Protein AF-A0A1I7TQG5-F1 (afdb_monomer)

Nearest PDB structures (foldseek):
  5lc2-assembly1_A  TM=8.242E-01  e=9.080E-11  Homo sapiens
  7ecq-assembly1_A  TM=8.026E-01  e=2.604E-11  Mus musculus
  5lc4-assembly2_C  TM=8.765E-01  e=1.268E-08  Mus musculus
  5ggi-assembly2_B  TM=6.768E-01  e=2.166E-07  Homo sapiens
  5ggl-assembly1_A  TM=7.735E-01  e=2.786E-06  Homo sapiens

Mean predicted aligned error: 18.69 Å

InterPro domains:
  IPR039220 FAM3 family [PTHR14592] (185-347)
  IPR039477 ILEI/PANDER domain [PF15711] (112-198)

Organism: NCBI:txid1561998

Secondary structure (DSSP, 8-state):
-----HHHHHHHHHHHHHHHHHHHHHHHHHHHHHHHHHHHHHHHHHHHHTTS------------GGGGG-----TTSPTTPEEEEEE---SSS--EEEETTEE-S-TTT--SEEEEEEE-TTT--EEEEEEE--SS-SHHHHHHHHHSPTT-EEEEEEESS-GGGS-HHHHHHHHTTT--GGGG--TTEEEEEEEETTPPTT-SEEEEEETT---GGGTEEEEEEPSSSS----------SS------HHHHHHHHHHHHHHHH--------B-GGGG-SS---TTT---EEEE--SSTT---EEEETTEEEEBTTBTT--SEEEEEEE-TTT--EEEEEEE-TTTS-THHHHHHHHHS--TT-EEEEEEE---

Foldseek 3Di:
DDDDDPVVVVVVVVVVVVVVVVVVVVVVVVVVVVVVVVVVVVVVVVVVVVPDDDDDDDDDPDDDPPVLAAQDADPPDDPPKWKKKWFADAPVGHTWIDTRRDTQDDPVQEDAFKWKWKAQLAPRHTDDTHYDDLPQHCVVVLVVLLPRDAFIKMKMKHGPQCLVSQDPLNLLSVQQQQADCNVVAHGQWIKIWIGTGADHHNLIDIAIAGRPDPPSVRGMDMDIAHGPSDDGDDDNRDRPDDPLNQDDVVLVVVVVVVVVVQQVPFDQDWDDFAVLVPDPDHDPQQQDKRWDWDQDDDLPAWTWIDINRITRDGVVHQPTDAFKWKWKAFNRNRDTRGIDDDHPVPPDPNNVVNNVVPSPDPGIDMDMDHYHRD

Radius of gyration: 31.85 Å; Cα contacts (8 Å, |Δi|>4): 664; chains: 1; bounding box: 74×60×101 Å

pLDDT: mean 76.15, std 19.28, range [34.19, 98.12]

Solvent-accessible surface area (backbone atoms only — not comparable to full-atom values): 21327 Å² total; per-residue (Å²): 137,86,85,77,59,71,67,59,57,54,53,52,53,52,51,52,51,51,51,50,52,52,51,52,54,57,49,52,56,52,51,52,55,48,51,52,54,49,51,50,53,50,52,53,51,56,55,60,64,73,75,63,82,90,75,95,70,92,75,78,84,77,77,72,81,74,66,86,77,62,58,55,76,68,85,86,41,61,89,84,36,42,34,36,42,38,30,42,49,53,103,88,42,74,44,44,39,21,52,47,48,46,65,61,63,52,86,88,69,60,53,61,22,43,33,38,31,35,23,39,31,76,80,65,47,79,74,49,70,52,61,36,63,21,82,88,48,38,61,69,52,42,60,49,62,70,67,55,58,83,44,22,25,39,38,39,35,28,24,64,83,42,35,84,36,53,47,72,60,49,52,54,57,43,27,43,19,2,43,52,65,67,81,72,49,36,78,62,25,30,41,36,38,44,25,31,29,25,24,54,68,62,68,30,53,68,52,69,26,54,67,90,53,86,55,64,75,61,36,50,53,69,52,64,47,46,71,53,82,56,76,64,46,96,68,83,87,73,71,87,69,79,82,82,63,74,50,53,70,70,57,49,50,54,47,51,54,44,54,50,46,55,73,64,54,76,78,71,57,70,58,62,79,33,70,41,29,74,43,93,63,77,58,59,82,88,85,44,72,31,62,33,81,41,51,51,94,51,65,88,49,51,30,33,34,22,52,71,20,30,25,44,27,28,78,91,27,67,66,38,46,42,19,42,38,35,38,34,23,35,75,91,75,65,45,75,67,34,69,48,58,42,45,58,84,82,47,63,76,52,58,62,59,50,51,65,64,61,66,60,47,101,71,47,43,80,46,76,47,66,21,85,61,114

Sequence (374 aa):
MIKLNRRLLLWLALFLTAFVIFRFATIDDRNRANDEKTLVKIQEKLKKERAGNGDNLIEEVQEDPQTDTKCYYDNQCALPQMLFRVRTETDNLPPFACLNDIKLFDTENIGRGVNVAVLNGTTGDIIEKATFDVTASDEKLMTWLLKIPHASLLVAASFGDVAEHVSRQCRQLFEAFGAQKIDGWRVGSAYAIIGQRGIKRGEAHEIVSKFLDDHSAGKLFEGCFELPIAETTEVELKVDGPPVHRADESKLAELGAFEADLLQNKDVEYGDKWKNCGMSRACNEQDSIPVHFFSGEHKDDHPKMCIGGKMLFDKDLNKAGRGLNLAMLEPKTGKVTAVAHFDTYEDGYGIHVAVLVRLRKPCGFLVGLSYLGF

Structure (mmCIF, N/CA/C/O backbone):
data_AF-A0A1I7TQG5-F1
#
_entry.id   AF-A0A1I7TQG5-F1
#
loop_
_atom_site.group_PDB
_atom_site.id
_atom_site.type_symbol
_atom_site.label_atom_id
_atom_site.label_alt_id
_atom_site.label_comp_id
_atom_site.label_asym_id
_atom_site.label_entity_id
_atom_site.label_seq_id
_atom_site.pdbx_PDB_ins_code
_atom_site.Cartn_x
_atom_site.Cartn_y
_atom_site.Cartn_z
_atom_site.occupancy
_atom_site.B_iso_or_equiv
_atom_site.auth_seq_id
_atom_site.auth_comp_id
_atom_site.auth_asym_id
_atom_site.auth_atom_id
_atom_site.pdbx_PDB_model_num
ATOM 1 N N . MET A 1 1 ? -2.260 33.000 63.524 1.00 41.78 1 MET A N 1
ATOM 2 C CA . MET A 1 1 ? -3.440 32.128 63.307 1.00 41.78 1 MET A CA 1
ATOM 3 C C . MET A 1 1 ? -4.666 33.004 63.076 1.00 41.78 1 MET A C 1
ATOM 5 O O . MET A 1 1 ? -5.186 33.572 64.027 1.00 41.78 1 MET A O 1
ATOM 9 N N . ILE A 1 2 ? -5.076 33.194 61.820 1.00 47.03 2 ILE A N 1
ATOM 10 C CA . ILE A 1 2 ? -6.211 34.059 61.454 1.00 47.03 2 ILE A CA 1
ATOM 11 C C . ILE A 1 2 ? -7.509 33.267 61.674 1.00 47.03 2 ILE A C 1
ATOM 13 O O . ILE A 1 2 ? -7.722 32.238 61.038 1.00 47.03 2 ILE A O 1
ATOM 17 N N . LYS A 1 3 ? -8.368 33.718 62.600 1.00 54.25 3 LYS A N 1
ATOM 18 C CA . LYS A 1 3 ? -9.709 33.148 62.810 1.00 54.25 3 LYS A CA 1
ATOM 19 C C . LYS A 1 3 ? -10.613 33.575 61.653 1.00 54.25 3 LYS A C 1
ATOM 21 O O . LYS A 1 3 ? -11.099 34.702 61.620 1.00 54.25 3 LYS A O 1
ATOM 26 N N . LEU A 1 4 ? -10.816 32.672 60.701 1.00 57.06 4 LEU A N 1
ATOM 27 C CA . LEU A 1 4 ? -11.677 32.894 59.546 1.00 57.06 4 LEU A CA 1
ATOM 28 C C . LEU A 1 4 ? -13.154 32.857 59.978 1.00 57.06 4 LEU A C 1
ATOM 30 O O . LEU A 1 4 ? -13.626 31.881 60.564 1.00 57.06 4 LEU A O 1
ATOM 34 N N . ASN A 1 5 ? -13.879 33.948 59.729 1.00 66.94 5 ASN A N 1
ATOM 35 C CA . ASN A 1 5 ? -15.257 34.123 60.180 1.00 66.94 5 ASN A CA 1
ATOM 36 C C . ASN A 1 5 ? -16.210 33.266 59.327 1.00 66.94 5 ASN A C 1
ATOM 38 O O . ASN A 1 5 ? -16.438 33.562 58.155 1.00 66.94 5 ASN A O 1
ATOM 42 N N . ARG A 1 6 ? -16.783 32.208 59.916 1.00 63.66 6 ARG A N 1
ATOM 43 C CA . ARG A 1 6 ? -17.652 31.221 59.237 1.00 63.66 6 ARG A CA 1
ATOM 44 C C . ARG A 1 6 ? -18.831 31.845 58.482 1.00 63.66 6 ARG A C 1
ATOM 46 O O . ARG A 1 6 ? -19.275 31.286 57.485 1.00 63.66 6 ARG A O 1
ATOM 53 N N . ARG A 1 7 ? -19.316 33.015 58.917 1.00 67.94 7 ARG A N 1
ATOM 54 C CA . ARG A 1 7 ? -20.381 33.744 58.211 1.00 67.94 7 ARG A CA 1
ATOM 55 C C . ARG A 1 7 ? -19.910 34.300 56.865 1.00 67.94 7 ARG A C 1
ATOM 57 O O . ARG A 1 7 ? -20.662 34.223 55.907 1.00 67.94 7 ARG A O 1
ATOM 64 N N . LEU A 1 8 ? -18.668 34.774 56.754 1.00 68.50 8 LEU A N 1
ATOM 65 C CA . LEU A 1 8 ? -18.128 35.345 55.512 1.00 68.50 8 LEU A CA 1
ATOM 66 C C . LEU A 1 8 ? -17.972 34.288 54.403 1.00 68.50 8 LEU A C 1
ATOM 68 O O . LEU A 1 8 ? -18.237 34.577 53.242 1.00 68.50 8 LEU A O 1
ATOM 72 N N . LEU A 1 9 ? -17.625 33.051 54.773 1.00 67.62 9 LEU A N 1
ATOM 73 C CA . LEU A 1 9 ? -17.551 31.904 53.856 1.00 67.62 9 LEU A CA 1
ATOM 74 C C . LEU A 1 9 ? -18.917 31.523 53.265 1.00 67.62 9 LEU A C 1
ATOM 76 O O . LEU A 1 9 ? -19.004 31.203 52.082 1.00 67.62 9 LEU A O 1
ATOM 80 N N . LEU A 1 10 ? -19.985 31.598 54.066 1.00 68.94 10 LEU A N 1
ATOM 81 C CA . LEU A 1 10 ? -21.349 31.322 53.602 1.00 68.94 10 LEU A CA 1
ATOM 82 C C . LEU A 1 10 ? -21.842 32.383 52.610 1.00 68.94 10 LEU A C 1
ATOM 84 O O . LEU A 1 10 ? -22.449 32.037 51.599 1.00 68.94 10 LEU A O 1
ATOM 88 N N . TRP A 1 11 ? -21.526 33.658 52.851 1.00 71.12 11 TRP A N 1
ATOM 89 C CA . TRP A 1 11 ? -21.842 34.729 51.903 1.00 71.12 11 TRP A CA 1
ATOM 90 C C . TRP A 1 11 ? -21.058 34.585 50.594 1.00 71.12 11 TRP A C 1
ATOM 92 O O . TRP A 1 11 ? -21.640 34.731 49.525 1.00 71.12 11 TRP A O 1
ATOM 102 N N . LEU A 1 12 ? -19.774 34.216 50.649 1.00 71.69 12 LEU A N 1
ATOM 103 C CA . LEU A 1 12 ? -18.959 33.979 49.451 1.00 71.69 12 LEU A CA 1
ATOM 104 C C . LEU A 1 12 ? -19.492 32.823 48.589 1.00 71.69 12 LEU A C 1
ATOM 106 O O . LEU A 1 12 ? -19.538 32.950 47.367 1.00 71.69 12 LEU A O 1
ATOM 110 N N . ALA A 1 13 ? -19.953 31.732 49.207 1.00 69.50 13 ALA A N 1
ATOM 111 C CA . ALA A 1 13 ? -20.565 30.611 48.491 1.00 69.50 13 ALA A CA 1
ATOM 112 C C . ALA A 1 13 ? -21.909 30.990 47.836 1.00 69.50 13 ALA A C 1
ATOM 114 O O . ALA A 1 13 ? -22.176 30.604 46.696 1.00 69.50 13 ALA A O 1
ATOM 115 N N . LEU A 1 14 ? -22.737 31.793 48.514 1.00 70.12 14 LEU A N 1
ATOM 116 C CA . LEU A 1 14 ? -23.995 32.304 47.953 1.00 70.12 14 LEU A CA 1
ATOM 117 C C . LEU A 1 14 ? -23.760 33.279 46.790 1.00 70.12 14 LEU A C 1
ATOM 119 O O . LEU A 1 14 ? -24.457 33.212 45.781 1.00 70.12 14 LEU A O 1
ATOM 123 N N . PHE A 1 15 ? -22.742 34.138 46.877 1.00 70.94 15 PHE A N 1
ATOM 124 C CA . PHE A 1 15 ? -22.391 35.041 45.778 1.00 70.94 15 PHE A CA 1
ATOM 125 C C . PHE A 1 15 ? -21.809 34.301 44.568 1.00 70.94 15 PHE A C 1
ATOM 127 O O . PHE A 1 15 ? -22.164 34.623 43.436 1.00 70.94 15 PHE A O 1
ATOM 134 N N . LEU A 1 16 ? -20.966 33.285 44.781 1.00 67.44 16 LEU A N 1
ATOM 135 C CA . LEU A 1 16 ? -20.409 32.474 43.692 1.00 67.44 16 LEU A CA 1
ATOM 136 C C . LEU A 1 16 ? -21.490 31.659 42.971 1.00 67.44 16 LEU A C 1
ATOM 138 O O . LEU A 1 16 ? -21.510 31.629 41.744 1.00 67.44 16 LEU A O 1
ATOM 142 N N . THR A 1 17 ? -22.425 31.055 43.706 1.00 67.31 17 THR A N 1
ATOM 143 C CA . THR A 1 17 ? -23.538 30.300 43.101 1.00 67.31 17 THR A CA 1
ATOM 144 C C . THR A 1 17 ? -24.505 31.210 42.342 1.00 67.31 17 THR A C 1
ATOM 146 O O . THR A 1 17 ? -24.871 30.891 41.212 1.00 67.31 17 THR A O 1
ATOM 149 N N . ALA A 1 18 ? -24.838 32.389 42.880 1.00 69.00 18 ALA A N 1
ATOM 150 C CA . ALA A 1 18 ? -25.651 33.380 42.174 1.00 69.00 18 ALA A CA 1
ATOM 151 C C . ALA A 1 18 ? -24.967 33.905 40.897 1.00 69.00 18 ALA A C 1
ATOM 153 O O . ALA A 1 18 ? -25.624 34.067 39.869 1.00 69.00 18 ALA A O 1
ATOM 154 N N . PHE A 1 19 ? -23.647 34.122 40.927 1.00 63.56 19 PHE A N 1
ATOM 155 C CA . PHE A 1 19 ? -22.886 34.567 39.756 1.00 63.56 19 PHE A CA 1
ATOM 156 C C . PHE A 1 19 ? -22.844 33.504 38.651 1.00 63.56 19 PHE A C 1
ATOM 158 O O . PHE A 1 19 ? -22.980 33.835 37.473 1.00 63.56 19 PHE A O 1
ATOM 165 N N . VAL A 1 20 ? -22.707 32.226 39.018 1.00 60.16 20 VAL A N 1
ATOM 166 C CA . VAL A 1 20 ? -22.745 31.105 38.068 1.00 60.16 20 VAL A CA 1
ATOM 167 C C . VAL A 1 20 ? -24.135 30.974 37.440 1.00 60.16 20 VAL A C 1
ATOM 169 O O . VAL A 1 20 ? -24.232 30.912 36.217 1.00 60.16 20 VAL A O 1
ATOM 172 N N . ILE A 1 21 ? -25.213 31.039 38.230 1.00 62.56 21 ILE A N 1
ATOM 173 C CA . ILE A 1 21 ? -26.593 30.979 37.711 1.00 62.56 21 ILE A CA 1
ATOM 174 C C . ILE A 1 21 ? -26.880 32.157 36.767 1.00 62.56 21 ILE A C 1
ATOM 176 O O . ILE A 1 21 ? -27.433 31.955 35.688 1.00 62.56 21 ILE A O 1
ATOM 180 N N . PHE A 1 22 ? -26.447 33.374 37.114 1.00 50.66 22 PHE A N 1
ATOM 181 C CA . PHE A 1 22 ? -26.624 34.549 36.255 1.00 50.66 22 PHE A CA 1
ATOM 182 C C . PHE A 1 22 ? -25.839 34.426 34.939 1.00 50.66 22 PHE A C 1
ATOM 184 O O . PHE A 1 22 ? -26.352 34.772 33.876 1.00 50.66 22 PHE A O 1
ATOM 191 N N . ARG A 1 23 ? -24.616 33.874 34.975 1.00 53.94 23 ARG A N 1
ATOM 192 C CA . ARG A 1 23 ? -23.828 33.594 33.765 1.00 53.94 23 ARG A CA 1
ATOM 193 C C . ARG A 1 23 ? -24.505 32.561 32.868 1.00 53.94 23 ARG A C 1
ATOM 195 O O . ARG A 1 23 ? -24.595 32.817 31.671 1.00 53.94 23 ARG A O 1
ATOM 202 N N . PHE A 1 24 ? -25.026 31.466 33.422 1.00 49.53 24 PHE A N 1
ATOM 203 C CA . PHE A 1 24 ? -25.749 30.455 32.643 1.00 49.53 24 PHE A CA 1
ATOM 204 C C . PHE A 1 24 ? -27.034 31.015 32.020 1.00 49.53 24 PHE A C 1
ATOM 206 O O . PHE A 1 24 ? -27.221 30.861 30.817 1.00 49.53 24 PHE A O 1
ATOM 213 N N . ALA A 1 25 ? -27.846 31.766 32.775 1.00 51.31 25 ALA A N 1
ATOM 214 C CA . ALA A 1 25 ? -29.060 32.395 32.243 1.00 51.31 25 ALA A CA 1
ATOM 215 C C . ALA A 1 25 ? -28.757 33.377 31.092 1.00 51.31 25 ALA A C 1
ATOM 217 O O . ALA A 1 25 ? -29.425 33.362 30.063 1.00 51.31 25 ALA A O 1
ATOM 218 N N . THR A 1 26 ? -27.690 34.180 31.209 1.00 49.00 26 THR A N 1
ATOM 219 C CA . THR A 1 26 ? -27.307 35.137 30.150 1.00 49.00 26 THR A CA 1
ATOM 220 C C . THR A 1 26 ? -26.721 34.487 28.890 1.00 49.00 26 THR A C 1
ATOM 222 O O . THR A 1 26 ? -26.749 35.104 27.824 1.00 49.00 26 THR A O 1
ATOM 225 N N . ILE A 1 27 ? -26.160 33.276 28.996 1.00 49.94 27 ILE A N 1
ATOM 226 C CA . ILE A 1 27 ? -25.646 32.513 27.847 1.00 49.94 27 ILE A CA 1
ATOM 227 C C . ILE A 1 27 ? -26.812 31.858 27.101 1.00 49.94 27 ILE A C 1
ATOM 229 O O . ILE A 1 27 ? -26.839 31.903 25.872 1.00 49.94 27 ILE A O 1
ATOM 233 N N . ASP A 1 28 ? -27.797 31.335 27.831 1.00 50.44 28 ASP A N 1
ATOM 234 C CA . ASP A 1 28 ? -28.969 30.680 27.246 1.00 50.44 28 ASP A CA 1
ATOM 235 C C . ASP A 1 28 ? -29.858 31.682 26.480 1.00 50.44 28 ASP A C 1
ATOM 237 O O . ASP A 1 28 ? -30.221 31.450 25.326 1.00 50.44 28 ASP A O 1
ATOM 241 N N . ASP A 1 29 ? -30.074 32.882 27.037 1.00 48.44 29 ASP A N 1
ATOM 242 C CA . ASP A 1 29 ? -30.799 33.962 26.348 1.00 48.44 29 ASP A CA 1
ATOM 243 C C . ASP A 1 29 ? -30.071 34.465 25.084 1.00 48.44 29 ASP A C 1
ATOM 245 O O . ASP A 1 29 ? -30.713 34.834 24.096 1.00 48.44 29 ASP A O 1
ATOM 249 N N . ARG A 1 30 ? -28.727 34.461 25.070 1.00 48.66 30 ARG A N 1
ATOM 250 C CA . ARG A 1 30 ? -27.935 34.820 23.876 1.00 48.66 30 ARG A CA 1
ATOM 251 C C . ARG A 1 30 ? -28.013 33.758 22.784 1.00 48.66 30 ARG A C 1
ATOM 253 O O . ARG A 1 30 ? -28.093 34.125 21.612 1.00 48.66 30 ARG A O 1
ATOM 260 N N . ASN A 1 31 ? -27.998 32.478 23.149 1.00 45.41 31 ASN A N 1
ATOM 261 C CA . ASN A 1 31 ? -28.130 31.380 22.193 1.00 45.41 31 ASN A CA 1
ATOM 262 C C . ASN A 1 31 ? -29.538 31.351 21.591 1.00 45.41 31 ASN A C 1
ATOM 264 O O . ASN A 1 31 ? -29.670 31.314 20.370 1.00 45.41 31 ASN A O 1
ATOM 268 N N . ARG A 1 32 ? -30.581 31.533 22.413 1.00 42.56 32 ARG A N 1
ATOM 269 C CA . ARG A 1 32 ? -31.970 31.602 21.937 1.00 42.56 32 ARG A CA 1
ATOM 270 C C . ARG A 1 32 ? -32.213 32.782 20.991 1.00 42.56 32 ARG A C 1
ATOM 272 O O . ARG A 1 32 ? -32.865 32.618 19.965 1.00 42.56 32 ARG A O 1
ATOM 279 N N . ALA A 1 33 ? -31.640 33.954 21.281 1.00 45.69 33 ALA A N 1
ATOM 280 C CA . ALA A 1 33 ? -31.740 35.123 20.402 1.00 45.69 33 ALA A CA 1
ATOM 281 C C . ALA A 1 33 ? -30.967 34.965 19.074 1.00 45.69 33 ALA A C 1
ATOM 283 O O . ALA A 1 33 ? -31.342 35.571 18.066 1.00 45.69 33 ALA A O 1
ATOM 284 N N . ASN A 1 34 ? -29.889 34.171 19.055 1.00 46.16 34 ASN A N 1
ATOM 285 C CA . ASN A 1 34 ? -29.152 33.839 17.832 1.00 46.16 34 ASN A CA 1
ATOM 286 C C . ASN A 1 34 ? -29.888 32.793 16.984 1.00 46.16 34 ASN A C 1
ATOM 288 O O . ASN A 1 34 ? -29.946 32.955 15.762 1.00 46.16 34 ASN A O 1
ATOM 292 N N . ASP A 1 35 ? -30.502 31.786 17.606 1.00 46.19 35 ASP A N 1
ATOM 293 C CA . ASP A 1 35 ? -31.327 30.795 16.908 1.00 46.19 35 ASP A CA 1
ATOM 294 C C . ASP A 1 35 ? -32.578 31.437 16.302 1.00 46.19 35 ASP A C 1
ATOM 296 O O . ASP A 1 35 ? -32.882 31.203 15.135 1.00 46.19 35 ASP A O 1
ATOM 300 N N . GLU A 1 36 ? -33.243 32.347 17.021 1.00 49.00 36 GLU A N 1
ATOM 301 C CA . GLU A 1 36 ? -34.422 33.061 16.518 1.00 49.00 36 GLU A CA 1
ATOM 302 C C . GLU A 1 36 ? -34.074 33.999 15.345 1.00 49.00 36 GLU A C 1
ATOM 304 O O . GLU A 1 36 ? -34.770 34.018 14.330 1.00 49.00 36 GLU A O 1
ATOM 309 N N . LYS A 1 37 ? -32.930 34.701 15.397 1.00 47.91 37 LYS A N 1
ATOM 310 C CA . LYS A 1 37 ? -32.430 35.497 14.256 1.00 47.91 37 LYS A CA 1
ATOM 311 C C . LYS A 1 37 ? -32.037 34.640 13.052 1.00 47.91 37 LYS A C 1
ATOM 313 O O . LYS A 1 37 ? -32.167 35.098 11.915 1.00 47.91 37 LYS A O 1
ATOM 318 N N . THR A 1 38 ? -31.547 33.425 13.286 1.00 50.44 38 THR A N 1
ATOM 319 C CA . THR A 1 38 ? -31.187 32.476 12.225 1.00 50.44 38 THR A CA 1
ATOM 320 C C . THR A 1 38 ? -32.445 31.896 11.580 1.00 50.44 38 THR A C 1
ATOM 322 O O . THR A 1 38 ? -32.537 31.874 10.353 1.00 50.44 38 THR A O 1
ATOM 325 N N . LEU A 1 39 ? -33.465 31.556 12.374 1.00 48.28 39 LEU A N 1
ATOM 326 C CA . LEU A 1 39 ? -34.755 31.064 11.885 1.00 48.28 39 LEU A CA 1
ATOM 327 C C . LEU A 1 39 ? -35.510 32.123 11.068 1.00 48.28 39 LEU A C 1
ATOM 329 O O . LEU A 1 39 ? -36.049 31.806 10.009 1.00 48.28 39 LEU A O 1
ATOM 333 N N . VAL A 1 40 ? -35.491 33.389 11.506 1.00 47.53 40 VAL A N 1
ATOM 334 C CA . VAL A 1 40 ? -36.102 34.511 10.770 1.00 47.53 40 VAL A CA 1
ATOM 335 C C . VAL A 1 40 ? -35.387 34.746 9.435 1.00 47.53 40 VAL A C 1
ATOM 337 O O . VAL A 1 40 ? -36.052 34.906 8.414 1.00 47.53 40 VAL A O 1
ATOM 340 N N . LYS A 1 41 ? -34.047 34.667 9.390 1.00 45.69 41 LYS A N 1
ATOM 341 C CA . LYS A 1 41 ? -33.286 34.752 8.127 1.00 45.69 41 LYS A CA 1
ATOM 342 C C . LYS A 1 41 ? -33.571 33.583 7.180 1.00 45.69 41 LYS A C 1
ATOM 344 O O . LYS A 1 41 ? -33.658 33.799 5.972 1.00 45.69 41 LYS A O 1
ATOM 349 N N . ILE A 1 42 ? -33.732 32.365 7.702 1.00 52.12 42 ILE A N 1
ATOM 350 C CA . ILE A 1 42 ? -34.099 31.179 6.910 1.00 52.12 42 ILE A CA 1
ATOM 351 C C . ILE A 1 42 ? -35.525 31.325 6.360 1.00 52.12 42 ILE A C 1
ATOM 353 O O . ILE A 1 42 ? -35.754 31.073 5.179 1.00 52.12 42 ILE A O 1
ATOM 357 N N . GLN A 1 43 ? -36.475 31.810 7.165 1.00 46.06 43 GLN A N 1
ATOM 358 C CA . GLN A 1 43 ? -37.853 32.051 6.723 1.00 46.06 43 GLN A CA 1
ATOM 359 C C . GLN A 1 43 ? -37.966 33.193 5.704 1.00 46.06 43 GLN A C 1
ATOM 361 O O . GLN A 1 43 ? -38.756 33.082 4.767 1.00 46.06 43 GLN A O 1
ATOM 366 N N . GLU A 1 44 ? -37.178 34.265 5.833 1.00 49.34 44 GLU A N 1
ATOM 367 C CA . GLU A 1 44 ? -37.117 35.338 4.832 1.00 49.34 44 GLU A CA 1
ATOM 368 C C . GLU A 1 44 ? -36.506 34.857 3.510 1.00 49.34 44 GLU A C 1
ATOM 370 O O . GLU A 1 44 ? -37.000 35.236 2.447 1.00 49.34 44 GLU A O 1
ATOM 375 N N . LYS A 1 45 ? -35.496 33.977 3.556 1.00 49.06 45 LYS A N 1
ATOM 376 C CA . LYS A 1 45 ? -34.892 33.359 2.364 1.00 49.06 45 LYS A CA 1
ATOM 377 C C . LYS A 1 45 ? -35.885 32.429 1.649 1.00 49.06 45 LYS A C 1
ATOM 379 O O . LYS A 1 45 ? -36.117 32.600 0.455 1.00 49.06 45 LYS A O 1
ATOM 384 N N . LEU A 1 46 ? -36.596 31.586 2.405 1.00 47.78 46 LEU A N 1
ATOM 385 C CA . LEU A 1 46 ? -37.653 30.700 1.893 1.00 47.78 46 LEU A CA 1
ATOM 386 C C . LEU A 1 46 ? -38.877 31.459 1.346 1.00 47.78 46 LEU A C 1
ATOM 388 O O . LEU A 1 46 ? -39.517 31.005 0.398 1.00 47.78 46 LEU A O 1
ATOM 392 N N . LYS A 1 47 ? -39.226 32.630 1.903 1.00 41.56 47 LYS A N 1
ATOM 393 C CA . LYS A 1 47 ? -40.302 33.486 1.360 1.00 41.56 47 LYS A CA 1
ATOM 394 C C . LYS A 1 47 ? -39.900 34.197 0.069 1.00 41.56 47 LYS A C 1
ATOM 396 O O . LYS A 1 47 ? -40.771 34.450 -0.760 1.00 41.56 47 LYS A O 1
ATOM 401 N N . LYS A 1 48 ? -38.614 34.516 -0.106 1.00 44.06 48 LYS A N 1
ATOM 402 C CA . LYS A 1 48 ? -38.092 35.164 -1.319 1.00 44.06 48 LYS A CA 1
ATOM 403 C C . LYS A 1 48 ? -37.999 34.193 -2.499 1.00 44.06 48 LYS A C 1
ATOM 405 O O . LYS A 1 48 ? -38.242 34.603 -3.627 1.00 44.06 48 LYS A O 1
ATOM 410 N N . GLU A 1 49 ? -37.739 32.916 -2.226 1.00 43.88 49 GLU A N 1
ATOM 411 C CA . GLU A 1 49 ? -37.681 31.840 -3.229 1.00 43.88 49 GLU A CA 1
ATOM 412 C C . GLU A 1 49 ? -39.078 31.354 -3.673 1.00 43.88 49 GLU A C 1
ATOM 414 O O . GLU A 1 49 ? -39.232 30.847 -4.777 1.00 43.88 49 GLU A O 1
ATOM 419 N N . ARG A 1 50 ? -40.138 31.602 -2.885 1.00 38.94 50 ARG A N 1
ATOM 420 C CA . ARG A 1 50 ? -41.531 31.233 -3.226 1.00 38.94 50 ARG A CA 1
ATOM 421 C C . ARG A 1 50 ? -42.296 32.239 -4.099 1.00 38.94 50 ARG A C 1
ATOM 423 O O . ARG A 1 50 ? -43.442 31.971 -4.448 1.00 38.94 50 ARG A O 1
ATOM 430 N N . ALA A 1 51 ? -41.706 33.391 -4.425 1.00 39.22 51 ALA A N 1
ATOM 431 C CA . ALA A 1 51 ? -42.358 34.458 -5.198 1.00 39.22 51 ALA A CA 1
ATOM 432 C C . ALA A 1 51 ? -41.816 34.617 -6.634 1.00 39.22 51 ALA A C 1
ATOM 434 O O . ALA A 1 51 ? -42.241 35.526 -7.346 1.00 39.22 51 ALA A O 1
ATOM 435 N N . GLY A 1 52 ? -40.892 33.755 -7.069 1.00 35.59 52 GLY A N 1
ATOM 436 C CA . GLY A 1 52 ? -40.249 33.846 -8.376 1.00 35.59 52 GLY A CA 1
ATOM 437 C C . GLY A 1 52 ? -40.415 32.578 -9.202 1.00 35.59 52 GLY A C 1
ATOM 438 O O . GLY A 1 52 ? -39.674 31.630 -9.006 1.00 35.59 52 GLY A O 1
ATOM 439 N N . ASN A 1 53 ? -41.316 32.657 -10.182 1.00 34.56 53 ASN A N 1
ATOM 440 C CA . ASN A 1 53 ? -41.360 31.862 -11.409 1.00 34.56 53 ASN A CA 1
ATOM 441 C C . ASN A 1 53 ? -41.769 30.381 -11.302 1.00 34.56 53 ASN A C 1
ATOM 443 O O . ASN A 1 53 ? -41.020 29.521 -10.853 1.00 34.56 53 ASN A O 1
ATOM 447 N N . GLY A 1 54 ? -42.965 30.091 -11.819 1.00 43.94 54 GLY A N 1
ATOM 448 C CA . GLY A 1 54 ? -43.328 28.749 -12.244 1.00 43.94 54 GLY A CA 1
ATOM 449 C C . GLY A 1 54 ? -42.726 28.456 -13.612 1.00 43.94 54 GLY A C 1
ATOM 450 O O . GLY A 1 54 ? -42.947 29.220 -14.545 1.00 43.94 54 GLY A O 1
ATOM 451 N N . ASP A 1 55 ? -41.996 27.354 -13.717 1.00 36.09 55 ASP A N 1
ATOM 452 C CA . ASP A 1 55 ? -42.101 26.431 -14.843 1.00 36.09 55 ASP A CA 1
ATOM 453 C C . ASP A 1 55 ? -41.477 25.085 -14.450 1.00 36.09 55 ASP A C 1
ATOM 455 O O . ASP A 1 55 ? -40.593 25.014 -13.598 1.00 36.09 55 ASP A O 1
ATOM 459 N N . ASN A 1 56 ? -42.006 24.007 -15.019 1.00 42.19 56 ASN A N 1
ATOM 460 C CA . ASN A 1 56 ? -41.696 22.631 -14.638 1.00 42.19 56 ASN A CA 1
ATOM 461 C C . ASN A 1 56 ? -40.234 22.247 -14.927 1.00 42.19 56 ASN A C 1
ATOM 463 O O . ASN A 1 56 ? -39.822 22.241 -16.085 1.00 42.19 56 ASN A O 1
ATOM 467 N N . LEU A 1 57 ? -39.509 21.774 -13.912 1.00 34.84 57 LEU A N 1
ATOM 468 C CA . LEU A 1 57 ? -38.394 20.848 -14.095 1.00 34.84 57 LEU A CA 1
ATOM 469 C C . LEU A 1 57 ? -38.330 19.909 -12.886 1.00 34.84 57 LEU A C 1
ATOM 471 O O . LEU A 1 57 ? -38.365 20.353 -11.741 1.00 34.84 57 LEU A O 1
ATOM 475 N N . ILE A 1 58 ? -38.301 18.605 -13.152 1.00 41.91 58 ILE A N 1
ATOM 476 C CA . ILE A 1 58 ? -38.025 17.578 -12.149 1.00 41.91 58 ILE A CA 1
ATOM 477 C C . ILE A 1 58 ? -36.577 17.809 -11.713 1.00 41.91 58 ILE A C 1
ATOM 479 O O . ILE A 1 58 ? -35.655 17.495 -12.461 1.00 41.91 58 ILE A O 1
ATOM 483 N N . GLU A 1 59 ? -36.387 18.435 -10.557 1.00 35.16 59 GLU A N 1
ATOM 484 C CA . GLU A 1 59 ? -35.068 18.621 -9.964 1.00 35.16 59 GLU A CA 1
ATOM 485 C C . GLU A 1 59 ? -34.742 17.349 -9.178 1.00 35.16 59 GLU A C 1
ATOM 487 O O . GLU A 1 59 ? -35.378 17.033 -8.168 1.00 35.16 59 GLU A O 1
ATOM 492 N N . GLU A 1 60 ? -33.812 16.559 -9.717 1.00 35.81 60 GLU A N 1
ATOM 493 C CA . GLU A 1 60 ? -33.172 15.466 -8.994 1.00 35.81 60 GLU A CA 1
ATOM 494 C C . GLU A 1 60 ? -32.648 16.008 -7.663 1.00 35.81 60 GLU A C 1
ATOM 496 O O . GLU A 1 60 ? -31.894 16.980 -7.621 1.00 35.81 60 GLU A O 1
ATOM 501 N N . VAL A 1 61 ? -33.072 15.385 -6.564 1.00 34.94 61 VAL A N 1
ATOM 502 C CA . VAL A 1 61 ? -32.577 15.702 -5.227 1.00 34.94 61 VAL A CA 1
ATOM 503 C C . VAL A 1 61 ? -31.091 15.338 -5.190 1.00 34.94 61 VAL A C 1
ATOM 505 O O . VAL A 1 61 ? -30.739 14.175 -5.015 1.00 34.94 61 VAL A O 1
ATOM 508 N N . GLN A 1 62 ? -30.217 16.325 -5.390 1.00 37.47 62 GLN A N 1
ATOM 509 C CA . GLN A 1 62 ? -28.794 16.195 -5.092 1.00 37.47 62 GLN A CA 1
ATOM 510 C C . GLN A 1 62 ? -28.637 16.059 -3.576 1.00 37.47 62 GLN A C 1
ATOM 512 O O . GLN A 1 62 ? -28.873 17.008 -2.826 1.00 37.47 62 GLN A O 1
ATOM 517 N N . GLU A 1 63 ? -28.262 14.862 -3.125 1.00 37.94 63 GLU A N 1
ATOM 518 C CA . GLU A 1 63 ? -27.774 14.645 -1.766 1.00 37.94 63 GLU A CA 1
ATOM 519 C C . GLU A 1 63 ? -26.560 15.552 -1.511 1.00 37.94 63 GLU A C 1
ATOM 521 O O . GLU A 1 63 ? -25.610 15.585 -2.295 1.00 37.94 63 GLU A O 1
ATOM 526 N N . ASP A 1 64 ? -26.608 16.316 -0.420 1.00 34.19 64 ASP A N 1
ATOM 527 C CA . ASP A 1 64 ? -25.521 17.188 0.021 1.00 34.19 64 ASP A CA 1
ATOM 528 C C . ASP A 1 64 ? -24.261 16.346 0.346 1.00 34.19 64 ASP A C 1
ATOM 530 O O . ASP A 1 64 ? -24.306 15.529 1.273 1.00 34.19 64 ASP A O 1
ATOM 534 N N . PRO A 1 65 ? -23.119 16.546 -0.347 1.00 41.94 65 PRO A N 1
ATOM 535 C CA . PRO A 1 65 ? -21.874 15.801 -0.117 1.00 41.94 65 PRO A CA 1
ATOM 536 C C . PRO A 1 65 ? -21.256 16.002 1.279 1.00 41.94 65 PRO A C 1
ATOM 538 O O . PRO A 1 65 ? -20.246 15.380 1.616 1.00 41.94 65 PRO A O 1
ATOM 541 N N . GLN A 1 66 ? -21.795 16.907 2.101 1.00 44.47 66 GLN A N 1
ATOM 542 C CA . GLN A 1 66 ? -21.185 17.324 3.362 1.00 44.47 66 GLN A CA 1
ATOM 543 C C . GLN A 1 66 ? -21.421 16.358 4.543 1.00 44.47 66 GLN A C 1
ATOM 545 O O . GLN A 1 66 ? -20.802 16.509 5.603 1.00 44.47 66 GLN A O 1
ATOM 550 N N . THR A 1 67 ? -22.269 15.340 4.388 1.00 50.12 67 THR A N 1
ATOM 551 C CA . THR A 1 67 ? -22.564 14.331 5.426 1.00 50.12 67 THR A CA 1
ATOM 552 C C . THR A 1 67 ? -21.428 13.320 5.646 1.00 50.12 67 THR A C 1
ATOM 554 O O . THR A 1 67 ? -21.288 12.795 6.750 1.00 50.12 67 THR A O 1
ATOM 557 N N . ASP A 1 68 ? -20.536 13.132 4.668 1.00 57.12 68 ASP A N 1
ATOM 558 C CA . ASP A 1 68 ? -19.502 12.077 4.639 1.00 57.12 68 ASP A CA 1
ATOM 559 C C . ASP A 1 68 ? -18.158 12.457 5.320 1.00 57.12 68 ASP A C 1
ATOM 561 O O . ASP A 1 68 ? -17.081 11.909 5.054 1.00 57.12 68 ASP A O 1
ATOM 565 N N . THR A 1 69 ? -18.189 13.468 6.197 1.00 63.16 69 THR A N 1
ATOM 566 C CA . THR A 1 69 ? -17.002 13.964 6.934 1.00 63.16 69 THR A CA 1
ATOM 567 C C . THR A 1 69 ? -17.195 14.082 8.445 1.00 63.16 69 THR A C 1
ATOM 569 O O . THR A 1 69 ? -16.237 14.372 9.172 1.00 63.16 69 THR A O 1
ATOM 572 N N . LYS A 1 70 ? -18.413 13.852 8.947 1.00 73.62 70 LYS A N 1
ATOM 573 C CA . LYS A 1 70 ? -18.719 13.892 10.380 1.00 73.62 70 LYS A CA 1
ATOM 574 C C . LYS A 1 70 ? -18.767 12.470 10.932 1.00 73.62 70 LYS A C 1
ATOM 576 O O . LYS A 1 70 ? -19.522 11.645 10.431 1.00 73.62 70 LYS A O 1
ATOM 581 N N . CYS A 1 71 ? -17.990 12.201 11.983 1.00 81.19 71 CYS A N 1
ATOM 582 C CA . CYS A 1 71 ? -18.236 11.027 12.817 1.00 81.19 71 CYS A CA 1
ATOM 583 C C . CYS A 1 71 ? -19.481 11.315 13.652 1.00 81.19 71 CYS A C 1
ATOM 585 O O . CYS A 1 71 ? -19.512 12.301 14.389 1.00 81.19 71 CYS A O 1
ATOM 587 N N . TYR A 1 72 ? -20.511 10.494 13.506 1.00 75.81 72 TYR A N 1
ATOM 588 C CA . TYR A 1 72 ? -21.687 10.522 14.360 1.00 75.81 72 TYR A CA 1
ATOM 589 C C . TYR A 1 72 ? -21.949 9.112 14.863 1.00 75.81 72 TYR A C 1
ATOM 591 O O . TYR A 1 72 ? -21.641 8.135 14.184 1.00 75.81 72 TYR A O 1
ATOM 599 N N . TYR A 1 73 ? -22.501 9.026 16.067 1.00 68.81 73 TYR A N 1
ATOM 600 C CA . TYR A 1 73 ? -22.945 7.757 16.610 1.00 68.81 73 TYR A CA 1
ATOM 601 C C . TYR A 1 73 ? -24.152 7.256 15.814 1.00 68.81 73 TYR A C 1
ATOM 603 O O . TYR A 1 73 ? -25.144 7.975 15.681 1.00 68.81 73 TYR A O 1
ATOM 611 N N . ASP A 1 74 ? -24.064 6.026 15.321 1.00 70.62 74 ASP A N 1
ATOM 612 C CA . ASP A 1 74 ? -25.149 5.331 14.642 1.00 70.62 74 ASP A CA 1
ATOM 613 C C . ASP A 1 74 ? -25.343 3.955 15.289 1.00 70.62 74 ASP A C 1
ATOM 615 O O . ASP A 1 74 ? -24.382 3.220 15.521 1.00 70.62 74 ASP A O 1
ATOM 619 N N . ASN A 1 75 ? -26.582 3.610 15.630 1.00 68.50 75 ASN A N 1
ATOM 620 C CA . ASN A 1 75 ? -26.913 2.428 16.425 1.00 68.50 75 ASN A CA 1
ATOM 621 C C . ASN A 1 75 ? -27.173 1.176 15.569 1.00 68.50 75 ASN A C 1
ATOM 623 O O . ASN A 1 75 ? -27.929 0.295 15.979 1.00 68.50 75 ASN A O 1
ATOM 627 N N . GLN A 1 76 ? -26.543 1.085 14.395 1.00 81.50 76 GLN A N 1
ATOM 628 C CA . GLN A 1 76 ? -26.674 -0.064 13.493 1.00 81.50 76 GLN A CA 1
ATOM 629 C C . GLN A 1 76 ? -26.028 -1.346 14.044 1.00 81.50 76 GLN A C 1
ATOM 631 O O . GLN A 1 76 ? -26.453 -2.444 13.689 1.00 81.50 76 GLN A O 1
ATOM 636 N N . CYS A 1 77 ? -25.026 -1.224 14.917 1.00 88.00 77 CYS A N 1
ATOM 637 C CA . CYS A 1 77 ? -24.329 -2.367 15.505 1.00 88.00 77 CYS A CA 1
ATOM 638 C C . CYS A 1 77 ? -24.949 -2.780 16.848 1.00 88.00 77 CYS A C 1
ATOM 640 O O . CYS A 1 77 ? -25.285 -1.937 17.683 1.00 88.00 77 CYS A O 1
ATOM 642 N N . ALA A 1 78 ? -25.082 -4.089 17.078 1.00 88.88 78 ALA A N 1
ATOM 643 C CA . ALA A 1 78 ? -25.596 -4.618 18.339 1.00 88.88 78 ALA A CA 1
ATOM 644 C C . ALA A 1 78 ? -24.509 -4.580 19.419 1.00 88.88 78 ALA A C 1
ATOM 646 O O . ALA A 1 78 ? -23.368 -4.925 19.145 1.00 88.88 78 ALA A O 1
ATOM 647 N N . LEU A 1 79 ? -24.837 -4.227 20.664 1.00 85.06 79 LEU A N 1
ATOM 648 C CA . LEU A 1 79 ? -23.864 -4.320 21.763 1.00 85.06 79 LEU A CA 1
ATOM 649 C C . LEU A 1 79 ? -23.368 -5.777 21.917 1.00 85.06 79 LEU A C 1
ATOM 651 O O . LEU A 1 79 ? -24.218 -6.671 21.940 1.00 85.06 79 LEU A O 1
ATOM 655 N N . PRO A 1 80 ? -22.050 -6.035 22.073 1.00 88.25 80 PRO A N 1
ATOM 656 C CA . PRO A 1 80 ? -20.943 -5.096 22.321 1.00 88.25 80 PRO A CA 1
ATOM 657 C C . PRO A 1 80 ? -20.131 -4.687 21.067 1.00 88.25 80 PRO A C 1
ATOM 659 O O . PRO A 1 80 ? -18.982 -4.268 21.195 1.00 88.25 80 PRO A O 1
ATOM 662 N N . GLN A 1 81 ? -20.688 -4.819 19.864 1.00 90.69 81 GLN A N 1
ATOM 663 C CA . GLN A 1 81 ? -20.007 -4.491 18.611 1.00 90.69 81 GLN A CA 1
ATOM 664 C C . GLN A 1 81 ? -19.680 -3.000 18.489 1.00 90.69 81 GLN A C 1
ATOM 666 O O . GLN A 1 81 ? -20.436 -2.124 18.913 1.00 90.69 81 GLN A O 1
ATOM 671 N N . MET A 1 82 ? -18.562 -2.727 17.828 1.00 89.38 82 MET A N 1
ATOM 672 C CA . MET A 1 82 ? -18.126 -1.411 17.400 1.00 89.38 82 MET A CA 1
ATOM 673 C C . MET A 1 82 ? -18.503 -1.199 15.938 1.00 89.38 82 MET A C 1
ATOM 675 O O . MET A 1 82 ? -18.176 -2.027 15.088 1.00 89.38 82 MET A O 1
ATOM 679 N N . LEU A 1 83 ? -19.138 -0.068 15.646 1.00 92.31 83 LEU A N 1
ATOM 680 C CA . LEU A 1 83 ? -19.301 0.432 14.288 1.00 92.31 83 LEU A CA 1
ATOM 681 C C . LEU A 1 83 ? -17.960 0.968 13.796 1.00 92.31 83 LEU A C 1
ATOM 683 O O . LEU A 1 83 ? -17.266 1.680 14.517 1.00 92.31 83 LEU A O 1
ATOM 687 N N . PHE A 1 84 ? -17.610 0.697 12.551 1.00 93.25 84 PHE A N 1
ATOM 688 C CA . PHE A 1 84 ? -16.523 1.394 11.887 1.00 93.25 84 PHE A CA 1
ATOM 689 C C . PHE A 1 84 ? -16.998 1.998 10.581 1.00 93.25 84 PHE A C 1
ATOM 691 O O . PHE A 1 84 ? -17.803 1.407 9.867 1.00 93.25 84 PHE A O 1
ATOM 698 N N . ARG A 1 85 ? -16.443 3.163 10.255 1.00 92.25 85 ARG A N 1
ATOM 699 C CA . ARG A 1 85 ? -16.600 3.804 8.954 1.00 92.25 85 ARG A CA 1
ATOM 700 C C . ARG A 1 85 ? -15.251 4.338 8.524 1.00 92.25 85 ARG A C 1
ATOM 702 O O . ARG A 1 85 ? -14.704 5.233 9.168 1.00 92.25 85 ARG A O 1
ATOM 709 N N . VAL A 1 86 ? -14.712 3.794 7.443 1.00 92.88 86 VAL A N 1
ATOM 710 C CA . VAL A 1 86 ? -13.423 4.215 6.905 1.00 92.88 86 VAL A CA 1
ATOM 711 C C . VAL A 1 86 ? -13.575 4.510 5.427 1.00 92.88 86 VAL A C 1
ATOM 713 O O . VAL A 1 86 ? -14.068 3.692 4.654 1.00 92.88 86 VAL A O 1
ATOM 716 N N . ARG A 1 87 ? -13.136 5.702 5.037 1.00 91.12 87 ARG A N 1
ATOM 717 C CA . ARG A 1 87 ? -13.132 6.167 3.658 1.00 91.12 87 ARG A CA 1
ATOM 718 C C . ARG A 1 87 ? -11.701 6.434 3.222 1.00 91.12 87 ARG A C 1
ATOM 720 O O . ARG A 1 87 ? -10.963 7.149 3.904 1.00 91.12 87 ARG A O 1
ATOM 727 N N . THR A 1 88 ? -11.312 5.896 2.073 1.00 92.69 88 THR A N 1
ATOM 728 C CA . THR A 1 88 ? -10.068 6.293 1.409 1.00 92.69 88 THR A CA 1
ATOM 729 C C . THR A 1 88 ? -10.159 7.736 0.908 1.00 92.69 88 THR A C 1
ATOM 731 O O . THR A 1 88 ? -11.227 8.352 0.903 1.00 92.69 88 THR A O 1
ATOM 734 N N . GLU A 1 89 ? -9.039 8.315 0.489 1.00 90.81 89 GLU A N 1
ATOM 735 C CA . GLU A 1 89 ? -9.072 9.650 -0.108 1.00 90.81 89 GLU A CA 1
ATOM 736 C C . GLU A 1 89 ? -9.974 9.710 -1.354 1.00 90.81 89 GLU A C 1
ATOM 738 O O . GLU A 1 89 ? -10.211 8.717 -2.051 1.00 90.81 89 GLU A O 1
ATOM 743 N N . THR A 1 90 ? -10.476 10.908 -1.616 1.00 85.75 90 THR A N 1
ATOM 744 C CA . THR A 1 90 ? -11.197 11.277 -2.837 1.00 85.75 90 THR A CA 1
ATOM 745 C C . THR A 1 90 ? -10.544 12.531 -3.409 1.00 85.75 90 THR A C 1
ATOM 747 O O . THR A 1 90 ? -9.732 13.158 -2.730 1.00 85.75 90 THR A O 1
ATOM 750 N N . ASP A 1 91 ? -10.946 12.954 -4.605 1.00 80.88 91 ASP A N 1
ATOM 751 C CA . ASP A 1 91 ? -10.377 14.141 -5.259 1.00 80.88 91 ASP A CA 1
ATOM 752 C C . ASP A 1 91 ? -10.475 15.415 -4.406 1.00 80.88 91 ASP A C 1
ATOM 754 O O . ASP A 1 91 ? -9.651 16.317 -4.533 1.00 80.88 91 ASP A O 1
ATOM 758 N N . ASN A 1 92 ? -11.466 15.477 -3.510 1.00 80.06 92 ASN A N 1
ATOM 759 C CA . ASN A 1 92 ? -11.769 16.668 -2.720 1.00 80.06 92 ASN A CA 1
ATOM 760 C C . ASN A 1 92 ? -11.558 16.487 -1.211 1.00 80.06 92 ASN A C 1
ATOM 762 O O . ASN A 1 92 ? -11.577 17.476 -0.478 1.00 80.06 92 ASN A O 1
ATOM 766 N N . LEU A 1 93 ? -11.404 15.252 -0.721 1.00 87.62 93 LEU A N 1
ATOM 767 C CA . LEU A 1 93 ? -11.376 14.962 0.714 1.00 87.62 93 LEU A CA 1
ATOM 768 C C . LEU A 1 93 ? -10.227 14.017 1.081 1.00 87.62 93 LEU A C 1
ATOM 770 O O . LEU A 1 93 ? -10.066 12.981 0.427 1.00 87.62 93 LEU A O 1
ATOM 774 N N . PRO A 1 94 ? -9.503 14.301 2.182 1.00 91.88 94 PRO A N 1
ATOM 775 C CA . PRO A 1 94 ? -8.511 13.380 2.721 1.00 91.88 94 PRO A CA 1
ATOM 776 C C . PRO A 1 94 ? -9.181 12.072 3.190 1.00 91.88 94 PRO A C 1
ATOM 778 O O . PRO A 1 94 ? -10.421 12.002 3.292 1.00 91.88 94 PRO A O 1
ATOM 781 N N . PRO A 1 95 ? -8.393 11.020 3.486 1.00 93.62 95 PRO A N 1
ATOM 782 C CA . PRO A 1 95 ? -8.954 9.814 4.069 1.00 93.62 95 PRO A CA 1
ATOM 783 C C . PRO A 1 95 ? -9.571 10.110 5.438 1.00 93.62 95 PRO A C 1
ATOM 785 O O . PRO A 1 95 ? -9.216 11.061 6.139 1.00 93.62 95 PRO A O 1
ATOM 788 N N . PHE A 1 96 ? -10.525 9.278 5.819 1.00 92.31 96 PHE A N 1
ATOM 789 C CA . PHE A 1 96 ? -11.350 9.472 6.998 1.00 92.31 96 PHE A CA 1
ATOM 790 C C . PHE A 1 96 ? -11.574 8.136 7.694 1.00 92.31 96 PHE A C 1
ATOM 792 O O . PHE A 1 96 ? -11.736 7.113 7.037 1.00 92.31 96 PHE A O 1
ATOM 799 N N . ALA A 1 97 ? -11.581 8.143 9.024 1.00 93.44 97 ALA A N 1
ATOM 800 C CA . ALA A 1 97 ? -11.868 6.958 9.816 1.00 93.44 97 ALA A CA 1
ATOM 801 C C . ALA A 1 97 ? -12.575 7.338 11.119 1.00 93.44 97 ALA A C 1
ATOM 803 O O . ALA A 1 97 ? -12.104 8.216 11.855 1.00 93.44 97 ALA A O 1
ATOM 804 N N . CYS A 1 98 ? -13.663 6.631 11.410 1.00 92.00 98 CYS A N 1
ATOM 805 C CA . CYS A 1 98 ? -14.341 6.621 12.698 1.00 92.00 98 CYS A CA 1
ATOM 806 C C . CYS A 1 98 ? -14.437 5.194 13.223 1.00 92.00 98 CYS A C 1
ATOM 808 O O . CYS A 1 98 ? -14.724 4.265 12.463 1.00 92.00 98 CYS A O 1
ATOM 810 N N . LEU A 1 99 ? -14.285 5.061 14.535 1.00 91.50 99 LEU A N 1
ATOM 811 C CA . LEU A 1 99 ? -14.767 3.909 15.287 1.00 91.50 99 LEU A CA 1
ATOM 812 C C . LEU A 1 99 ? -15.839 4.409 16.252 1.00 91.50 99 LEU A C 1
ATOM 814 O O . LEU A 1 99 ? -15.571 5.298 17.061 1.00 91.50 99 LEU A O 1
ATOM 818 N N . ASN A 1 100 ? -17.052 3.879 16.116 1.00 86.81 100 ASN A N 1
ATOM 819 C CA . ASN A 1 100 ? -18.291 4.439 16.638 1.00 86.81 100 ASN A CA 1
ATOM 820 C C . ASN A 1 100 ? -18.412 5.919 16.234 1.00 86.81 100 ASN A C 1
ATOM 822 O O . ASN A 1 100 ? -18.569 6.246 15.061 1.00 86.81 100 ASN A O 1
ATOM 826 N N . ASP A 1 101 ? -18.273 6.819 17.194 1.00 83.75 101 ASP A N 1
ATOM 827 C CA . ASP A 1 101 ? -18.347 8.271 17.066 1.00 83.75 101 ASP A CA 1
ATOM 828 C C . ASP A 1 101 ? -16.978 8.960 17.193 1.00 83.75 101 ASP A C 1
ATOM 830 O O . ASP A 1 101 ? -16.866 10.184 17.079 1.00 83.75 101 ASP A O 1
ATOM 834 N N . ILE A 1 102 ? -15.907 8.187 17.380 1.00 88.50 102 ILE A N 1
ATOM 835 C CA . ILE A 1 102 ? -14.567 8.712 17.621 1.00 88.50 102 ILE A CA 1
ATOM 836 C C . ILE A 1 102 ? -13.822 8.871 16.298 1.00 88.50 102 ILE A C 1
ATOM 838 O O . ILE A 1 102 ? -13.421 7.897 15.657 1.00 88.50 102 ILE A O 1
ATOM 842 N N . LYS A 1 103 ? -13.562 10.128 15.922 1.00 91.00 103 LYS A N 1
ATOM 843 C CA . LYS A 1 103 ? -12.728 10.469 14.764 1.00 91.00 103 LYS A CA 1
ATOM 844 C C . LYS A 1 103 ? -11.266 10.123 15.028 1.00 91.00 103 LYS A C 1
ATOM 846 O O . LYS A 1 103 ? -10.643 10.627 15.971 1.00 91.00 103 LYS A O 1
ATOM 851 N N . LEU A 1 104 ? -10.690 9.288 14.170 1.00 92.44 104 LEU A N 1
ATOM 852 C CA . LEU A 1 104 ? -9.318 8.815 14.334 1.00 92.44 104 LEU A CA 1
ATOM 853 C C . LEU A 1 104 ? -8.304 9.746 13.683 1.00 92.44 104 LEU A C 1
ATOM 855 O O . LEU A 1 104 ? -7.314 10.079 14.326 1.00 92.44 104 LEU A O 1
ATOM 859 N N . PHE A 1 105 ? -8.583 10.253 12.485 1.00 89.06 105 PHE A N 1
ATOM 860 C CA . PHE A 1 105 ? -7.699 11.206 11.816 1.00 89.06 105 PHE A CA 1
ATOM 861 C C . PHE A 1 105 ? -8.201 12.632 11.992 1.00 89.06 105 PHE A C 1
ATOM 863 O O . PHE A 1 105 ? -9.352 12.943 11.691 1.00 89.06 105 PHE A O 1
ATOM 870 N N . ASP A 1 106 ? -7.338 13.504 12.490 1.00 77.69 106 ASP A N 1
ATOM 871 C CA . ASP A 1 106 ? -7.628 14.927 12.573 1.00 77.69 106 ASP A CA 1
ATOM 872 C C . ASP A 1 106 ? -7.318 15.593 11.229 1.00 77.69 106 ASP A C 1
ATOM 874 O O . ASP A 1 106 ? -6.245 15.396 10.673 1.00 77.69 106 ASP A O 1
ATOM 878 N N . THR A 1 107 ? -8.250 16.392 10.713 1.00 72.81 107 THR A N 1
ATOM 879 C CA . THR A 1 107 ? -8.092 17.113 9.443 1.00 72.81 107 THR A CA 1
ATOM 880 C C . THR A 1 107 ? -6.955 18.130 9.467 1.00 72.81 107 THR A C 1
ATOM 882 O O . THR A 1 107 ? -6.451 18.469 8.404 1.00 72.81 107 THR A O 1
ATOM 885 N N . GLU A 1 108 ? -6.537 18.604 10.642 1.00 75.44 108 GLU A N 1
ATOM 886 C CA . GLU A 1 108 ? -5.399 19.526 10.764 1.00 75.44 108 GLU A CA 1
ATOM 887 C C . GLU A 1 108 ? -4.044 18.804 10.746 1.00 75.44 108 GLU A C 1
ATOM 889 O O . GLU A 1 108 ? -3.045 19.374 10.315 1.00 75.44 108 GLU A O 1
ATOM 894 N N . ASN A 1 109 ? -4.014 17.541 11.182 1.00 79.25 109 ASN A N 1
ATOM 895 C CA . ASN A 1 109 ? -2.789 16.754 11.366 1.00 79.25 109 ASN A CA 1
ATOM 896 C C . ASN A 1 109 ? -2.654 15.590 10.362 1.00 79.25 109 ASN A C 1
ATOM 898 O O . ASN A 1 109 ? -1.709 14.797 10.431 1.00 79.25 109 ASN A O 1
ATOM 902 N N . ILE A 1 110 ? -3.598 15.483 9.426 1.00 90.69 110 ILE A N 1
ATOM 903 C CA . ILE A 1 110 ? -3.569 14.530 8.320 1.00 90.69 110 ILE A CA 1
ATOM 904 C C . ILE A 1 110 ? -2.599 15.012 7.241 1.00 90.69 110 ILE A C 1
ATOM 906 O O . ILE A 1 110 ? -2.548 16.195 6.906 1.00 90.69 110 ILE A O 1
ATOM 910 N N . GLY A 1 111 ? -1.823 14.095 6.675 1.00 92.94 111 GLY A N 1
ATOM 911 C CA . GLY A 1 111 ? -0.802 14.436 5.689 1.00 92.94 111 GLY A CA 1
ATOM 912 C C . GLY A 1 111 ? -0.591 13.336 4.663 1.00 92.94 111 GLY A C 1
ATOM 913 O O . GLY A 1 111 ? -1.029 12.198 4.853 1.00 92.94 111 GLY A O 1
ATOM 914 N N . ARG A 1 112 ? 0.073 13.694 3.558 1.00 93.62 112 ARG A N 1
ATOM 915 C CA . ARG A 1 112 ? 0.460 12.739 2.513 1.00 93.62 112 ARG A CA 1
ATOM 916 C C . ARG A 1 112 ? 1.328 11.637 3.125 1.00 93.62 112 ARG A C 1
ATOM 918 O O . ARG A 1 112 ? 2.240 11.926 3.895 1.00 93.62 112 ARG A O 1
ATOM 925 N N . GLY A 1 113 ? 1.064 10.388 2.757 1.00 96.06 113 GLY A N 1
ATOM 926 C CA . GLY A 1 113 ? 1.716 9.215 3.329 1.00 96.06 113 GLY A CA 1
ATOM 927 C C . GLY A 1 113 ? 0.714 8.243 3.940 1.00 96.06 113 GLY A C 1
ATOM 928 O O . GLY A 1 113 ? -0.334 7.983 3.355 1.00 96.06 113 GLY A O 1
ATOM 929 N N . VAL A 1 114 ? 1.046 7.680 5.101 1.00 97.75 114 VAL A N 1
ATOM 930 C CA . VAL A 1 114 ? 0.200 6.725 5.832 1.00 97.75 114 VAL A CA 1
ATOM 931 C C . VAL A 1 114 ? -0.206 7.337 7.169 1.00 97.75 114 VAL A C 1
ATOM 933 O O . VAL A 1 114 ? 0.641 7.631 8.012 1.00 97.75 114 VAL A O 1
ATOM 936 N N . ASN A 1 115 ? -1.508 7.529 7.359 1.00 97.56 115 ASN A N 1
ATOM 937 C CA . ASN A 1 115 ? -2.101 8.073 8.577 1.00 97.56 115 ASN A CA 1
ATOM 938 C C . ASN A 1 115 ? -2.602 6.905 9.423 1.00 97.56 115 ASN A C 1
ATOM 940 O O . ASN A 1 115 ? -3.285 6.027 8.896 1.00 97.56 115 ASN A O 1
ATOM 944 N N . VAL A 1 116 ? -2.243 6.864 10.704 1.00 96.75 116 VAL A N 1
ATOM 945 C CA . VAL A 1 116 ? -2.468 5.703 11.572 1.00 96.75 116 VAL A CA 1
ATOM 946 C C . VAL A 1 116 ? -2.978 6.091 12.957 1.00 96.75 116 VAL A C 1
ATOM 948 O O . VAL A 1 116 ? -2.647 7.148 13.496 1.00 96.75 116 VAL A O 1
ATOM 951 N N . ALA A 1 117 ? -3.758 5.199 13.555 1.00 96.44 117 ALA A N 1
ATOM 952 C CA . ALA A 1 117 ? -4.172 5.238 14.947 1.00 96.44 117 ALA A CA 1
ATOM 953 C C . ALA A 1 117 ? -4.029 3.842 15.567 1.00 96.44 117 ALA A C 1
ATOM 955 O O . ALA A 1 117 ? -4.445 2.849 14.967 1.00 96.44 117 ALA A O 1
ATOM 956 N N . VAL A 1 118 ? -3.458 3.774 16.771 1.00 97.19 118 VAL A N 1
ATOM 957 C CA . VAL A 1 118 ? -3.436 2.561 17.600 1.00 97.19 118 VAL A CA 1
ATOM 958 C C . VAL A 1 118 ? -4.456 2.709 18.700 1.00 97.19 118 VAL A C 1
ATOM 960 O O . VAL A 1 118 ? -4.511 3.746 19.367 1.00 97.19 118 VAL A O 1
ATOM 963 N N . LEU A 1 119 ? -5.219 1.650 18.929 1.00 96.81 119 LEU A N 1
ATOM 964 C CA . LEU A 1 119 ? -6.151 1.570 20.037 1.00 96.81 119 LEU A CA 1
ATOM 965 C C . LEU A 1 119 ? -5.880 0.309 20.861 1.00 96.81 119 LEU A C 1
ATOM 967 O O . LEU A 1 119 ? -5.308 -0.676 20.385 1.00 96.81 119 LEU A O 1
ATOM 971 N N . ASN A 1 120 ? -6.283 0.335 22.124 1.00 96.19 120 ASN A N 1
ATOM 972 C CA . ASN A 1 120 ? -6.299 -0.846 22.968 1.00 96.19 120 ASN A CA 1
ATOM 973 C C . ASN A 1 120 ? -7.278 -1.864 22.367 1.00 96.19 120 ASN A C 1
ATOM 975 O O . ASN A 1 120 ? -8.443 -1.543 22.155 1.00 96.19 120 ASN A O 1
ATOM 979 N N . GLY A 1 121 ? -6.832 -3.089 22.089 1.00 93.44 121 GLY A N 1
ATOM 980 C CA . GLY A 1 121 ? -7.683 -4.071 21.410 1.00 93.44 121 GLY A CA 1
ATOM 981 C C . GLY A 1 121 ? -8.668 -4.823 22.293 1.00 93.44 121 GLY A C 1
ATOM 982 O O . GLY A 1 121 ? -9.281 -5.773 21.823 1.00 93.44 121 GLY A O 1
ATOM 983 N N . THR A 1 122 ? -8.812 -4.427 23.558 1.00 91.62 122 THR A N 1
ATOM 984 C CA . THR A 1 122 ? -9.877 -4.893 24.456 1.00 91.62 122 THR A CA 1
ATOM 985 C C . THR A 1 122 ? -10.858 -3.773 24.783 1.00 91.62 122 THR A C 1
ATOM 987 O O . THR A 1 122 ? -12.061 -4.005 24.772 1.00 91.62 122 THR A O 1
ATOM 990 N N . THR A 1 123 ? -10.368 -2.560 2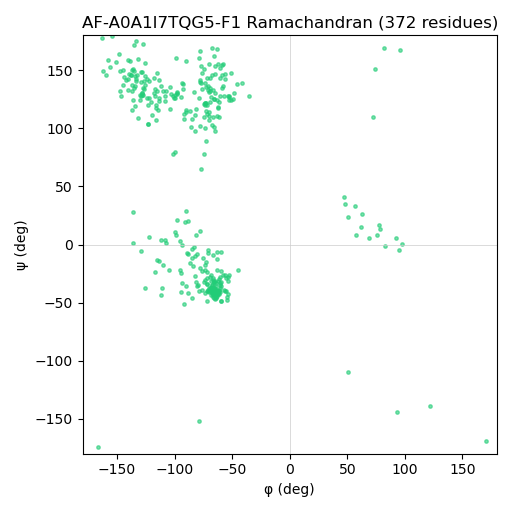5.064 1.00 91.69 123 THR A N 1
ATOM 991 C CA . THR A 1 123 ? -11.231 -1.432 25.461 1.00 91.69 123 THR A CA 1
ATOM 992 C C . THR A 1 123 ? -11.627 -0.520 24.305 1.00 91.69 123 THR A C 1
ATOM 994 O O . THR A 1 123 ? -12.621 0.189 24.409 1.00 91.69 123 THR A O 1
ATOM 997 N N . GLY A 1 124 ? -10.863 -0.516 23.211 1.00 91.00 124 GLY A N 1
ATOM 998 C CA . GLY A 1 124 ? -11.038 0.431 22.111 1.00 91.00 124 GLY A CA 1
ATOM 999 C C . GLY A 1 124 ? -10.514 1.840 22.411 1.00 91.00 124 GLY A C 1
ATOM 1000 O O . GLY A 1 124 ? -10.733 2.740 21.607 1.00 91.00 124 GLY A O 1
ATOM 1001 N N . ASP A 1 125 ? -9.809 2.057 23.527 1.00 93.75 125 ASP A N 1
ATOM 1002 C CA . ASP A 1 125 ? -9.246 3.371 23.866 1.00 93.75 125 ASP A CA 1
ATOM 1003 C C . ASP A 1 125 ? -8.073 3.735 22.951 1.00 93.75 125 ASP A C 1
ATOM 1005 O O . ASP A 1 125 ? -7.186 2.913 22.708 1.00 93.75 125 ASP A O 1
ATOM 1009 N N . ILE A 1 126 ? -8.019 4.984 22.482 1.00 94.62 126 ILE A N 1
ATOM 1010 C CA . ILE A 1 126 ? -6.905 5.473 21.659 1.00 94.62 126 ILE A CA 1
ATOM 1011 C C . ILE A 1 126 ? -5.617 5.501 22.489 1.00 94.62 126 ILE A C 1
ATOM 1013 O O . ILE A 1 126 ? -5.549 6.160 23.525 1.00 94.62 126 ILE A O 1
ATOM 1017 N N . ILE A 1 127 ? -4.578 4.839 21.982 1.00 95.56 127 ILE A N 1
ATOM 1018 C CA . ILE A 1 127 ? -3.225 4.858 22.545 1.00 95.56 127 ILE A CA 1
ATOM 1019 C C . ILE A 1 127 ? -2.413 5.977 21.891 1.00 95.56 127 ILE A C 1
ATOM 1021 O O . ILE A 1 127 ? -1.819 6.802 22.579 1.00 95.56 127 ILE A O 1
ATOM 1025 N N . GLU A 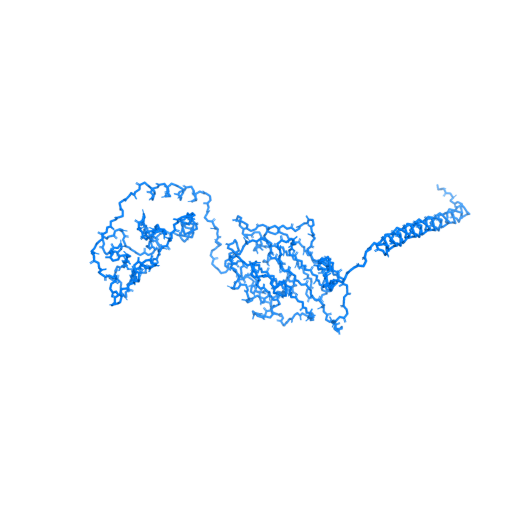1 128 ? -2.393 6.014 20.558 1.00 94.69 128 GLU A N 1
ATOM 1026 C CA . GLU A 1 128 ? -1.568 6.953 19.800 1.00 94.69 128 GLU A CA 1
ATOM 1027 C C . GLU A 1 128 ? -2.149 7.195 18.402 1.00 94.69 128 GLU A C 1
ATOM 1029 O O . GLU A 1 128 ? -2.814 6.329 17.831 1.00 94.69 128 GLU A O 1
ATOM 1034 N N . LYS A 1 129 ? -1.875 8.373 17.839 1.00 94.81 129 LYS A N 1
ATOM 1035 C CA . LYS A 1 129 ? -2.163 8.739 16.449 1.00 94.81 129 LYS A CA 1
ATOM 1036 C C . LYS A 1 129 ? -0.899 9.309 15.821 1.00 94.81 129 LYS A C 1
ATOM 1038 O O . LYS A 1 129 ? -0.196 10.078 16.475 1.00 94.81 129 LYS A O 1
ATOM 1043 N N . ALA A 1 130 ? -0.632 8.973 14.567 1.00 94.88 130 ALA A N 1
ATOM 1044 C CA . ALA A 1 130 ? 0.541 9.461 13.856 1.00 94.88 130 ALA A CA 1
ATOM 1045 C C . ALA A 1 130 ? 0.300 9.550 12.345 1.00 94.88 130 ALA A C 1
ATOM 1047 O O . ALA A 1 130 ? -0.534 8.842 11.782 1.00 94.88 130 ALA A O 1
ATOM 1048 N N . THR A 1 131 ? 1.087 10.399 11.693 1.00 96.31 131 THR A N 1
ATOM 1049 C CA . THR A 1 131 ? 1.122 10.554 10.237 1.00 96.31 131 THR A CA 1
ATOM 1050 C C . THR A 1 131 ? 2.552 10.329 9.771 1.00 96.31 131 THR A C 1
ATOM 1052 O O . THR A 1 131 ? 3.479 10.979 10.260 1.00 96.31 131 THR A O 1
ATOM 1055 N N . PHE A 1 132 ? 2.742 9.412 8.827 1.00 96.00 132 PHE A N 1
ATOM 1056 C CA . PHE A 1 132 ? 4.052 9.048 8.299 1.00 96.00 132 PHE A CA 1
ATOM 1057 C C . PHE A 1 132 ? 4.155 9.407 6.822 1.00 96.00 132 PHE A C 1
ATOM 1059 O O . PHE A 1 132 ? 3.588 8.716 5.976 1.00 96.00 132 PHE A O 1
ATOM 1066 N N . ASP A 1 133 ? 4.925 10.448 6.506 1.00 93.88 133 ASP A N 1
ATOM 1067 C CA . ASP A 1 133 ? 5.359 10.698 5.132 1.00 93.88 133 ASP A CA 1
ATOM 1068 C C . ASP A 1 133 ? 6.383 9.630 4.723 1.00 93.88 133 ASP A C 1
ATOM 1070 O O . ASP A 1 133 ? 7.501 9.588 5.239 1.00 93.88 133 ASP A O 1
ATOM 1074 N N . VAL A 1 134 ? 5.976 8.757 3.802 1.00 89.81 134 VAL A N 1
ATOM 1075 C CA . VAL A 1 134 ? 6.783 7.631 3.314 1.00 89.81 134 VAL A CA 1
ATOM 1076 C C . VAL A 1 134 ? 7.575 7.959 2.045 1.00 89.81 134 VAL A C 1
ATOM 1078 O O . VAL A 1 134 ? 8.310 7.107 1.555 1.00 89.81 134 VAL A O 1
ATOM 1081 N N . THR A 1 135 ? 7.460 9.178 1.504 1.00 81.06 135 THR A N 1
ATOM 1082 C CA . THR A 1 135 ? 8.009 9.558 0.186 1.00 81.06 135 THR A CA 1
ATOM 1083 C C . THR A 1 135 ? 9.499 9.262 0.063 1.00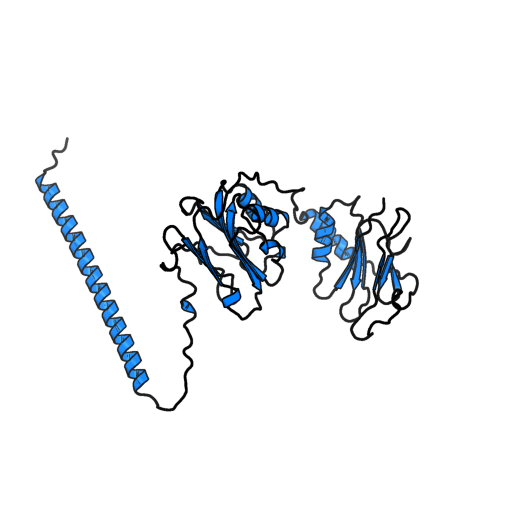 81.06 135 THR A C 1
ATOM 1085 O O . THR A 1 135 ? 9.934 8.672 -0.926 1.00 81.06 135 THR A O 1
ATOM 1088 N N . ALA A 1 136 ? 10.272 9.656 1.079 1.00 76.44 136 ALA A N 1
ATOM 1089 C CA . ALA A 1 136 ? 11.707 9.401 1.139 1.00 76.44 136 ALA A CA 1
ATOM 1090 C C . ALA A 1 136 ? 12.016 8.007 1.712 1.00 76.44 136 ALA A C 1
ATOM 1092 O O . ALA A 1 136 ? 12.839 7.274 1.164 1.00 76.44 136 ALA A O 1
ATOM 1093 N N . SER A 1 137 ? 11.355 7.632 2.811 1.00 82.50 137 SER A N 1
ATOM 1094 C CA . SER A 1 137 ? 11.579 6.372 3.524 1.00 82.50 137 SER A CA 1
ATOM 1095 C C . SER A 1 137 ? 10.372 6.011 4.391 1.00 82.50 137 SER A C 1
ATOM 1097 O O . SER A 1 137 ? 9.747 6.888 4.983 1.00 82.50 137 SER A O 1
ATOM 1099 N N . ASP A 1 138 ? 10.078 4.718 4.521 1.00 89.38 138 ASP A N 1
ATOM 1100 C CA . ASP A 1 138 ? 9.051 4.158 5.405 1.00 89.38 138 ASP A CA 1
ATOM 1101 C C . ASP A 1 138 ? 9.619 3.618 6.733 1.00 89.38 138 ASP A C 1
ATOM 1103 O O . ASP A 1 138 ? 8.893 3.038 7.539 1.00 89.38 138 ASP A O 1
ATOM 1107 N N . GLU A 1 139 ? 10.901 3.855 7.018 1.00 87.31 139 GLU A N 1
ATOM 1108 C CA . GLU A 1 139 ? 11.589 3.384 8.229 1.00 87.31 139 GLU A CA 1
ATOM 1109 C C . GLU A 1 139 ? 10.901 3.829 9.527 1.00 87.31 139 GLU A C 1
ATOM 1111 O O . GLU A 1 139 ? 10.770 3.044 10.472 1.00 87.31 139 GLU A O 1
ATOM 1116 N N . LYS A 1 140 ? 10.416 5.077 9.575 1.00 92.06 140 LYS A N 1
ATOM 1117 C CA . LYS A 1 140 ? 9.687 5.602 10.740 1.00 92.06 140 LYS A CA 1
ATOM 1118 C C . LYS A 1 140 ? 8.388 4.835 10.977 1.00 92.06 140 LYS A C 1
ATOM 1120 O O . LYS A 1 140 ? 8.105 4.484 12.118 1.00 92.06 140 LYS A O 1
ATOM 1125 N N . LEU A 1 141 ? 7.650 4.536 9.906 1.00 95.94 141 LEU A N 1
ATOM 1126 C CA . LEU A 1 141 ? 6.425 3.742 9.969 1.00 95.94 141 LEU A CA 1
ATOM 1127 C C . LEU A 1 141 ? 6.732 2.311 10.426 1.00 95.94 141 LEU A C 1
ATOM 1129 O O . LEU A 1 141 ? 6.087 1.817 11.344 1.00 95.94 141 LEU A O 1
ATOM 1133 N N . MET A 1 142 ? 7.755 1.663 9.861 1.00 94.19 142 MET A N 1
ATOM 1134 C CA . MET A 1 142 ? 8.158 0.310 10.266 1.00 94.19 142 MET A CA 1
ATOM 1135 C C . MET A 1 142 ? 8.564 0.241 11.741 1.00 94.19 142 MET A C 1
ATOM 1137 O O . MET A 1 142 ? 8.074 -0.604 12.487 1.00 94.19 142 MET A O 1
ATOM 1141 N N . THR A 1 143 ? 9.425 1.161 12.181 1.00 91.81 143 THR A N 1
ATOM 1142 C CA . THR A 1 143 ? 9.884 1.244 13.576 1.00 91.81 143 THR A CA 1
ATOM 1143 C C . THR A 1 143 ? 8.718 1.449 14.534 1.00 91.81 143 THR A C 1
ATOM 1145 O O . THR A 1 143 ? 8.731 0.939 15.654 1.00 91.81 143 THR A O 1
ATOM 1148 N N . TRP A 1 144 ? 7.714 2.205 14.103 1.00 94.81 144 TRP A N 1
ATOM 1149 C CA . TRP A 1 144 ? 6.512 2.444 14.878 1.00 94.81 144 TRP A CA 1
ATOM 1150 C C . TRP A 1 144 ? 5.623 1.196 14.950 1.00 94.81 144 TRP A C 1
ATOM 1152 O O . TRP A 1 144 ? 5.296 0.766 16.052 1.00 94.81 144 TRP A O 1
ATOM 1162 N N . LEU A 1 145 ? 5.343 0.537 13.817 1.00 95.94 145 LEU A N 1
ATOM 1163 C CA . LEU A 1 145 ? 4.574 -0.717 13.758 1.00 95.94 145 LEU A CA 1
ATOM 1164 C C . LEU A 1 145 ? 5.180 -1.814 14.648 1.00 95.94 145 LEU A C 1
ATOM 1166 O O . LEU A 1 145 ? 4.454 -2.518 15.348 1.00 95.94 145 LEU A O 1
ATOM 1170 N N . LEU A 1 146 ? 6.512 -1.922 14.682 1.00 93.81 146 LEU A N 1
ATOM 1171 C CA . LEU A 1 146 ? 7.230 -2.889 15.522 1.00 93.81 146 LEU A CA 1
ATOM 1172 C C . LEU A 1 146 ? 6.973 -2.696 17.028 1.00 93.81 146 LEU A C 1
ATOM 1174 O O . LEU A 1 146 ? 6.937 -3.679 17.776 1.00 93.81 146 LEU A O 1
ATOM 1178 N N . LYS A 1 147 ? 6.772 -1.448 17.471 1.00 93.88 147 LYS A N 1
ATOM 1179 C CA . LYS A 1 147 ? 6.589 -1.070 18.884 1.00 93.88 147 LYS A CA 1
ATOM 1180 C C . LYS A 1 147 ? 5.150 -1.199 19.383 1.00 93.88 147 LYS A C 1
ATOM 1182 O O . LYS A 1 147 ? 4.935 -1.117 20.590 1.00 93.88 147 LYS A O 1
ATOM 1187 N N . ILE A 1 148 ? 4.179 -1.390 18.489 1.00 94.94 148 ILE A N 1
ATOM 1188 C CA . ILE A 1 148 ? 2.760 -1.483 18.855 1.00 94.94 148 ILE A CA 1
ATOM 1189 C C . ILE A 1 148 ? 2.539 -2.672 19.803 1.00 94.94 148 ILE A C 1
ATOM 1191 O O . ILE A 1 148 ? 2.941 -3.774 19.449 1.00 94.94 148 ILE A O 1
ATOM 1195 N N . PRO A 1 149 ? 1.895 -2.524 20.970 1.00 93.69 149 PRO A N 1
ATOM 1196 C CA . PRO A 1 149 ? 1.679 -3.643 21.888 1.00 93.69 149 PRO A CA 1
ATOM 1197 C C . PRO A 1 149 ? 0.911 -4.822 21.267 1.00 93.69 149 PRO A C 1
ATOM 1199 O O . PRO A 1 149 ? 0.147 -4.666 20.311 1.00 93.69 149 PRO A O 1
ATOM 1202 N N . HIS A 1 150 ? 1.112 -6.026 21.816 1.00 93.75 150 HIS A N 1
ATOM 1203 C CA . HIS A 1 150 ? 0.346 -7.212 21.415 1.00 93.75 150 HIS A CA 1
ATOM 1204 C C . HIS A 1 150 ? -1.163 -6.974 21.566 1.00 93.75 150 HIS A C 1
ATOM 1206 O O . HIS A 1 150 ? -1.593 -6.225 22.443 1.00 93.75 150 HIS A O 1
ATOM 1212 N N . ALA A 1 151 ? -1.949 -7.580 20.673 1.00 94.94 151 ALA A N 1
ATOM 1213 C CA . ALA A 1 151 ? -3.397 -7.437 20.594 1.00 94.94 151 ALA A CA 1
ATOM 1214 C C . ALA A 1 151 ? -3.920 -5.999 20.414 1.00 94.94 151 ALA A C 1
ATOM 1216 O O . ALA A 1 151 ? -5.129 -5.813 20.453 1.00 94.94 151 ALA A O 1
ATOM 1217 N N . SER A 1 152 ? -3.089 -4.977 20.180 1.00 97.12 152 SER A N 1
ATOM 1218 C CA . SER A 1 152 ? -3.574 -3.629 19.854 1.00 97.12 152 SER A CA 1
ATOM 1219 C C . SER A 1 152 ? -4.259 -3.574 18.487 1.00 97.12 152 SER A C 1
ATOM 1221 O O . SER A 1 152 ? -3.839 -4.245 17.540 1.00 97.12 152 SER A O 1
ATOM 1223 N N . LEU A 1 153 ? -5.283 -2.730 18.375 1.00 97.31 153 LEU A N 1
ATOM 1224 C CA . LEU A 1 153 ? -5.930 -2.395 17.108 1.00 97.31 153 LEU A CA 1
ATOM 1225 C C . LEU A 1 153 ? -5.078 -1.395 16.338 1.00 97.31 153 LEU A C 1
ATOM 1227 O O . LEU A 1 153 ? -4.541 -0.454 16.922 1.00 97.31 153 LEU A O 1
ATOM 1231 N N . LEU A 1 154 ? -5.025 -1.570 15.026 1.00 97.88 154 LEU A N 1
ATOM 1232 C CA . LEU A 1 154 ? -4.416 -0.652 14.079 1.00 97.88 154 LEU A CA 1
ATOM 1233 C C . LEU A 1 154 ? -5.482 -0.193 13.093 1.00 97.88 154 LEU A C 1
ATOM 1235 O O . LEU A 1 154 ? -6.054 -1.007 12.373 1.00 97.88 154 LEU A O 1
ATOM 1239 N N . VAL A 1 155 ? -5.691 1.115 13.015 1.00 97.75 155 VAL A N 1
ATOM 1240 C CA . VAL A 1 155 ? -6.465 1.738 11.943 1.00 97.75 155 VAL A CA 1
ATOM 1241 C C . VAL A 1 155 ? -5.518 2.582 11.115 1.00 97.75 155 VAL A C 1
ATOM 1243 O O . VAL A 1 155 ? -4.852 3.460 11.659 1.00 97.75 155 VAL A O 1
ATOM 1246 N N . ALA A 1 156 ? -5.438 2.329 9.814 1.00 97.75 156 ALA A N 1
ATOM 1247 C CA . ALA A 1 156 ? -4.549 3.057 8.919 1.00 97.75 156 ALA A CA 1
ATOM 1248 C C . ALA A 1 156 ? -5.236 3.404 7.599 1.00 97.75 156 ALA A C 1
ATOM 1250 O O . ALA A 1 156 ? -6.031 2.619 7.089 1.00 97.75 156 ALA A O 1
ATOM 1251 N N . ALA A 1 157 ? -4.893 4.555 7.026 1.00 97.44 157 ALA A N 1
ATOM 1252 C CA . ALA A 1 157 ? -5.320 4.956 5.691 1.00 97.44 157 ALA A CA 1
ATOM 1253 C C . ALA A 1 157 ? -4.224 5.750 4.968 1.00 97.44 157 ALA A C 1
ATOM 1255 O O . ALA A 1 157 ? -3.578 6.632 5.546 1.00 97.44 157 ALA A O 1
ATOM 1256 N N . SER A 1 158 ? -4.017 5.445 3.688 1.00 97.19 158 SER A N 1
ATOM 1257 C CA . SER A 1 158 ? -3.102 6.191 2.827 1.00 97.19 158 SER A CA 1
ATOM 1258 C C . SER A 1 158 ? -3.707 7.519 2.377 1.00 97.19 158 SER A C 1
ATOM 1260 O O . SER A 1 158 ? -4.911 7.601 2.131 1.00 97.19 158 SER A O 1
ATOM 1262 N N . PHE A 1 159 ? -2.857 8.527 2.204 1.00 95.56 159 PHE A N 1
ATOM 1263 C CA . PHE A 1 159 ? -3.200 9.794 1.569 1.00 95.56 159 PHE A CA 1
ATOM 1264 C C . PHE A 1 159 ? -2.157 10.141 0.494 1.00 95.56 159 PHE A C 1
ATOM 1266 O O . PHE A 1 159 ? -0.959 10.222 0.781 1.00 95.56 159 PHE A O 1
ATOM 1273 N N . GLY A 1 160 ? -2.611 10.366 -0.732 1.00 91.81 160 GLY A N 1
ATOM 1274 C CA . GLY A 1 160 ? -1.828 10.492 -1.948 1.00 91.81 160 GLY A CA 1
ATOM 1275 C C . GLY A 1 160 ? -1.435 9.142 -2.555 1.00 91.81 160 GLY A C 1
ATOM 1276 O O . GLY A 1 160 ? -1.499 8.084 -1.926 1.00 91.81 160 GLY A O 1
ATOM 1277 N N . ASP A 1 161 ? -0.918 9.194 -3.784 1.00 89.06 161 ASP A N 1
ATOM 1278 C CA . ASP A 1 161 ? -0.344 8.022 -4.451 1.00 89.06 161 ASP A CA 1
ATOM 1279 C C . ASP A 1 161 ? 1.006 7.648 -3.817 1.00 89.06 161 ASP A C 1
ATOM 1281 O O . ASP A 1 161 ? 2.056 8.194 -4.175 1.00 89.06 161 ASP A O 1
ATOM 1285 N N . VAL A 1 162 ? 0.961 6.795 -2.788 1.00 92.25 162 VAL A N 1
ATOM 1286 C CA . VAL A 1 162 ? 2.132 6.415 -1.978 1.00 92.25 162 VAL A CA 1
ATOM 1287 C C . VAL A 1 162 ? 2.426 4.917 -1.955 1.00 92.25 162 VAL A C 1
ATOM 1289 O O . VAL A 1 162 ? 3.338 4.484 -1.252 1.00 92.25 162 VAL A O 1
ATOM 1292 N N . ALA A 1 163 ? 1.713 4.119 -2.750 1.00 89.00 163 ALA A N 1
ATOM 1293 C CA . ALA A 1 163 ? 1.845 2.662 -2.752 1.00 89.00 163 ALA A CA 1
ATOM 1294 C C . ALA A 1 163 ? 3.296 2.191 -2.978 1.00 89.00 163 ALA A C 1
ATOM 1296 O O . ALA A 1 163 ? 3.789 1.328 -2.254 1.00 89.00 163 ALA A O 1
ATOM 1297 N N . GLU A 1 164 ? 4.003 2.788 -3.940 1.00 84.06 164 GLU A N 1
ATOM 1298 C CA . GLU A 1 164 ? 5.397 2.439 -4.284 1.00 84.06 164 GLU A CA 1
ATOM 1299 C C . GLU A 1 164 ? 6.418 2.916 -3.242 1.00 84.06 164 GLU A C 1
ATOM 1301 O O . GLU A 1 164 ? 7.570 2.473 -3.221 1.00 84.06 164 GLU A O 1
ATOM 1306 N N . HIS A 1 165 ? 6.004 3.822 -2.357 1.00 86.50 165 HIS A N 1
ATOM 1307 C CA . HIS A 1 165 ? 6.834 4.330 -1.274 1.00 86.50 165 HIS A CA 1
ATOM 1308 C C . HIS A 1 165 ? 6.804 3.413 -0.039 1.00 86.50 165 HIS A C 1
ATOM 1310 O O . HIS A 1 165 ? 7.759 3.415 0.738 1.00 86.50 165 HIS A O 1
ATOM 1316 N N . VAL A 1 166 ? 5.806 2.532 0.081 1.00 87.56 166 VAL A N 1
ATOM 1317 C CA . VAL A 1 166 ? 5.724 1.523 1.149 1.00 87.56 166 VAL A CA 1
ATOM 1318 C C . VAL A 1 166 ? 6.405 0.219 0.721 1.00 87.56 166 VAL A C 1
ATOM 1320 O O . VAL A 1 166 ? 5.948 -0.472 -0.194 1.00 87.56 166 VAL A O 1
ATOM 1323 N N . SER A 1 167 ? 7.505 -0.118 1.394 1.00 86.06 167 SER A N 1
ATOM 1324 C CA . SER A 1 167 ? 8.348 -1.282 1.109 1.00 86.06 167 SER A CA 1
ATOM 1325 C C . SER A 1 167 ? 7.635 -2.610 1.370 1.00 86.06 167 SER A C 1
ATOM 1327 O O . 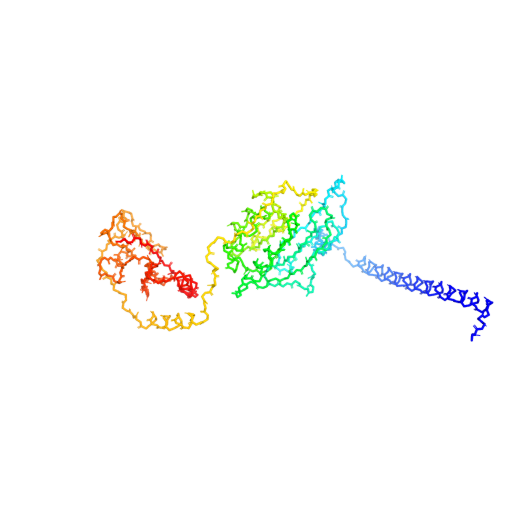SER A 1 167 ? 6.654 -2.694 2.112 1.00 86.06 167 SER A O 1
ATOM 1329 N N . ARG A 1 168 ? 8.182 -3.696 0.805 1.00 85.25 168 ARG A N 1
ATOM 1330 C CA . ARG A 1 168 ? 7.712 -5.062 1.089 1.00 85.25 168 ARG A CA 1
ATOM 1331 C C . ARG A 1 168 ? 7.771 -5.385 2.584 1.00 85.25 168 A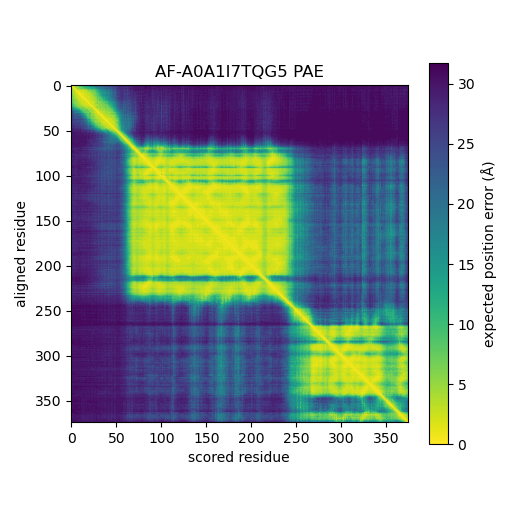RG A C 1
ATOM 1333 O O . ARG A 1 168 ? 6.860 -6.013 3.101 1.00 85.25 168 ARG A O 1
ATOM 1340 N N . GLN A 1 169 ? 8.818 -4.932 3.264 1.00 85.56 169 GLN A N 1
ATOM 1341 C CA . GLN A 1 169 ? 9.034 -5.170 4.691 1.00 85.56 169 GLN A CA 1
ATOM 1342 C C . GLN A 1 169 ? 7.978 -4.470 5.539 1.00 85.56 169 GLN A C 1
ATOM 1344 O O . GLN A 1 169 ? 7.399 -5.077 6.434 1.00 85.56 169 GLN A O 1
ATOM 1349 N N . CYS A 1 170 ? 7.647 -3.222 5.203 1.00 93.31 170 CYS A N 1
ATOM 1350 C CA . CYS A 1 170 ? 6.544 -2.527 5.849 1.00 93.31 170 CYS A CA 1
ATOM 1351 C C . CYS A 1 170 ? 5.209 -3.247 5.604 1.00 93.31 170 CYS A C 1
ATOM 1353 O O . CYS A 1 170 ? 4.449 -3.450 6.546 1.00 93.31 170 CYS A O 1
ATOM 1355 N N . ARG A 1 171 ? 4.950 -3.724 4.379 1.00 94.38 171 ARG A N 1
ATOM 1356 C CA . ARG A 1 171 ? 3.739 -4.507 4.067 1.00 94.38 171 ARG A CA 1
ATOM 1357 C C . ARG A 1 171 ? 3.657 -5.811 4.867 1.00 94.38 171 ARG A C 1
ATOM 1359 O O . ARG A 1 171 ? 2.593 -6.110 5.392 1.00 94.38 171 ARG A O 1
ATOM 1366 N N . GLN A 1 172 ? 4.774 -6.517 5.055 1.00 91.44 172 GLN A N 1
ATOM 1367 C CA . GLN A 1 172 ? 4.843 -7.703 5.921 1.00 91.44 172 GLN A CA 1
ATOM 1368 C C . GLN A 1 172 ? 4.488 -7.381 7.381 1.00 91.44 172 GLN A C 1
ATOM 1370 O O . GLN A 1 172 ? 3.843 -8.185 8.046 1.00 91.44 172 GLN A O 1
ATOM 1375 N N . LEU A 1 173 ? 4.843 -6.191 7.883 1.00 95.25 173 LEU A N 1
ATOM 1376 C CA . LEU A 1 173 ? 4.417 -5.766 9.220 1.00 95.25 173 LEU A CA 1
ATOM 1377 C C . LEU A 1 173 ? 2.900 -5.576 9.307 1.00 95.25 173 LEU A C 1
ATOM 1379 O O . LEU A 1 173 ? 2.322 -5.930 10.329 1.00 95.25 173 LEU A O 1
ATOM 1383 N N . PHE A 1 174 ? 2.242 -5.078 8.254 1.00 97.12 174 PHE A N 1
ATOM 1384 C CA . PHE A 1 174 ? 0.775 -5.011 8.202 1.00 97.12 174 PHE A CA 1
ATOM 1385 C C . PHE A 1 174 ? 0.121 -6.402 8.188 1.00 97.12 174 PHE A C 1
ATOM 1387 O O . PHE A 1 174 ? -0.960 -6.556 8.755 1.00 97.12 174 PHE A O 1
ATOM 1394 N N . GLU A 1 175 ? 0.754 -7.427 7.606 1.00 94.81 175 GLU A N 1
ATOM 1395 C CA . GLU A 1 175 ? 0.211 -8.800 7.614 1.00 94.81 175 GLU A CA 1
ATOM 1396 C C . GLU A 1 175 ? 0.023 -9.344 9.034 1.00 94.81 175 GLU A C 1
ATOM 1398 O O . GLU A 1 175 ? -0.936 -10.065 9.300 1.00 94.81 175 GLU A O 1
ATOM 1403 N N . ALA A 1 176 ? 0.877 -8.937 9.975 1.00 94.44 176 ALA A N 1
ATOM 1404 C CA . ALA A 1 176 ? 0.741 -9.297 11.384 1.00 94.44 176 ALA A CA 1
ATOM 1405 C C . ALA A 1 176 ? -0.434 -8.604 12.100 1.00 94.44 176 ALA A C 1
ATOM 1407 O O . ALA A 1 176 ? -0.732 -8.929 13.251 1.00 94.44 176 ALA A O 1
ATOM 1408 N N . PHE A 1 177 ? -1.097 -7.657 11.432 1.00 97.31 177 PHE A N 1
ATOM 1409 C CA . PHE A 1 177 ? -2.385 -7.085 11.829 1.00 97.31 177 PHE A CA 1
ATOM 1410 C C . PHE A 1 177 ? -3.557 -7.707 11.060 1.00 97.31 177 PHE A C 1
ATOM 1412 O O . PHE A 1 177 ? -4.666 -7.187 11.127 1.00 97.31 177 PHE A O 1
ATOM 1419 N N . GLY A 1 178 ? -3.316 -8.794 10.322 1.00 97.44 178 GLY A N 1
ATOM 1420 C CA . GLY A 1 178 ? -4.304 -9.496 9.512 1.00 97.44 178 GLY A CA 1
ATOM 1421 C C . GLY A 1 178 ? -4.379 -9.043 8.058 1.00 97.44 178 GLY A C 1
ATOM 1422 O O . GLY A 1 178 ? -5.249 -9.533 7.341 1.00 97.44 178 GLY A O 1
ATOM 1423 N N . ALA A 1 179 ? -3.492 -8.152 7.599 1.00 98.00 179 ALA A N 1
ATOM 1424 C CA . ALA A 1 179 ? -3.572 -7.623 6.241 1.00 98.00 179 ALA A CA 1
ATOM 1425 C C . ALA A 1 179 ? -3.351 -8.703 5.168 1.00 98.00 179 ALA A C 1
ATOM 1427 O O . ALA A 1 179 ? -2.360 -9.430 5.197 1.00 98.00 179 ALA A O 1
ATOM 1428 N N . GLN A 1 180 ? -4.239 -8.773 4.180 1.00 96.88 180 GLN A N 1
ATOM 1429 C CA . GLN A 1 180 ? -4.105 -9.601 2.981 1.00 96.88 180 GLN A CA 1
ATOM 1430 C C . GLN A 1 180 ? -4.261 -8.778 1.700 1.00 96.88 180 GLN A C 1
ATOM 1432 O O . GLN A 1 180 ? -3.560 -9.043 0.721 1.00 96.88 180 GLN A O 1
ATOM 1437 N N . LYS A 1 181 ? -5.164 -7.790 1.677 1.00 97.44 181 LYS A N 1
ATOM 1438 C CA . LYS A 1 181 ? -5.426 -6.976 0.478 1.00 97.44 181 LYS A CA 1
ATOM 1439 C C . LYS A 1 181 ? -4.304 -5.985 0.197 1.00 97.44 181 LYS A C 1
ATOM 1441 O O . LYS A 1 181 ? -4.176 -5.541 -0.945 1.00 97.44 181 LYS A O 1
ATOM 1446 N N . ILE A 1 182 ? -3.454 -5.694 1.183 1.00 96.62 182 ILE A N 1
ATOM 1447 C CA . ILE A 1 182 ? -2.247 -4.879 1.000 1.00 96.62 182 ILE A CA 1
ATOM 1448 C C . ILE A 1 182 ? -1.340 -5.386 -0.135 1.00 96.62 182 ILE A C 1
ATOM 1450 O O . ILE A 1 182 ? -0.660 -4.589 -0.782 1.00 96.62 182 ILE A O 1
ATOM 1454 N N . ASP A 1 183 ? -1.382 -6.680 -0.464 1.00 90.44 183 ASP A N 1
ATOM 1455 C CA . ASP A 1 183 ? -0.671 -7.256 -1.610 1.00 90.44 183 ASP A CA 1
ATOM 1456 C C . ASP A 1 183 ? -1.105 -6.668 -2.950 1.00 90.44 183 ASP A C 1
ATOM 1458 O O . ASP A 1 183 ? -0.300 -6.621 -3.881 1.00 90.44 183 ASP A O 1
ATOM 1462 N N . GLY A 1 184 ? -2.350 -6.203 -3.059 1.00 89.38 184 GLY A N 1
ATOM 1463 C CA . GLY A 1 184 ? -2.917 -5.578 -4.253 1.00 89.38 184 GLY A CA 1
ATOM 1464 C C . GLY A 1 184 ? -2.714 -4.064 -4.329 1.00 89.38 184 GLY A C 1
ATOM 1465 O O . GLY A 1 184 ? -3.005 -3.472 -5.365 1.00 89.38 184 GLY A O 1
ATOM 1466 N N . TRP A 1 185 ? -2.201 -3.420 -3.275 1.00 94.88 185 TRP A N 1
ATOM 1467 C CA . TRP A 1 185 ? -2.044 -1.964 -3.238 1.00 94.88 185 TRP A CA 1
ATOM 1468 C C . TRP A 1 185 ? -0.900 -1.497 -4.156 1.00 94.88 185 TRP A C 1
ATOM 1470 O O . TRP A 1 185 ? 0.267 -1.846 -3.925 1.00 94.88 185 TRP A O 1
ATOM 1480 N N . ARG A 1 186 ? -1.226 -0.741 -5.214 1.00 90.56 186 ARG A N 1
ATOM 1481 C CA . ARG A 1 186 ? -0.321 -0.300 -6.301 1.00 90.56 186 ARG A CA 1
ATOM 1482 C C . ARG A 1 186 ? -0.521 1.182 -6.642 1.00 90.56 186 ARG A C 1
ATOM 1484 O O . ARG A 1 186 ? -1.468 1.798 -6.158 1.00 90.56 186 ARG A O 1
ATOM 1491 N N . VAL A 1 187 ? 0.355 1.734 -7.487 1.00 85.94 187 VAL A N 1
ATOM 1492 C CA . VAL A 1 187 ? 0.203 3.088 -8.065 1.00 85.94 187 VAL A CA 1
ATOM 1493 C C . VAL A 1 187 ? -1.225 3.311 -8.564 1.00 85.94 187 VAL A C 1
ATOM 1495 O O . VAL A 1 187 ? -1.812 2.421 -9.184 1.00 85.94 187 VAL A O 1
ATOM 1498 N N . GLY A 1 188 ? -1.774 4.496 -8.315 1.00 87.25 188 GLY A N 1
ATOM 1499 C CA . GLY A 1 188 ? -3.134 4.855 -8.712 1.00 87.25 188 GLY A CA 1
ATOM 1500 C C . GLY A 1 188 ? -4.230 4.291 -7.801 1.00 87.25 188 GLY A C 1
ATOM 1501 O O . GLY A 1 188 ? -5.403 4.299 -8.189 1.00 87.25 188 GLY A O 1
ATOM 1502 N N . SER A 1 189 ? -3.874 3.779 -6.617 1.00 92.38 189 SER A N 1
ATOM 1503 C CA . SER A 1 189 ? -4.835 3.289 -5.625 1.00 92.38 189 SER A CA 1
ATOM 1504 C C . SER A 1 189 ? -4.495 3.702 -4.192 1.00 92.38 189 SER A C 1
ATOM 1506 O O . SER A 1 189 ? -3.328 3.769 -3.800 1.00 92.38 189 SER A O 1
ATOM 1508 N N . ALA A 1 190 ? -5.538 3.931 -3.399 1.00 95.56 190 ALA A N 1
ATOM 1509 C CA . ALA A 1 190 ? -5.478 4.086 -1.954 1.00 95.56 190 ALA A CA 1
ATOM 1510 C C . ALA A 1 190 ? -5.654 2.743 -1.243 1.00 95.56 190 ALA A C 1
ATOM 1512 O O . ALA A 1 190 ? -6.252 1.809 -1.780 1.00 95.56 190 ALA A O 1
ATOM 1513 N N . TYR A 1 191 ? -5.179 2.683 -0.003 1.00 97.44 191 TYR A N 1
ATOM 1514 C CA . TYR A 1 191 ? -5.340 1.553 0.899 1.00 97.44 191 TYR A CA 1
ATOM 1515 C C . TYR A 1 191 ? -5.778 2.029 2.281 1.00 97.44 191 TYR A C 1
ATOM 1517 O O . TYR A 1 191 ? -5.287 3.043 2.785 1.00 97.44 191 TYR A O 1
ATOM 1525 N N . ALA A 1 192 ? -6.676 1.280 2.909 1.00 97.81 192 ALA A N 1
ATOM 1526 C CA . ALA A 1 192 ? -7.027 1.470 4.306 1.00 97.81 192 ALA A CA 1
ATOM 1527 C C . ALA A 1 192 ? -7.336 0.132 4.985 1.00 97.81 192 ALA A C 1
ATOM 1529 O O . ALA A 1 192 ? -7.794 -0.814 4.342 1.00 97.81 192 ALA A O 1
ATOM 1530 N N . ILE A 1 193 ? -7.070 0.067 6.288 1.00 98.06 193 ILE A N 1
ATOM 1531 C CA . ILE A 1 193 ? -7.175 -1.139 7.109 1.00 98.06 193 ILE A CA 1
ATOM 1532 C C . ILE A 1 193 ? -7.676 -0.811 8.513 1.00 98.06 193 ILE A C 1
ATOM 1534 O O . ILE A 1 193 ? -7.295 0.202 9.102 1.00 98.06 193 ILE A O 1
ATOM 1538 N N . ILE A 1 194 ? -8.473 -1.724 9.055 1.00 98.12 194 ILE A N 1
ATOM 1539 C CA . ILE A 1 194 ? -8.694 -1.938 10.479 1.00 98.12 194 ILE A CA 1
ATOM 1540 C C . ILE A 1 194 ? -8.245 -3.368 10.773 1.00 98.12 194 ILE A C 1
ATOM 1542 O O . ILE A 1 194 ? -8.847 -4.331 10.299 1.00 98.12 194 ILE A O 1
ATOM 1546 N N . GLY A 1 195 ? -7.162 -3.497 11.524 1.00 97.81 195 GLY A N 1
ATOM 1547 C CA . GLY A 1 195 ? -6.558 -4.773 11.878 1.00 97.81 195 GLY A CA 1
ATOM 1548 C C . GLY A 1 195 ? -6.227 -4.839 13.360 1.00 97.81 195 GLY A C 1
ATOM 1549 O O . GLY A 1 195 ? -6.362 -3.855 14.090 1.00 97.81 195 GLY A O 1
ATOM 1550 N N . GLN A 1 196 ? -5.762 -5.995 13.816 1.00 97.62 196 GLN A N 1
ATOM 1551 C CA . GLN A 1 196 ? -5.372 -6.199 15.208 1.00 97.62 196 GLN A CA 1
ATOM 1552 C C . GLN A 1 196 ? -4.111 -7.050 15.291 1.00 97.62 196 GLN A C 1
ATOM 1554 O O . GLN A 1 196 ? -4.000 -8.074 14.625 1.00 97.62 196 GLN A O 1
ATOM 1559 N N . ARG A 1 197 ? -3.136 -6.635 16.103 1.00 96.75 197 ARG A N 1
ATOM 1560 C CA . ARG A 1 197 ? -1.848 -7.330 16.182 1.00 96.75 197 ARG A CA 1
ATOM 1561 C C . ARG A 1 197 ? -2.043 -8.771 16.662 1.00 96.75 197 ARG A C 1
ATOM 1563 O O . ARG A 1 197 ? -2.516 -8.992 17.775 1.00 96.75 197 ARG A O 1
ATOM 1570 N N . GLY A 1 198 ? -1.593 -9.731 15.858 1.00 95.00 198 GLY A N 1
ATOM 1571 C CA . GLY A 1 198 ? -1.608 -11.157 16.182 1.00 95.00 198 GLY A CA 1
ATOM 1572 C C . GLY A 1 198 ? -2.782 -11.950 15.608 1.00 95.00 198 GLY A C 1
ATOM 1573 O O . GLY A 1 198 ? -2.842 -13.153 15.866 1.00 95.00 198 GLY A O 1
ATOM 1574 N N . ILE A 1 199 ? -3.689 -11.319 14.853 1.00 96.38 199 ILE A N 1
ATOM 1575 C CA . ILE A 1 199 ? -4.729 -12.034 14.094 1.00 96.38 199 ILE A CA 1
ATOM 1576 C C . ILE A 1 199 ? -4.150 -12.622 12.803 1.00 96.38 199 ILE A C 1
ATOM 1578 O O . ILE A 1 199 ? -3.087 -12.203 12.331 1.00 96.38 199 ILE A O 1
ATOM 1582 N N . LYS A 1 200 ? -4.831 -13.607 12.217 1.00 96.06 200 LYS A N 1
ATOM 1583 C CA . LYS A 1 200 ? -4.365 -14.276 11.001 1.00 96.06 200 LYS A CA 1
ATOM 1584 C C . LYS A 1 200 ? -4.561 -13.381 9.785 1.00 96.06 200 LYS A C 1
ATOM 1586 O O . LYS A 1 200 ? -5.485 -12.575 9.686 1.00 96.06 200 LYS A O 1
ATOM 1591 N N . ARG A 1 201 ? -3.690 -13.581 8.801 1.00 95.38 201 ARG A N 1
ATOM 1592 C CA . ARG A 1 201 ? -3.798 -12.954 7.486 1.00 95.38 201 ARG A CA 1
ATOM 1593 C C . ARG A 1 201 ? -5.181 -13.204 6.868 1.00 95.38 201 ARG A C 1
ATOM 1595 O O . ARG A 1 201 ? -5.588 -14.353 6.718 1.00 95.38 201 ARG A O 1
ATOM 1602 N N . GLY A 1 202 ? -5.854 -12.130 6.462 1.00 95.94 202 GLY A N 1
ATOM 1603 C CA . GLY A 1 202 ? -7.204 -12.140 5.895 1.00 95.94 202 GLY A CA 1
ATOM 1604 C C . GLY A 1 202 ? -8.324 -11.887 6.909 1.00 95.94 202 GLY A C 1
ATOM 1605 O O . GLY A 1 202 ? -9.475 -11.779 6.497 1.00 95.94 202 GLY A O 1
ATOM 1606 N N . GLU A 1 203 ? -8.015 -11.774 8.205 1.00 97.31 203 GLU A N 1
ATOM 1607 C CA . GLU A 1 203 ? -9.006 -11.472 9.251 1.00 97.31 203 GLU A CA 1
ATOM 1608 C C . GLU A 1 203 ? -9.197 -9.960 9.479 1.00 97.31 203 GLU A C 1
ATOM 1610 O O . GLU A 1 203 ? -10.116 -9.559 10.187 1.00 97.31 203 GLU A O 1
ATOM 1615 N N . ALA A 1 204 ? -8.363 -9.108 8.870 1.00 97.69 204 ALA A N 1
ATOM 1616 C CA . ALA A 1 204 ? -8.523 -7.658 8.937 1.00 97.69 204 ALA A CA 1
ATOM 1617 C C . ALA A 1 204 ? -9.636 -7.141 8.008 1.00 97.69 204 ALA A C 1
ATOM 1619 O O . ALA A 1 204 ? -9.911 -7.695 6.939 1.00 97.69 204 ALA A O 1
ATOM 1620 N N . HIS A 1 205 ? -10.226 -6.001 8.369 1.00 97.56 205 HIS A N 1
ATOM 1621 C CA . HIS A 1 205 ? -11.097 -5.249 7.472 1.00 97.56 205 HIS A CA 1
ATOM 1622 C C . HIS A 1 205 ? -10.251 -4.300 6.624 1.00 97.56 205 HIS A C 1
ATOM 1624 O O . HIS A 1 205 ? -9.642 -3.370 7.143 1.00 97.56 205 HIS A O 1
ATOM 1630 N N . GLU A 1 206 ? -10.217 -4.518 5.312 1.00 96.50 206 GLU A N 1
ATOM 1631 C CA . GLU A 1 206 ? -9.349 -3.775 4.395 1.00 96.50 206 GLU A CA 1
ATOM 1632 C C . GLU A 1 206 ? -10.075 -3.362 3.115 1.00 96.50 206 GLU A C 1
ATOM 1634 O O . GLU A 1 206 ? -10.927 -4.099 2.594 1.00 96.50 206 GLU A O 1
ATOM 1639 N N . ILE A 1 207 ? -9.633 -2.251 2.527 1.00 95.56 207 ILE A N 1
ATOM 1640 C CA . ILE A 1 207 ? -10.017 -1.826 1.181 1.00 95.56 207 ILE A CA 1
ATOM 1641 C C . ILE A 1 207 ? -8.794 -1.365 0.379 1.00 95.56 207 ILE A C 1
ATOM 1643 O O . ILE A 1 207 ? -7.861 -0.770 0.920 1.00 95.56 207 ILE A O 1
ATOM 1647 N N . VAL A 1 208 ? -8.823 -1.634 -0.927 1.00 95.06 208 VAL A N 1
ATOM 1648 C CA . VAL A 1 208 ? -7.942 -1.013 -1.923 1.00 95.06 208 VAL A CA 1
ATOM 1649 C C . VAL A 1 208 ? -8.842 -0.361 -2.963 1.00 95.06 208 VAL A C 1
ATOM 1651 O O . VAL A 1 208 ? -9.619 -1.058 -3.616 1.00 95.06 208 VAL A O 1
ATOM 1654 N N . SER A 1 209 ? -8.724 0.951 -3.125 1.00 93.00 209 SER A N 1
ATOM 1655 C CA . SER A 1 209 ? -9.640 1.756 -3.940 1.00 93.00 209 SER A CA 1
ATOM 1656 C C . SER A 1 209 ? -8.848 2.484 -5.015 1.00 93.00 209 SER A C 1
ATOM 1658 O O . SER A 1 209 ? -7.884 3.181 -4.703 1.00 93.00 209 SER A O 1
ATOM 1660 N N . LYS A 1 210 ? -9.217 2.347 -6.290 1.00 91.06 210 LYS A N 1
ATOM 1661 C CA . LYS A 1 210 ? -8.560 3.109 -7.364 1.00 91.06 210 LYS A CA 1
ATOM 1662 C C . LYS A 1 210 ? -8.969 4.579 -7.283 1.00 91.06 210 LYS A C 1
ATOM 1664 O O . LYS A 1 210 ? -10.124 4.882 -6.994 1.00 91.06 210 LYS A O 1
ATOM 1669 N N . PHE A 1 211 ? -8.048 5.494 -7.578 1.00 85.19 211 PHE A N 1
ATOM 1670 C CA . PHE A 1 211 ? -8.373 6.926 -7.579 1.00 85.19 211 PHE A CA 1
ATOM 1671 C C . PHE A 1 211 ? -9.398 7.272 -8.658 1.00 85.19 211 PHE A C 1
ATOM 1673 O O . PHE A 1 211 ? -10.400 7.914 -8.359 1.00 85.19 211 PHE A O 1
ATOM 1680 N N . LEU A 1 212 ? -9.182 6.746 -9.868 1.00 80.69 212 LEU A N 1
ATOM 1681 C CA . LEU A 1 212 ? -9.986 6.997 -11.071 1.00 80.69 212 LEU A CA 1
ATOM 1682 C C . LEU A 1 212 ? -11.318 6.226 -11.121 1.00 80.69 212 LEU A C 1
ATOM 1684 O O . LEU A 1 212 ? -11.921 6.131 -12.185 1.00 80.69 212 LEU A O 1
ATOM 1688 N N . ASP A 1 213 ? -11.737 5.605 -10.019 1.00 73.19 213 ASP A N 1
ATOM 1689 C CA . ASP A 1 213 ? -13.060 4.989 -9.935 1.00 73.19 213 ASP A CA 1
ATOM 1690 C C . ASP A 1 213 ? -14.060 6.031 -9.411 1.00 73.19 213 ASP A C 1
ATOM 1692 O O . ASP A 1 213 ? -13.917 6.526 -8.285 1.00 73.19 213 ASP A O 1
ATOM 1696 N N . ASP A 1 214 ? -15.038 6.391 -10.246 1.00 62.50 214 ASP A N 1
ATOM 1697 C CA . ASP A 1 214 ? -16.063 7.404 -9.946 1.00 62.50 214 ASP A CA 1
ATOM 1698 C C . ASP A 1 214 ? -17.135 6.884 -8.976 1.00 62.50 214 ASP A C 1
ATOM 1700 O O . ASP A 1 214 ? -17.929 7.653 -8.430 1.00 62.50 214 ASP A O 1
ATOM 1704 N N . HIS A 1 215 ? -17.164 5.577 -8.707 1.00 67.94 215 HIS A N 1
ATOM 1705 C CA . HIS A 1 215 ? -18.092 5.005 -7.744 1.00 67.94 215 HIS A CA 1
ATOM 1706 C C . HIS A 1 215 ? -17.612 5.248 -6.305 1.00 67.94 215 HIS A C 1
ATOM 1708 O O . HIS A 1 215 ? -16.760 4.531 -5.777 1.00 67.94 215 HIS A O 1
ATOM 1714 N N . SER A 1 216 ? -18.221 6.229 -5.631 1.00 62.62 216 SER A N 1
ATOM 1715 C CA . SER A 1 216 ? -17.995 6.539 -4.207 1.00 62.62 216 SER A CA 1
ATOM 1716 C C . SER A 1 216 ? -18.185 5.326 -3.285 1.00 62.62 216 SER A C 1
ATOM 1718 O O . SER A 1 216 ? -17.459 5.181 -2.301 1.00 62.62 216 SER A O 1
ATOM 1720 N N . ALA A 1 217 ? -19.079 4.400 -3.653 1.00 62.91 217 ALA A N 1
ATOM 1721 C CA . ALA A 1 217 ? -19.300 3.137 -2.948 1.0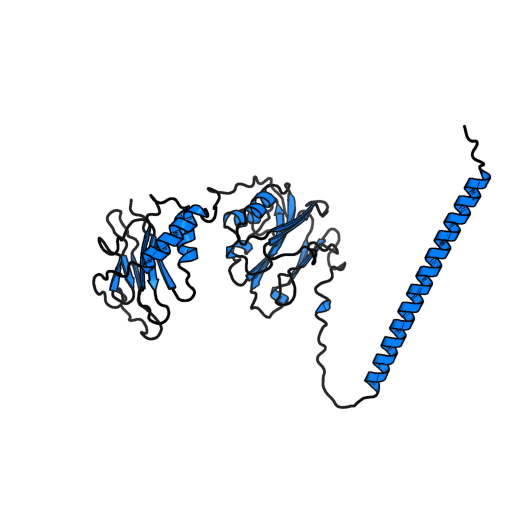0 62.91 217 ALA A CA 1
ATOM 1722 C C . ALA A 1 217 ? -18.035 2.259 -2.847 1.00 62.91 217 ALA A C 1
ATOM 1724 O O . ALA A 1 217 ? -17.903 1.485 -1.906 1.00 62.91 217 ALA A O 1
ATOM 1725 N N . GLY A 1 218 ? -17.082 2.389 -3.778 1.00 72.88 218 GLY A N 1
ATOM 1726 C CA . GLY A 1 218 ? -15.805 1.669 -3.747 1.00 72.88 218 GLY A CA 1
ATOM 1727 C C . GLY A 1 218 ? -14.730 2.324 -2.875 1.00 72.88 218 GLY A C 1
ATOM 1728 O O . GLY A 1 218 ? -13.630 1.789 -2.781 1.00 72.88 218 GLY A O 1
ATOM 1729 N N . LYS A 1 219 ? -15.008 3.487 -2.268 1.00 84.88 219 LYS A N 1
ATOM 1730 C CA . LYS A 1 219 ? -14.050 4.258 -1.455 1.00 84.88 219 LYS A CA 1
ATOM 1731 C C . LYS A 1 219 ? -14.392 4.250 0.035 1.00 84.88 219 LYS A C 1
ATOM 1733 O O . LYS A 1 219 ? -13.510 4.536 0.843 1.00 84.88 219 LYS A O 1
ATOM 1738 N N . LEU A 1 220 ? -15.626 3.903 0.402 1.00 89.00 220 LEU A N 1
ATOM 1739 C CA . LEU A 1 220 ? -16.088 3.753 1.781 1.00 89.00 220 LEU A CA 1
ATOM 1740 C C . LEU A 1 220 ? -16.286 2.272 2.118 1.00 89.00 220 LEU A C 1
ATOM 1742 O O . LEU A 1 220 ? -16.941 1.546 1.377 1.00 89.00 220 LEU A O 1
ATOM 1746 N N . PHE A 1 221 ? -15.758 1.832 3.257 1.00 91.06 221 PHE A N 1
ATOM 1747 C CA . PHE A 1 221 ? -16.113 0.553 3.860 1.00 91.06 221 PHE A CA 1
ATOM 1748 C C . PHE A 1 221 ? -16.503 0.766 5.316 1.00 91.06 221 PHE A C 1
ATOM 1750 O O . PHE A 1 221 ? -15.811 1.429 6.094 1.00 91.06 221 PHE A O 1
ATOM 1757 N N . GLU A 1 222 ? -17.649 0.206 5.665 1.00 92.00 222 GLU A N 1
ATOM 1758 C CA . GLU A 1 222 ? -18.250 0.312 6.982 1.00 92.00 222 GLU A CA 1
ATOM 1759 C C . GLU A 1 222 ? -18.827 -1.035 7.405 1.00 92.00 222 GLU A C 1
ATOM 1761 O O . GLU A 1 222 ? -19.076 -1.916 6.577 1.00 92.00 222 GLU A O 1
ATOM 1766 N N . GLY A 1 223 ? -18.991 -1.214 8.708 1.00 92.81 223 GLY A N 1
ATOM 1767 C CA . GLY A 1 223 ? -19.489 -2.456 9.273 1.00 92.81 223 GLY A CA 1
ATOM 1768 C C . GLY A 1 223 ? -19.362 -2.491 10.786 1.00 92.81 223 GLY A C 1
ATOM 1769 O O . GLY A 1 223 ? -19.056 -1.486 11.424 1.00 92.81 223 GLY A O 1
ATOM 1770 N N . CYS A 1 224 ? -19.586 -3.673 11.348 1.00 93.94 224 CYS A N 1
ATOM 1771 C CA . CYS A 1 224 ? -19.521 -3.918 12.782 1.00 93.94 224 CYS A CA 1
ATOM 1772 C C . CYS A 1 224 ? -18.487 -5.010 13.078 1.00 93.94 224 CYS A C 1
ATOM 1774 O O . CYS A 1 224 ? -18.428 -6.004 12.352 1.00 93.94 224 CYS A O 1
ATOM 1776 N N . PHE A 1 225 ? -17.719 -4.868 14.157 1.00 94.25 225 PHE A N 1
ATOM 1777 C CA . PHE A 1 225 ? -16.878 -5.942 14.703 1.00 94.25 225 PHE A CA 1
ATOM 1778 C C . PHE A 1 225 ? -16.910 -5.938 16.233 1.00 94.25 225 PHE A C 1
ATOM 1780 O O . PHE A 1 225 ? -17.220 -4.923 16.849 1.00 94.25 225 PHE A O 1
ATOM 1787 N N . GLU A 1 226 ? -16.578 -7.062 16.862 1.00 93.75 226 GLU A N 1
ATOM 1788 C CA . GLU A 1 226 ? -16.359 -7.138 18.313 1.00 93.75 226 GLU A CA 1
ATOM 1789 C C . GLU A 1 226 ? -14.865 -7.088 18.628 1.00 93.75 226 GLU A C 1
ATOM 1791 O O . GLU A 1 226 ? -14.033 -7.346 17.760 1.00 93.75 226 GLU A O 1
ATOM 1796 N N . LEU A 1 227 ? -14.520 -6.740 19.869 1.00 92.44 227 LEU A N 1
ATOM 1797 C CA . LEU A 1 227 ? -13.145 -6.816 20.348 1.00 92.44 227 LEU A CA 1
ATOM 1798 C C . LEU A 1 227 ? -12.909 -8.109 21.137 1.00 92.44 227 LEU A C 1
ATOM 1800 O O . LEU A 1 227 ? -13.669 -8.384 22.069 1.00 92.44 227 LEU A O 1
ATOM 1804 N N . PRO A 1 228 ? -11.833 -8.862 20.839 1.00 94.38 228 PRO A N 1
ATOM 1805 C CA . PRO A 1 228 ? -10.911 -8.691 19.706 1.00 94.38 228 PRO A CA 1
ATOM 1806 C C . PRO A 1 228 ? -11.570 -9.039 18.351 1.00 94.38 228 PRO A C 1
ATOM 1808 O O . PRO A 1 228 ? -12.488 -9.853 18.318 1.00 94.38 228 PRO A O 1
ATOM 1811 N N . ILE A 1 229 ? -11.069 -8.470 17.242 1.00 95.38 229 ILE A N 1
ATOM 1812 C CA . ILE A 1 229 ? -11.549 -8.713 15.862 1.00 95.38 229 ILE A CA 1
ATOM 1813 C C . ILE A 1 229 ? -11.568 -10.216 15.551 1.00 95.38 229 ILE A C 1
ATOM 1815 O O . ILE A 1 229 ? -12.505 -10.723 14.939 1.00 95.38 229 ILE A O 1
ATOM 1819 N N . ALA A 1 230 ? -10.518 -10.921 15.975 1.00 94.88 230 ALA A N 1
ATOM 1820 C CA . ALA A 1 230 ? -10.356 -12.361 15.845 1.00 94.88 230 ALA A CA 1
ATOM 1821 C C . ALA A 1 230 ? -9.413 -12.889 16.941 1.00 94.88 230 ALA A C 1
ATOM 1823 O O . ALA A 1 230 ? -8.906 -12.128 17.770 1.00 94.88 230 ALA A O 1
ATOM 1824 N N . GLU A 1 231 ? -9.175 -14.201 16.962 1.00 93.94 231 GLU A N 1
ATOM 1825 C CA . GLU A 1 231 ? -8.258 -14.834 17.914 1.00 93.94 231 GLU A CA 1
ATOM 1826 C C . GLU A 1 231 ? -6.825 -14.308 17.724 1.00 93.94 231 GLU A C 1
ATOM 1828 O O . GLU A 1 231 ? -6.215 -14.489 16.668 1.00 93.94 231 GLU A O 1
ATOM 1833 N N . THR A 1 232 ? -6.275 -13.654 18.753 1.00 92.06 232 THR A N 1
ATOM 1834 C CA . THR A 1 232 ? -4.921 -13.096 18.711 1.00 92.06 232 THR A CA 1
ATOM 1835 C C . THR A 1 232 ? -3.902 -14.093 19.255 1.00 92.06 232 THR A C 1
ATOM 1837 O O . THR A 1 232 ? -4.068 -14.686 20.318 1.00 92.06 232 THR A O 1
ATOM 1840 N N . THR A 1 233 ? -2.794 -14.250 18.537 1.00 90.75 233 THR A N 1
ATOM 1841 C CA . THR A 1 233 ? -1.635 -15.041 18.971 1.00 90.75 233 THR A CA 1
ATOM 1842 C C . THR A 1 233 ? -0.430 -14.134 19.165 1.00 90.75 233 THR A C 1
ATOM 1844 O O . THR A 1 233 ? -0.312 -13.100 18.501 1.00 90.75 233 THR A O 1
ATOM 1847 N N . GLU A 1 234 ? 0.452 -14.450 20.114 1.00 84.81 234 GLU A N 1
ATOM 1848 C CA . GLU A 1 234 ? 1.699 -13.697 20.275 1.00 84.81 234 GLU A CA 1
ATOM 1849 C C . GLU A 1 234 ? 2.603 -13.931 19.065 1.00 84.81 234 GLU A C 1
ATOM 1851 O O . GLU A 1 234 ? 3.234 -14.975 18.915 1.00 84.81 234 GLU A O 1
ATOM 1856 N N . VAL A 1 235 ? 2.644 -12.931 18.185 1.00 75.94 235 VAL A N 1
ATOM 1857 C CA . VAL A 1 235 ? 3.525 -12.911 17.021 1.00 75.94 235 VAL A CA 1
ATOM 1858 C C . VAL A 1 235 ? 4.682 -11.956 17.300 1.00 75.94 235 VAL A C 1
ATOM 1860 O O . VAL A 1 235 ? 4.504 -10.742 17.480 1.00 75.94 235 VAL A O 1
ATOM 1863 N N . GLU A 1 236 ? 5.891 -12.514 17.326 1.00 76.69 236 GLU A N 1
ATOM 1864 C CA . GLU A 1 236 ? 7.120 -11.731 17.290 1.00 76.69 236 GLU A CA 1
ATOM 1865 C C . GLU A 1 236 ? 7.275 -11.159 15.876 1.00 76.69 236 GLU A C 1
ATOM 1867 O O . GLU A 1 236 ? 7.458 -11.900 14.910 1.00 76.69 236 GLU A O 1
ATOM 1872 N N . LEU A 1 237 ? 7.158 -9.836 15.740 1.00 76.12 237 LEU A N 1
ATOM 1873 C CA . LEU A 1 237 ? 7.338 -9.172 14.453 1.00 76.12 237 LEU A CA 1
ATOM 1874 C C . LEU A 1 237 ? 8.814 -9.245 14.060 1.00 76.12 237 LEU A C 1
ATOM 1876 O O . LEU A 1 237 ? 9.648 -8.546 14.637 1.00 76.12 237 LEU A O 1
ATOM 1880 N N . LYS A 1 238 ? 9.132 -10.082 13.074 1.00 66.62 238 LYS A N 1
ATOM 1881 C CA . LYS A 1 238 ? 10.453 -10.132 12.447 1.00 66.62 238 LYS A CA 1
ATOM 1882 C C . LYS A 1 238 ? 10.342 -9.542 11.054 1.00 66.62 238 LYS A C 1
ATOM 1884 O O . LYS A 1 238 ? 9.476 -9.922 10.275 1.00 66.62 238 LYS A O 1
ATOM 1889 N N . VAL A 1 239 ? 11.205 -8.576 10.764 1.00 67.06 239 VAL A N 1
ATOM 1890 C CA . VAL A 1 239 ? 11.397 -8.103 9.395 1.00 67.06 239 VAL A CA 1
ATOM 1891 C C . VAL A 1 239 ? 12.356 -9.082 8.736 1.00 67.06 239 VAL A C 1
ATOM 1893 O O . VAL A 1 239 ? 13.522 -9.158 9.122 1.00 67.06 239 VAL A O 1
ATOM 1896 N N . ASP A 1 240 ? 11.864 -9.858 7.775 1.00 59.59 240 ASP A N 1
ATOM 1897 C CA . ASP A 1 240 ? 12.706 -10.803 7.052 1.00 59.59 240 ASP A CA 1
ATOM 1898 C C . ASP A 1 240 ? 13.630 -10.059 6.074 1.00 59.59 240 ASP A C 1
ATOM 1900 O O . ASP A 1 240 ? 13.183 -9.361 5.157 1.00 59.59 240 ASP A O 1
ATOM 1904 N N . GLY A 1 241 ? 14.938 -10.255 6.248 1.00 55.06 241 GLY A N 1
ATOM 1905 C CA . GLY A 1 241 ? 15.987 -9.733 5.369 1.00 55.06 241 GLY A CA 1
ATOM 1906 C C . GLY A 1 241 ? 16.620 -8.411 5.833 1.00 55.06 241 GLY A C 1
ATOM 1907 O O . GLY A 1 241 ? 16.118 -7.757 6.746 1.00 55.06 241 GLY A O 1
ATOM 1908 N N . PRO A 1 242 ? 17.757 -8.010 5.230 1.00 47.31 242 PRO A N 1
ATOM 1909 C CA . PRO A 1 242 ? 18.412 -6.746 5.557 1.00 47.31 242 PRO A CA 1
ATOM 1910 C C . PRO A 1 242 ? 17.469 -5.563 5.269 1.00 47.31 242 PRO A C 1
ATOM 1912 O O . PRO A 1 242 ? 16.727 -5.622 4.281 1.00 47.31 242 PRO A O 1
ATOM 1915 N N . PRO A 1 243 ? 17.475 -4.494 6.092 1.00 46.78 243 PRO A N 1
ATOM 1916 C CA . PRO A 1 243 ? 16.643 -3.320 5.851 1.00 46.78 243 PRO A CA 1
ATOM 1917 C C . PRO A 1 243 ? 16.882 -2.814 4.429 1.00 46.78 243 PRO A C 1
ATOM 1919 O O . PRO A 1 243 ? 18.025 -2.562 4.039 1.00 46.78 243 PRO A O 1
ATOM 1922 N N . VAL A 1 244 ? 15.813 -2.701 3.633 1.00 46.31 244 VAL A N 1
ATOM 1923 C CA . VAL A 1 244 ? 15.894 -2.092 2.304 1.00 46.31 244 VAL A CA 1
ATOM 1924 C C . VAL A 1 244 ? 16.008 -0.589 2.525 1.00 46.31 244 VAL A C 1
ATOM 1926 O O . VAL A 1 244 ? 15.044 0.161 2.400 1.00 46.31 244 VAL A O 1
ATOM 1929 N N . HIS A 1 245 ? 17.206 -0.127 2.880 1.00 45.38 245 HIS A N 1
ATOM 1930 C CA . HIS A 1 245 ? 17.552 1.265 2.660 1.00 45.38 245 HIS A CA 1
ATOM 1931 C C . HIS A 1 245 ? 17.485 1.472 1.146 1.00 45.38 245 HIS A C 1
ATOM 1933 O O . HIS A 1 245 ? 18.300 0.924 0.397 1.00 45.38 245 HIS A O 1
ATOM 1939 N N . ARG A 1 246 ? 16.473 2.219 0.681 1.00 51.94 246 ARG A N 1
ATOM 1940 C CA . ARG A 1 246 ? 16.522 2.817 -0.659 1.00 51.94 246 ARG A CA 1
ATOM 1941 C C . ARG A 1 246 ? 17.882 3.504 -0.768 1.00 51.94 246 ARG A C 1
ATOM 1943 O O . ARG A 1 246 ? 18.284 4.153 0.194 1.00 51.94 246 ARG A O 1
ATOM 1950 N N . ALA A 1 247 ? 18.591 3.225 -1.865 1.00 46.94 247 ALA A N 1
ATOM 1951 C CA . ALA A 1 247 ? 20.026 3.455 -2.011 1.00 46.94 247 ALA A CA 1
ATOM 1952 C C . ALA A 1 247 ? 20.505 4.725 -1.294 1.00 46.94 247 ALA A C 1
ATOM 1954 O O . ALA A 1 247 ? 19.946 5.799 -1.501 1.00 46.94 247 ALA A O 1
ATOM 1955 N N . ASP A 1 248 ? 21.535 4.555 -0.462 1.00 49.41 248 ASP A N 1
ATOM 1956 C CA . ASP A 1 248 ? 22.286 5.634 0.179 1.00 49.41 248 ASP A CA 1
ATOM 1957 C C . ASP A 1 248 ? 22.533 6.786 -0.815 1.00 49.41 248 ASP A C 1
ATOM 1959 O O . ASP A 1 248 ? 22.836 6.553 -1.987 1.00 49.41 248 ASP A O 1
ATOM 1963 N N . GLU A 1 249 ? 22.396 8.028 -0.357 1.00 48.09 249 GLU A N 1
ATOM 1964 C CA . GLU A 1 249 ? 22.592 9.246 -1.148 1.00 48.09 249 GLU A CA 1
ATOM 1965 C C . GLU A 1 249 ? 23.988 9.288 -1.799 1.00 48.09 249 GLU A C 1
ATOM 1967 O O . GLU A 1 249 ? 24.147 9.784 -2.916 1.00 48.09 249 GLU A O 1
ATOM 1972 N N . SER A 1 250 ? 24.980 8.646 -1.168 1.00 51.06 250 SER A N 1
ATOM 1973 C CA . SER A 1 250 ? 26.314 8.419 -1.740 1.00 51.06 250 SER A CA 1
ATOM 1974 C C . SER A 1 250 ? 26.297 7.480 -2.962 1.00 51.06 250 SER A C 1
ATOM 1976 O O . SER A 1 250 ? 26.893 7.790 -3.994 1.00 51.06 250 SER A O 1
ATOM 1978 N N . LYS A 1 251 ? 25.527 6.385 -2.906 1.00 49.53 251 LYS A N 1
ATOM 1979 C CA . LYS A 1 251 ? 25.307 5.459 -4.031 1.00 49.53 251 LYS A CA 1
ATOM 1980 C C . LYS A 1 251 ? 24.425 6.074 -5.116 1.00 49.53 251 LYS A C 1
ATOM 1982 O O . LYS A 1 251 ? 24.582 5.759 -6.292 1.00 49.53 251 LYS A O 1
ATOM 1987 N N . LEU A 1 252 ? 23.522 6.986 -4.756 1.00 48.53 252 LEU A N 1
ATOM 1988 C CA . LEU A 1 252 ? 22.742 7.780 -5.711 1.00 48.53 252 LEU A CA 1
ATOM 1989 C C . LEU A 1 252 ? 23.616 8.761 -6.511 1.00 48.53 252 LEU A C 1
ATOM 1991 O O . LEU A 1 252 ? 23.306 9.024 -7.674 1.00 48.53 252 LEU A O 1
ATOM 1995 N N . ALA A 1 253 ? 24.715 9.263 -5.939 1.00 51.81 253 ALA A N 1
ATOM 1996 C CA . ALA A 1 253 ? 25.695 10.079 -6.658 1.00 51.81 253 ALA A CA 1
ATOM 1997 C C . ALA A 1 253 ? 26.524 9.248 -7.657 1.00 51.81 253 ALA A C 1
ATOM 1999 O O . ALA A 1 253 ? 26.720 9.684 -8.794 1.00 51.81 253 ALA A O 1
ATOM 2000 N N . GLU A 1 254 ? 26.924 8.026 -7.288 1.00 52.34 254 GLU A N 1
ATOM 2001 C CA . GLU A 1 254 ? 27.537 7.056 -8.215 1.00 52.34 254 GLU A CA 1
ATOM 2002 C C . GLU A 1 254 ? 26.572 6.681 -9.353 1.00 52.34 254 GLU A C 1
ATOM 2004 O O . GLU A 1 254 ? 26.965 6.628 -10.518 1.00 52.34 254 GLU A O 1
ATOM 2009 N N . LEU A 1 255 ? 25.278 6.535 -9.049 1.00 50.75 255 LEU A N 1
ATOM 2010 C CA . LEU A 1 255 ? 24.22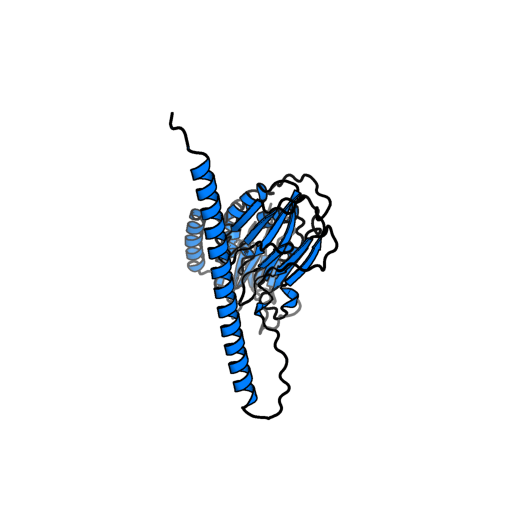4 6.301 -10.042 1.00 50.75 255 LEU A CA 1
ATOM 2011 C C . LEU A 1 255 ? 23.965 7.509 -10.954 1.00 50.75 255 LEU A C 1
ATOM 2013 O O . LEU A 1 255 ? 23.600 7.327 -12.111 1.00 50.75 255 LEU A O 1
ATOM 2017 N N . GLY A 1 256 ? 24.150 8.739 -10.469 1.00 52.47 256 GLY A N 1
ATOM 2018 C CA . GLY A 1 256 ? 24.084 9.951 -11.292 1.00 52.47 256 GLY A CA 1
ATOM 2019 C C . GLY A 1 256 ? 25.255 10.058 -12.274 1.00 52.47 256 GLY A C 1
ATOM 2020 O O . GLY A 1 256 ? 25.062 10.447 -13.426 1.00 52.47 256 GLY A O 1
ATOM 2021 N N . ALA A 1 257 ? 26.453 9.648 -11.849 1.00 53.81 257 ALA A N 1
ATOM 2022 C CA . ALA A 1 257 ? 27.610 9.498 -12.731 1.00 53.81 257 ALA A CA 1
ATOM 2023 C C . ALA A 1 257 ? 27.411 8.352 -13.745 1.00 53.81 257 ALA A C 1
ATOM 2025 O O . ALA A 1 257 ? 27.789 8.483 -14.905 1.00 53.81 257 ALA A O 1
ATOM 2026 N N . PHE A 1 258 ? 26.738 7.274 -13.342 1.00 52.47 258 PHE A N 1
ATOM 2027 C CA . PHE A 1 258 ? 26.372 6.146 -14.201 1.00 52.47 258 PHE A CA 1
ATOM 2028 C C . PHE A 1 258 ? 25.269 6.481 -15.219 1.00 52.47 258 PHE A C 1
ATOM 2030 O O . PHE A 1 258 ? 25.359 6.083 -16.374 1.00 52.47 258 PHE A O 1
ATOM 2037 N N . GLU A 1 259 ? 24.246 7.254 -14.838 1.00 54.34 259 GLU A N 1
ATOM 2038 C CA . GLU A 1 259 ? 23.242 7.787 -15.770 1.00 54.34 259 GLU A CA 1
ATOM 2039 C C . GLU A 1 259 ? 23.917 8.677 -16.825 1.00 54.34 259 GLU A C 1
ATOM 2041 O O . GLU A 1 259 ? 23.559 8.625 -18.001 1.00 54.34 259 GLU A O 1
ATOM 2046 N N . ALA A 1 260 ? 24.935 9.450 -16.429 1.00 55.88 260 ALA A N 1
ATOM 2047 C CA . ALA A 1 260 ? 25.752 10.215 -17.361 1.00 55.88 260 ALA A CA 1
ATOM 2048 C C . ALA A 1 260 ? 26.585 9.310 -18.289 1.00 55.88 260 ALA A C 1
ATOM 2050 O O . ALA A 1 260 ? 26.650 9.606 -19.477 1.00 55.88 260 ALA A O 1
ATOM 2051 N N . ASP A 1 261 ? 27.142 8.199 -17.800 1.00 51.44 261 ASP A N 1
ATOM 2052 C CA . ASP A 1 261 ? 27.908 7.235 -18.606 1.00 51.44 261 ASP A CA 1
ATOM 2053 C C . ASP A 1 261 ? 27.022 6.435 -19.588 1.00 51.44 261 ASP A C 1
ATOM 2055 O O . ASP A 1 261 ? 27.349 6.323 -20.766 1.00 51.44 261 ASP A O 1
ATOM 2059 N N . LEU A 1 262 ? 25.827 5.994 -19.172 1.00 55.38 262 LEU A N 1
ATOM 2060 C CA . LEU A 1 262 ? 24.810 5.365 -20.037 1.00 55.38 262 LEU A CA 1
ATOM 2061 C C . LEU A 1 262 ? 24.287 6.294 -21.140 1.00 55.38 262 LEU A C 1
ATOM 2063 O O . LEU A 1 262 ? 23.888 5.837 -22.208 1.00 55.38 262 LEU A O 1
ATOM 2067 N N . LEU A 1 263 ? 24.248 7.602 -20.877 1.00 54.44 263 LEU A N 1
ATOM 2068 C CA . LEU A 1 263 ? 23.857 8.618 -21.859 1.00 54.44 263 LEU A CA 1
ATOM 2069 C C . LEU A 1 263 ? 25.039 9.088 -22.723 1.00 54.44 263 LEU A C 1
ATOM 2071 O O . LEU A 1 263 ? 24.813 9.708 -23.766 1.00 54.44 263 LEU A O 1
ATOM 2075 N N . GLN A 1 264 ? 26.279 8.814 -22.304 1.00 54.66 264 GLN A N 1
ATOM 2076 C CA . GLN A 1 264 ? 27.502 9.134 -23.043 1.00 54.66 264 GLN A CA 1
ATOM 2077 C C . GLN A 1 264 ? 27.984 7.966 -23.922 1.00 54.66 264 GLN A C 1
ATOM 2079 O O . GLN A 1 264 ? 28.466 8.224 -25.027 1.00 54.66 264 GLN A O 1
ATOM 2084 N N . ASN A 1 265 ? 27.780 6.707 -23.514 1.00 51.72 265 ASN A N 1
ATOM 2085 C CA . ASN A 1 265 ? 28.083 5.515 -24.311 1.00 51.72 265 ASN A CA 1
ATOM 2086 C C . ASN A 1 265 ? 26.956 5.208 -25.307 1.00 51.72 265 ASN A C 1
ATOM 2088 O O . ASN A 1 265 ? 25.931 4.613 -24.986 1.00 51.72 265 ASN A O 1
ATOM 2092 N N . LYS A 1 266 ? 27.163 5.650 -26.549 1.00 53.59 266 LYS A N 1
ATOM 2093 C CA . LYS A 1 266 ? 26.198 5.574 -27.656 1.00 53.59 266 LYS A CA 1
ATOM 2094 C C . LYS A 1 266 ? 26.143 4.237 -28.392 1.00 53.59 266 LYS A C 1
ATOM 2096 O O . LYS A 1 266 ? 25.238 4.055 -29.209 1.00 53.59 266 LYS A O 1
ATOM 2101 N N . ASP A 1 267 ? 27.066 3.320 -28.142 1.00 68.00 267 ASP A N 1
ATOM 2102 C CA . ASP A 1 267 ? 27.242 2.180 -29.036 1.00 68.00 267 ASP A CA 1
ATOM 2103 C C . ASP A 1 267 ? 26.550 0.938 -28.472 1.00 68.00 267 ASP A C 1
ATOM 2105 O O . ASP A 1 267 ? 27.159 0.059 -27.875 1.00 68.00 267 ASP A O 1
ATOM 2109 N N . VAL A 1 268 ? 25.227 0.882 -28.664 1.00 82.44 268 VAL A N 1
ATOM 2110 C CA . VAL A 1 268 ? 24.478 -0.379 -28.578 1.00 82.44 268 VAL A CA 1
ATOM 2111 C C . VAL A 1 268 ? 24.996 -1.289 -29.687 1.00 82.44 268 VAL A C 1
ATOM 2113 O O . VAL A 1 268 ? 24.738 -1.035 -30.870 1.00 82.44 268 VAL A O 1
ATOM 2116 N N . GLU A 1 269 ? 25.708 -2.351 -29.324 1.00 90.06 269 GLU A N 1
ATOM 2117 C CA . GLU A 1 269 ? 26.149 -3.346 -30.294 1.00 90.06 269 GLU A CA 1
ATOM 2118 C C . GLU A 1 269 ? 24.966 -4.235 -30.677 1.00 90.06 269 GLU A C 1
ATOM 2120 O O . GLU A 1 269 ? 24.194 -4.688 -29.833 1.00 90.06 269 GLU A O 1
ATOM 2125 N N . TYR A 1 270 ? 24.791 -4.472 -31.972 1.00 91.94 270 TYR A N 1
ATOM 2126 C CA . TYR A 1 270 ? 23.770 -5.387 -32.465 1.00 91.94 270 TYR A CA 1
ATOM 2127 C C . TYR A 1 270 ? 24.462 -6.633 -32.995 1.00 91.94 270 TYR A C 1
ATOM 2129 O O . TYR A 1 270 ? 25.293 -6.536 -33.898 1.00 91.94 270 TYR A O 1
ATOM 2137 N N . GLY A 1 271 ? 24.083 -7.788 -32.457 1.00 91.38 271 GLY A N 1
ATOM 2138 C CA . GLY A 1 271 ? 24.496 -9.083 -32.975 1.00 91.38 271 GLY A CA 1
ATOM 2139 C C . GLY A 1 271 ? 23.685 -9.490 -34.204 1.00 91.38 271 GLY A C 1
ATOM 2140 O O . GLY A 1 271 ? 23.156 -8.659 -34.955 1.00 91.38 271 GLY A O 1
ATOM 2141 N N . ASP A 1 272 ? 23.558 -10.799 -34.394 1.00 93.12 272 ASP A N 1
ATOM 2142 C CA . ASP A 1 272 ? 22.914 -11.366 -35.572 1.00 93.12 272 ASP A CA 1
ATOM 2143 C C . ASP A 1 272 ? 21.462 -10.907 -35.757 1.00 93.12 272 ASP A C 1
ATOM 2145 O O . ASP A 1 272 ? 20.682 -10.707 -34.815 1.00 93.12 272 ASP A O 1
ATOM 2149 N N . LYS A 1 273 ? 21.075 -10.767 -37.029 1.00 93.75 273 LYS A N 1
ATOM 2150 C CA . LYS A 1 273 ? 19.678 -10.549 -37.402 1.00 93.75 273 LYS A CA 1
ATOM 2151 C C . LYS A 1 273 ? 18.915 -11.853 -37.234 1.00 93.75 273 LYS A C 1
ATOM 215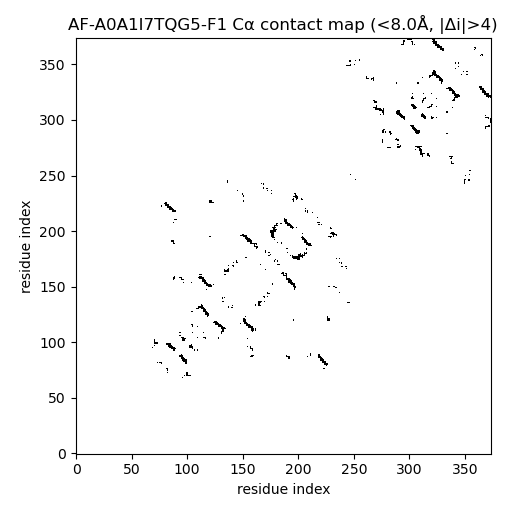3 O O . LYS A 1 273 ? 19.192 -12.832 -37.924 1.00 93.75 273 LYS A O 1
ATOM 2158 N N . TRP A 1 274 ? 17.883 -11.828 -36.405 1.00 92.44 274 TRP A N 1
ATOM 2159 C CA . TRP A 1 274 ? 17.017 -12.971 -36.171 1.00 92.44 274 TRP A CA 1
ATOM 2160 C C . TRP A 1 274 ? 15.574 -12.598 -36.471 1.00 92.44 274 TRP A C 1
ATOM 2162 O O . TRP A 1 274 ? 14.920 -11.888 -35.710 1.00 92.44 274 TRP A O 1
ATOM 2172 N N . LYS A 1 275 ? 15.069 -13.051 -37.623 1.00 91.12 275 LYS A N 1
ATOM 2173 C CA . LYS A 1 275 ? 13.732 -12.684 -38.104 1.00 91.12 275 LYS A CA 1
ATOM 2174 C C . LYS A 1 275 ? 12.673 -12.963 -37.032 1.00 91.12 275 LYS A C 1
ATOM 2176 O O . LYS A 1 275 ? 12.604 -14.072 -36.509 1.00 91.12 275 LYS A O 1
ATOM 2181 N N . ASN A 1 276 ? 11.864 -11.945 -36.726 1.00 88.94 276 ASN A N 1
ATOM 2182 C CA . ASN A 1 276 ? 10.824 -11.973 -35.691 1.00 88.94 276 ASN A CA 1
ATOM 2183 C C . ASN A 1 276 ? 11.309 -12.467 -34.316 1.00 88.94 276 ASN A C 1
ATOM 2185 O O . ASN A 1 276 ? 10.506 -12.996 -33.554 1.00 88.94 276 ASN A O 1
ATOM 2189 N N . CYS A 1 277 ? 12.608 -12.360 -34.015 1.00 91.94 277 CYS A N 1
ATOM 2190 C CA . CYS A 1 277 ? 13.214 -12.952 -32.821 1.00 91.94 277 CYS A CA 1
ATOM 2191 C C . CYS A 1 277 ? 12.799 -14.421 -32.604 1.00 91.94 277 CYS A C 1
ATOM 2193 O O . CYS A 1 277 ? 12.471 -14.836 -31.498 1.00 91.94 277 CYS A O 1
ATOM 2195 N N . GLY A 1 278 ? 12.736 -15.202 -33.689 1.00 88.94 278 GLY A N 1
ATOM 2196 C CA . GLY A 1 278 ? 12.397 -16.626 -33.636 1.00 88.94 278 GLY A CA 1
ATOM 2197 C C . GLY A 1 278 ? 10.907 -16.946 -33.576 1.00 88.94 278 GLY A C 1
ATOM 2198 O O . GLY A 1 278 ? 10.543 -18.120 -33.603 1.00 88.94 278 GLY A O 1
ATOM 2199 N N . MET A 1 279 ? 10.027 -15.944 -33.545 1.00 85.06 279 MET A N 1
ATOM 2200 C CA . MET A 1 279 ? 8.586 -16.175 -33.596 1.00 85.06 279 MET A CA 1
ATOM 2201 C C . MET A 1 279 ? 8.150 -16.647 -34.990 1.00 85.06 279 MET A C 1
ATOM 2203 O O . MET A 1 279 ? 8.479 -16.040 -36.014 1.00 85.06 279 MET A O 1
ATOM 2207 N N . SER A 1 280 ? 7.337 -17.705 -35.029 1.00 85.25 280 SER A N 1
ATOM 2208 C CA . SER A 1 280 ? 6.765 -18.252 -36.269 1.00 85.25 280 SER A CA 1
ATOM 2209 C C . SER A 1 280 ? 5.778 -17.294 -36.945 1.00 85.25 280 SER A C 1
ATOM 2211 O O . SER A 1 280 ? 5.655 -17.290 -38.170 1.00 85.25 280 SER A O 1
ATOM 2213 N N . ARG A 1 281 ? 5.105 -16.443 -36.160 1.00 83.62 281 ARG A N 1
ATOM 2214 C CA . ARG A 1 281 ? 4.176 -15.409 -36.628 1.00 83.62 281 ARG A CA 1
ATOM 2215 C C . ARG A 1 281 ? 4.775 -14.021 -36.410 1.00 83.62 281 ARG A C 1
ATOM 2217 O O . ARG A 1 281 ? 5.257 -13.724 -35.322 1.00 83.62 281 ARG A O 1
ATOM 2224 N N . ALA A 1 282 ? 4.715 -13.177 -37.439 1.00 81.25 282 ALA A N 1
ATOM 2225 C CA . ALA A 1 282 ? 5.145 -11.786 -37.341 1.00 81.25 282 ALA A CA 1
ATOM 2226 C C . ALA A 1 282 ? 4.198 -10.966 -36.447 1.00 81.25 282 ALA A C 1
ATOM 2228 O O . ALA A 1 282 ? 2.980 -11.168 -36.461 1.00 81.25 282 ALA A O 1
ATOM 2229 N N . CYS A 1 283 ? 4.782 -10.037 -35.695 1.00 79.88 283 CYS A N 1
ATOM 2230 C CA . CYS A 1 283 ? 4.073 -8.975 -34.990 1.00 79.88 283 CYS A CA 1
ATOM 2231 C C . CYS A 1 283 ? 3.395 -8.023 -35.993 1.00 79.88 283 CYS A C 1
ATOM 2233 O O . CYS A 1 283 ? 3.851 -7.896 -37.130 1.00 79.88 283 CYS A O 1
ATOM 2235 N N . ASN A 1 284 ? 2.316 -7.346 -35.588 1.00 76.00 284 ASN A N 1
ATOM 2236 C CA . ASN A 1 284 ? 1.805 -6.217 -36.366 1.00 76.00 284 ASN A CA 1
ATOM 2237 C C . ASN A 1 284 ? 2.816 -5.067 -36.240 1.00 76.00 284 ASN A C 1
ATOM 2239 O O . ASN A 1 284 ? 2.998 -4.539 -35.142 1.00 76.00 284 ASN A O 1
ATOM 2243 N N . GLU A 1 285 ? 3.469 -4.702 -37.343 1.00 65.31 285 GLU A N 1
ATOM 2244 C CA . GLU A 1 285 ? 4.579 -3.737 -37.378 1.00 65.31 285 GLU A CA 1
ATOM 2245 C C . GLU A 1 285 ? 4.186 -2.317 -36.930 1.00 65.31 285 GLU A C 1
ATOM 2247 O O . GLU A 1 285 ? 5.062 -1.492 -36.692 1.00 65.31 285 GLU A O 1
ATOM 2252 N N . GLN A 1 286 ? 2.887 -2.026 -36.806 1.00 65.88 286 GLN A N 1
ATOM 2253 C CA . GLN A 1 286 ? 2.380 -0.707 -36.416 1.00 65.88 286 GLN A CA 1
ATOM 2254 C C . GLN A 1 286 ? 2.429 -0.467 -34.901 1.00 65.88 286 GLN A C 1
ATOM 2256 O O . GLN A 1 286 ? 2.748 0.642 -34.489 1.00 65.88 286 GLN A O 1
ATOM 2261 N N . ASP A 1 287 ? 2.192 -1.503 -34.085 1.00 71.88 287 ASP A N 1
ATOM 2262 C CA . ASP A 1 287 ? 2.008 -1.347 -32.630 1.00 71.88 287 ASP A CA 1
ATOM 2263 C C . ASP A 1 287 ? 2.756 -2.395 -31.788 1.00 71.88 287 ASP A C 1
ATOM 2265 O O . ASP A 1 287 ? 2.630 -2.424 -30.564 1.00 71.88 287 ASP A O 1
ATOM 2269 N N . SER A 1 288 ? 3.509 -3.308 -32.412 1.00 80.44 288 SER A N 1
ATOM 2270 C CA . SER A 1 288 ? 4.146 -4.411 -31.685 1.00 80.44 288 SER A CA 1
ATOM 2271 C C . SER A 1 288 ? 5.541 -4.749 -32.194 1.00 80.44 288 SER A C 1
ATOM 2273 O O . SER A 1 288 ? 5.814 -4.742 -33.393 1.00 80.44 288 SER A O 1
ATOM 2275 N N . ILE A 1 289 ? 6.427 -5.076 -31.252 1.00 85.69 289 ILE A N 1
ATOM 2276 C CA . ILE A 1 289 ? 7.838 -5.374 -31.502 1.00 85.69 289 ILE A CA 1
ATOM 2277 C C . ILE A 1 289 ? 8.093 -6.826 -31.085 1.00 85.69 289 ILE A C 1
ATOM 2279 O O . ILE A 1 289 ? 7.759 -7.188 -29.954 1.00 85.69 289 ILE A O 1
ATOM 2283 N N . PRO A 1 290 ? 8.686 -7.667 -31.950 1.00 88.56 290 PRO A N 1
ATOM 2284 C CA . PRO A 1 290 ? 9.041 -9.025 -31.572 1.00 88.56 290 PRO A CA 1
ATOM 2285 C C . PRO A 1 290 ? 10.181 -9.003 -30.557 1.00 88.56 290 PRO A C 1
ATOM 2287 O O . PRO A 1 290 ? 11.178 -8.298 -30.746 1.00 88.56 290 PRO A O 1
ATOM 2290 N N . VAL A 1 291 ? 10.041 -9.806 -29.507 1.00 91.38 291 VAL A N 1
ATOM 2291 C CA . VAL A 1 291 ? 11.038 -9.956 -28.448 1.00 91.38 291 VAL A CA 1
ATOM 2292 C C . VAL A 1 291 ? 11.271 -11.431 -28.151 1.00 91.38 291 VAL A C 1
ATOM 2294 O O . VAL A 1 291 ? 10.350 -12.242 -28.229 1.00 91.38 291 VAL A O 1
ATOM 2297 N N . HIS A 1 292 ? 12.503 -11.777 -27.800 1.00 92.00 292 HIS A N 1
ATOM 2298 C CA . HIS A 1 292 ? 12.855 -13.098 -27.297 1.00 92.00 292 HIS A CA 1
ATOM 2299 C C . HIS A 1 292 ? 13.799 -12.964 -26.116 1.00 92.00 292 HIS A C 1
ATOM 2301 O O . HIS A 1 292 ? 14.747 -12.180 -26.168 1.00 92.00 292 HIS A O 1
ATOM 2307 N N . PHE A 1 293 ? 13.545 -13.773 -25.093 1.00 93.19 293 PHE A N 1
ATOM 2308 C CA . PHE A 1 293 ? 14.333 -13.850 -23.877 1.00 93.19 293 PHE A CA 1
ATOM 2309 C C . PHE A 1 293 ? 14.717 -15.300 -23.635 1.00 93.19 293 PHE A C 1
ATOM 2311 O O . PHE A 1 293 ? 13.851 -16.173 -23.608 1.00 93.19 293 PHE A O 1
ATOM 2318 N N . PHE A 1 294 ? 16.001 -15.535 -23.417 1.00 91.75 294 PHE A N 1
ATOM 2319 C CA . PHE A 1 294 ? 16.529 -16.825 -23.013 1.00 91.75 294 PHE A CA 1
ATOM 2320 C C . PHE A 1 294 ? 17.468 -16.610 -21.837 1.00 91.75 294 PHE A C 1
ATOM 2322 O O . PHE A 1 294 ? 18.546 -16.046 -21.993 1.00 91.75 294 PHE A O 1
ATOM 2329 N N . SER A 1 295 ? 17.046 -17.038 -20.654 1.00 87.06 295 SER A N 1
ATOM 2330 C CA . SER A 1 295 ? 17.799 -16.903 -19.406 1.00 87.06 295 SER A CA 1
ATOM 2331 C C . SER A 1 295 ? 18.708 -18.104 -19.122 1.00 87.06 295 SER A C 1
ATOM 2333 O O . SER A 1 295 ? 19.037 -18.318 -17.966 1.00 87.06 295 SER A O 1
ATOM 2335 N N . GLY A 1 296 ? 19.060 -18.927 -20.113 1.00 83.75 296 GLY A N 1
ATOM 2336 C CA . GLY A 1 296 ? 19.842 -20.151 -19.894 1.00 83.75 296 GLY A CA 1
ATOM 2337 C C . GLY A 1 296 ? 19.057 -21.306 -19.252 1.00 83.75 296 GLY A C 1
ATOM 2338 O O . GLY A 1 296 ? 18.109 -21.106 -18.493 1.00 83.75 296 GLY A O 1
ATOM 2339 N N . GLU A 1 297 ? 19.469 -22.531 -19.567 1.00 79.81 297 GLU A N 1
ATOM 2340 C CA . GLU A 1 297 ? 18.982 -23.799 -19.000 1.00 79.81 297 GLU A CA 1
ATOM 2341 C C . GLU A 1 297 ? 20.102 -24.552 -18.257 1.00 79.81 297 GLU A C 1
ATOM 2343 O O . GLU A 1 297 ? 19.850 -25.365 -17.361 1.00 79.81 297 GLU A O 1
ATOM 2348 N N . HIS A 1 298 ? 21.356 -24.274 -18.611 1.00 78.50 298 HIS A N 1
ATOM 2349 C CA . HIS A 1 298 ? 22.558 -24.902 -18.089 1.00 78.50 298 HIS A CA 1
ATOM 2350 C C . HIS A 1 298 ? 23.606 -23.857 -17.692 1.00 78.50 298 HIS A C 1
ATOM 2352 O O . HIS A 1 298 ? 23.605 -22.726 -18.164 1.00 78.50 298 HIS A O 1
ATOM 2358 N N . LYS A 1 299 ? 24.547 -24.259 -16.833 1.00 70.62 299 LYS A N 1
ATOM 2359 C CA . LYS A 1 299 ? 25.620 -23.394 -16.307 1.00 70.62 299 LYS A CA 1
ATOM 2360 C C . LYS A 1 299 ? 26.541 -22.784 -17.376 1.00 70.62 299 LYS A C 1
ATOM 2362 O O . LYS A 1 299 ? 27.179 -21.774 -17.116 1.00 70.62 299 LYS A O 1
ATOM 2367 N N . ASP A 1 300 ? 26.619 -23.414 -18.547 1.00 77.38 300 ASP A N 1
ATOM 2368 C CA . ASP A 1 300 ? 27.474 -22.987 -19.660 1.00 77.38 300 ASP A CA 1
ATOM 2369 C C . ASP A 1 300 ? 26.706 -22.123 -20.681 1.00 77.38 300 ASP A C 1
ATOM 2371 O O . ASP A 1 300 ? 27.256 -21.739 -21.717 1.00 77.38 300 ASP A O 1
ATOM 2375 N N . ASP A 1 301 ? 25.430 -21.826 -20.408 1.00 84.62 301 ASP A N 1
ATOM 2376 C CA . ASP A 1 301 ? 24.632 -20.939 -21.241 1.00 84.62 301 ASP A CA 1
ATOM 2377 C C . ASP A 1 301 ? 24.970 -19.466 -20.982 1.00 84.62 301 ASP A C 1
ATOM 2379 O O . ASP A 1 301 ? 25.611 -19.080 -20.002 1.00 84.62 301 ASP A O 1
ATOM 2383 N N . HIS A 1 302 ? 24.505 -18.616 -21.890 1.00 85.69 302 HIS A N 1
ATOM 2384 C CA . HIS A 1 302 ? 24.586 -17.167 -21.772 1.00 85.69 302 HIS A CA 1
ATOM 2385 C C . HIS A 1 302 ? 23.192 -16.576 -21.994 1.00 85.69 302 HIS A C 1
ATOM 2387 O O . HIS A 1 302 ? 22.407 -17.148 -22.764 1.00 85.69 302 HIS A O 1
ATOM 2393 N N . PRO A 1 303 ? 22.863 -15.442 -21.352 1.00 92.31 303 PRO A N 1
ATOM 2394 C CA . PRO A 1 303 ? 21.572 -14.823 -21.558 1.00 92.31 303 PRO A CA 1
ATOM 2395 C C . PRO A 1 303 ? 21.476 -14.304 -22.985 1.00 92.31 303 PRO A C 1
ATOM 2397 O O . PRO A 1 303 ? 22.380 -13.618 -23.462 1.00 92.31 303 PRO A O 1
ATOM 2400 N N . LYS A 1 304 ? 20.353 -14.598 -23.644 1.00 94.25 304 LYS A N 1
ATOM 2401 C CA . LYS A 1 304 ? 20.048 -14.053 -24.965 1.00 94.25 304 LYS A CA 1
ATOM 2402 C C . LYS A 1 304 ? 18.831 -13.160 -24.909 1.00 94.25 304 LYS A C 1
ATOM 2404 O O . LYS A 1 304 ? 17.788 -13.539 -24.374 1.00 94.25 304 LYS A O 1
ATOM 2409 N N . MET A 1 305 ? 18.952 -11.983 -25.504 1.00 94.94 305 MET A N 1
ATOM 2410 C CA . MET A 1 305 ? 17.837 -11.062 -25.667 1.00 94.94 305 MET A CA 1
ATOM 2411 C C . MET A 1 305 ? 17.824 -10.528 -27.092 1.00 94.94 305 MET A C 1
ATOM 2413 O O . MET A 1 305 ? 18.763 -9.859 -27.514 1.00 94.94 305 MET A O 1
ATOM 2417 N N . CYS A 1 306 ? 16.743 -10.795 -27.822 1.00 93.81 306 CYS A N 1
ATOM 2418 C CA . CYS A 1 306 ? 16.489 -10.232 -29.146 1.00 93.81 306 CYS A CA 1
ATOM 2419 C C . CYS A 1 306 ? 15.310 -9.270 -29.073 1.00 93.81 306 CYS A C 1
ATOM 2421 O O . CYS A 1 306 ? 14.288 -9.590 -28.468 1.00 93.81 306 CYS A O 1
ATOM 2423 N N . ILE A 1 307 ? 15.439 -8.110 -29.716 1.00 92.00 307 ILE A N 1
ATOM 2424 C CA . ILE A 1 307 ? 14.382 -7.098 -29.813 1.00 92.00 307 ILE A CA 1
ATOM 2425 C C . ILE A 1 307 ? 14.343 -6.574 -31.246 1.00 92.00 307 ILE A C 1
ATOM 2427 O O . ILE A 1 307 ? 15.376 -6.253 -31.834 1.00 92.00 307 ILE A O 1
ATOM 2431 N N . GLY A 1 308 ? 13.150 -6.497 -31.839 1.00 89.19 308 GLY A N 1
ATOM 2432 C CA . GLY A 1 308 ? 12.975 -5.929 -33.181 1.00 89.19 308 GLY A CA 1
ATOM 2433 C C . GLY A 1 308 ? 13.716 -6.713 -34.270 1.00 89.19 308 GLY A C 1
ATOM 2434 O O . GLY A 1 308 ? 14.117 -6.156 -35.289 1.00 89.19 308 GLY A O 1
ATOM 2435 N N . GLY A 1 309 ? 13.938 -8.006 -34.036 1.00 90.94 309 GLY A N 1
ATOM 2436 C CA . GLY A 1 309 ? 14.637 -8.899 -34.953 1.00 90.94 309 GLY A CA 1
ATOM 2437 C C . GLY A 1 309 ? 16.161 -8.760 -34.970 1.00 90.94 309 GLY A C 1
ATOM 2438 O O . GLY A 1 309 ? 16.803 -9.223 -35.916 1.00 90.94 309 GLY A O 1
ATOM 2439 N N . LYS A 1 310 ? 16.753 -8.126 -33.955 1.00 93.12 310 LYS A N 1
ATOM 2440 C CA . LYS A 1 310 ? 18.205 -8.061 -33.766 1.00 93.12 310 LYS A CA 1
ATOM 2441 C C . LYS A 1 310 ? 18.589 -8.564 -32.383 1.00 93.12 310 LYS A C 1
ATOM 2443 O O . LYS A 1 310 ? 17.935 -8.215 -31.399 1.00 93.12 310 LYS A O 1
ATOM 2448 N N . MET A 1 311 ? 19.655 -9.355 -32.317 1.00 95.44 311 MET A N 1
ATOM 2449 C CA . MET A 1 311 ? 20.219 -9.783 -31.043 1.00 95.44 311 MET A CA 1
ATOM 2450 C C . MET A 1 311 ? 20.880 -8.597 -30.335 1.00 95.44 311 MET A C 1
ATOM 2452 O O . MET A 1 311 ? 21.643 -7.852 -30.951 1.00 95.44 311 MET A O 1
ATOM 2456 N N . LEU A 1 312 ? 20.554 -8.415 -29.059 1.00 93.94 312 LEU A N 1
ATOM 2457 C CA . LEU A 1 312 ? 21.106 -7.382 -28.181 1.00 93.94 312 LEU A CA 1
ATOM 2458 C C . LEU A 1 312 ? 22.002 -7.966 -27.102 1.00 93.94 312 LEU A C 1
ATOM 2460 O O . LEU A 1 312 ? 22.996 -7.356 -26.760 1.00 93.94 312 LEU A O 1
ATOM 2464 N N . PHE A 1 313 ? 21.662 -9.121 -26.550 1.00 93.81 313 PHE A N 1
ATOM 2465 C CA . PHE A 1 313 ? 22.527 -9.814 -25.603 1.00 93.81 313 PHE A CA 1
ATOM 2466 C C . PHE A 1 313 ? 22.718 -11.232 -26.105 1.00 93.81 313 PHE A C 1
ATOM 2468 O O . PHE A 1 313 ? 21.753 -11.853 -26.548 1.00 93.81 313 PHE A O 1
ATOM 2475 N N . ASP A 1 314 ? 23.960 -11.686 -26.089 1.00 93.38 314 ASP A N 1
ATOM 2476 C CA . ASP A 1 314 ? 24.409 -13.051 -26.349 1.00 93.38 314 ASP A CA 1
ATOM 2477 C C . ASP A 1 314 ? 25.840 -13.163 -25.799 1.00 93.38 314 ASP A C 1
ATOM 2479 O O . ASP A 1 314 ? 26.413 -12.177 -25.324 1.00 93.38 314 ASP A O 1
ATOM 2483 N N . LYS A 1 315 ? 26.442 -14.345 -25.885 1.00 90.69 315 LYS A N 1
ATOM 2484 C CA . LYS A 1 315 ? 27.850 -14.555 -25.574 1.00 90.69 315 LYS A CA 1
ATOM 2485 C C . LYS A 1 315 ? 28.718 -13.509 -26.284 1.00 90.69 315 LYS A C 1
ATOM 2487 O O . LYS A 1 315 ? 28.642 -13.356 -27.500 1.00 90.69 315 LYS A O 1
ATOM 2492 N N . ASP A 1 316 ? 29.527 -12.805 -25.497 1.00 89.75 316 ASP A N 1
ATOM 2493 C CA . ASP A 1 316 ? 30.442 -11.750 -25.948 1.00 89.75 316 ASP A CA 1
ATOM 2494 C C . ASP A 1 316 ? 29.765 -10.523 -26.602 1.00 89.75 316 ASP A C 1
ATOM 2496 O O . ASP A 1 316 ? 30.445 -9.695 -27.202 1.00 89.75 316 ASP A O 1
ATOM 2500 N N . LEU A 1 317 ? 28.444 -10.356 -26.450 1.00 91.44 317 LEU A N 1
ATOM 2501 C CA . LEU A 1 317 ? 27.682 -9.213 -26.963 1.00 91.44 317 LEU A CA 1
ATOM 2502 C C . LEU A 1 317 ? 27.120 -8.372 -25.811 1.00 91.44 317 LEU A C 1
ATOM 2504 O O . LEU A 1 317 ? 26.428 -8.891 -24.935 1.00 91.44 317 LEU A O 1
ATOM 2508 N N . ASN A 1 318 ? 27.402 -7.064 -25.818 1.00 88.88 318 ASN A N 1
ATOM 2509 C CA . ASN A 1 318 ? 26.945 -6.098 -24.804 1.00 88.88 318 ASN A CA 1
ATOM 2510 C C . ASN A 1 318 ? 27.173 -6.551 -23.348 1.00 88.88 318 ASN A C 1
ATOM 2512 O O . ASN A 1 318 ? 26.380 -6.244 -22.460 1.00 88.88 318 ASN A O 1
ATOM 2516 N N . LYS A 1 319 ? 28.277 -7.271 -23.102 1.00 88.38 319 LYS A N 1
ATOM 2517 C CA . LYS A 1 319 ? 28.653 -7.805 -21.781 1.00 88.38 319 LYS A CA 1
ATOM 2518 C C . LYS A 1 319 ? 27.567 -8.698 -21.156 1.00 88.38 319 LYS A C 1
ATOM 2520 O O . LYS A 1 319 ? 27.418 -8.707 -19.942 1.00 88.38 319 LYS A O 1
ATOM 2525 N N . ALA A 1 320 ? 26.808 -9.438 -21.967 1.00 88.25 320 ALA A N 1
ATOM 2526 C CA . ALA A 1 320 ? 25.769 -10.333 -21.465 1.00 88.25 320 ALA A CA 1
ATOM 2527 C C . ALA A 1 320 ? 26.319 -11.308 -20.412 1.00 88.25 320 ALA A C 1
ATOM 2529 O O . ALA A 1 320 ? 27.294 -12.023 -20.662 1.00 88.25 320 ALA A O 1
ATOM 2530 N N . GLY A 1 321 ? 25.678 -11.370 -19.247 1.00 87.38 321 GLY A N 1
ATOM 2531 C CA . GLY A 1 321 ? 26.207 -12.145 -18.128 1.00 87.38 321 GLY A CA 1
ATOM 2532 C C . GLY A 1 321 ? 25.220 -12.374 -16.990 1.00 87.38 321 GLY A C 1
ATOM 2533 O O . GLY A 1 321 ? 24.035 -12.047 -17.085 1.00 87.38 321 GLY A O 1
ATOM 2534 N N . ARG A 1 322 ? 25.722 -12.983 -15.910 1.00 84.62 322 ARG A N 1
ATOM 2535 C CA . ARG A 1 322 ? 24.976 -13.255 -14.670 1.00 84.62 322 ARG A CA 1
ATOM 2536 C C . ARG A 1 322 ? 24.390 -11.961 -14.103 1.00 84.62 322 ARG A C 1
ATOM 2538 O O . ARG A 1 322 ? 25.040 -10.928 -14.150 1.00 84.62 322 ARG A O 1
ATOM 2545 N N . GLY A 1 323 ? 23.188 -12.026 -13.549 1.00 81.38 323 GLY A N 1
ATOM 2546 C CA . GLY A 1 323 ? 22.446 -10.892 -13.014 1.00 81.38 323 GLY A CA 1
ATOM 2547 C C . GLY A 1 323 ? 21.496 -10.264 -14.034 1.00 81.38 323 GLY A C 1
ATOM 2548 O O . GLY A 1 323 ? 20.854 -10.976 -14.805 1.00 81.38 323 GLY A O 1
ATOM 2549 N N . LEU A 1 324 ? 21.336 -8.942 -14.000 1.00 83.19 324 LEU A N 1
ATOM 2550 C CA . LEU A 1 324 ? 20.354 -8.210 -14.801 1.00 83.19 324 LEU A CA 1
ATOM 2551 C C . LEU A 1 324 ? 20.965 -7.696 -16.103 1.00 83.19 324 LEU A C 1
ATOM 2553 O O . LEU A 1 324 ? 21.941 -6.960 -16.095 1.00 83.19 324 LEU A O 1
ATOM 2557 N N . ASN A 1 325 ? 20.328 -8.012 -17.223 1.00 85.94 325 ASN A N 1
ATOM 2558 C CA . ASN A 1 325 ? 20.669 -7.521 -18.554 1.00 85.94 325 ASN A CA 1
ATOM 2559 C C . ASN A 1 325 ? 19.502 -6.654 -19.036 1.00 85.94 325 ASN A C 1
ATOM 2561 O O . ASN A 1 325 ? 18.383 -7.150 -19.171 1.00 85.94 325 ASN A O 1
ATOM 2565 N N . LEU A 1 326 ? 19.728 -5.359 -19.234 1.00 86.56 326 LEU A N 1
ATOM 2566 C CA . LEU A 1 326 ? 18.703 -4.352 -19.494 1.00 86.56 326 LEU A CA 1
ATOM 2567 C C . LEU A 1 326 ? 18.885 -3.707 -20.870 1.00 86.56 326 LEU A C 1
ATOM 2569 O O . LEU A 1 326 ? 20.000 -3.415 -21.291 1.00 86.56 326 LEU A O 1
ATOM 2573 N N . ALA A 1 327 ? 17.776 -3.411 -21.538 1.00 86.12 327 ALA A N 1
ATOM 2574 C CA . ALA A 1 327 ? 17.712 -2.593 -22.742 1.00 86.12 327 ALA A CA 1
ATOM 2575 C C . ALA A 1 327 ? 16.674 -1.478 -22.559 1.00 86.12 327 ALA A C 1
ATOM 2577 O O . ALA A 1 327 ? 15.555 -1.718 -22.099 1.00 86.12 327 ALA A O 1
ATOM 2578 N N . MET A 1 328 ? 17.033 -0.256 -22.944 1.00 80.69 328 MET A N 1
ATOM 2579 C CA . MET A 1 328 ? 16.131 0.893 -22.969 1.00 80.69 328 MET A CA 1
ATOM 2580 C C . MET A 1 328 ? 15.630 1.114 -24.392 1.00 80.69 328 MET A C 1
ATOM 2582 O O . MET A 1 328 ? 16.426 1.182 -25.326 1.00 80.69 328 MET A O 1
ATOM 2586 N N . LEU A 1 329 ? 14.315 1.229 -24.558 1.00 81.06 329 LEU A N 1
ATOM 2587 C CA . LEU A 1 329 ? 13.662 1.440 -25.843 1.00 81.06 329 LEU A CA 1
ATOM 2588 C C . LEU A 1 329 ? 13.003 2.820 -25.892 1.00 81.06 329 LEU A C 1
ATOM 2590 O O . LEU A 1 329 ? 12.382 3.274 -24.928 1.00 81.06 329 LEU A O 1
ATOM 2594 N N . GLU A 1 330 ? 13.086 3.461 -27.054 1.00 78.56 330 GLU A N 1
ATOM 2595 C CA . GLU A 1 330 ? 12.281 4.629 -27.394 1.00 78.56 330 GLU A CA 1
ATOM 2596 C C . GLU A 1 330 ? 10.818 4.197 -27.645 1.00 78.56 330 GLU A C 1
ATOM 2598 O O . GLU A 1 330 ? 10.566 3.422 -28.569 1.00 78.56 330 GLU A O 1
ATOM 2603 N N . PRO A 1 331 ? 9.827 4.709 -26.891 1.00 70.12 331 PRO A N 1
ATOM 2604 C CA . PRO A 1 331 ? 8.446 4.223 -26.930 1.00 70.12 331 PRO A CA 1
ATOM 2605 C C . PRO A 1 331 ? 7.754 4.363 -28.286 1.00 70.12 331 PRO A C 1
ATOM 2607 O O . PRO A 1 331 ? 6.872 3.577 -28.603 1.00 70.12 331 PRO A O 1
ATOM 2610 N N . LYS A 1 332 ? 8.130 5.375 -29.081 1.00 73.12 332 LYS A N 1
ATOM 2611 C CA . LYS A 1 332 ? 7.488 5.654 -30.376 1.00 73.12 332 LYS A CA 1
ATOM 2612 C C . LYS A 1 332 ? 8.005 4.776 -31.508 1.00 73.12 332 LYS A C 1
ATOM 2614 O O . LYS A 1 332 ? 7.269 4.509 -32.446 1.00 73.12 332 LYS A O 1
ATOM 2619 N N . THR A 1 333 ? 9.278 4.399 -31.460 1.00 79.31 333 THR A N 1
ATOM 2620 C CA . THR A 1 333 ? 9.949 3.717 -32.576 1.00 79.31 333 THR A CA 1
ATOM 2621 C C . THR A 1 333 ? 10.335 2.284 -32.235 1.00 79.31 333 THR A C 1
ATOM 2623 O O . THR A 1 333 ? 10.708 1.526 -33.125 1.00 79.31 333 THR A O 1
ATOM 2626 N N . GLY A 1 334 ? 10.312 1.915 -30.951 1.00 76.44 334 GLY A N 1
ATOM 2627 C CA . GLY A 1 334 ? 10.856 0.647 -30.480 1.00 76.44 334 GLY A CA 1
ATOM 2628 C C . GLY A 1 334 ? 12.376 0.555 -30.565 1.00 76.44 334 GLY A C 1
ATOM 2629 O O . GLY A 1 334 ? 12.940 -0.512 -30.322 1.00 76.44 334 GLY A O 1
ATOM 2630 N N . LYS A 1 335 ? 13.058 1.645 -30.935 1.00 83.44 335 LYS A N 1
ATOM 2631 C CA . LYS A 1 335 ? 14.506 1.660 -31.111 1.00 83.44 335 LYS A CA 1
ATOM 2632 C C . LYS A 1 335 ? 15.194 1.513 -29.762 1.00 83.44 335 LYS A C 1
ATOM 2634 O O . LYS A 1 335 ? 14.900 2.256 -28.832 1.00 83.44 335 LYS A O 1
ATOM 2639 N N . VAL A 1 336 ? 16.165 0.612 -29.691 1.00 85.94 336 VAL A N 1
ATOM 2640 C CA . VAL A 1 336 ? 17.006 0.444 -28.505 1.00 85.94 336 VAL A CA 1
ATOM 2641 C C . VAL A 1 336 ? 17.993 1.608 -28.446 1.00 85.94 336 VAL A C 1
ATOM 2643 O O . VAL A 1 336 ? 18.746 1.849 -29.394 1.00 85.94 336 VAL A O 1
ATOM 2646 N N . THR A 1 337 ? 17.935 2.368 -27.359 1.00 80.50 337 THR A N 1
ATOM 2647 C CA . THR A 1 337 ? 18.712 3.593 -27.135 1.00 80.50 337 THR A CA 1
ATOM 2648 C C . THR A 1 337 ? 19.861 3.393 -26.158 1.00 80.50 337 THR A C 1
ATOM 2650 O O . THR A 1 337 ? 20.808 4.169 -26.211 1.00 80.50 337 THR A O 1
ATOM 2653 N N . ALA A 1 338 ? 19.799 2.364 -25.310 1.00 81.06 338 ALA A N 1
ATOM 2654 C CA . ALA A 1 338 ? 20.883 1.971 -24.416 1.00 81.06 338 ALA A CA 1
ATOM 2655 C C . ALA A 1 338 ? 20.747 0.500 -24.001 1.00 81.06 338 ALA A C 1
ATOM 2657 O O . ALA A 1 338 ? 19.649 -0.062 -24.033 1.00 81.06 338 ALA A O 1
ATOM 2658 N N . VAL A 1 339 ? 21.857 -0.092 -23.566 1.00 82.62 339 VAL A N 1
ATOM 2659 C CA . VAL A 1 339 ? 21.930 -1.430 -22.967 1.00 82.62 339 VAL A CA 1
ATOM 2660 C C . VAL A 1 339 ? 22.823 -1.388 -21.728 1.00 82.62 339 VAL A C 1
ATOM 2662 O O . VAL A 1 339 ? 23.743 -0.576 -21.659 1.00 82.62 339 VAL A O 1
ATOM 2665 N N . ALA A 1 340 ? 22.543 -2.236 -20.744 1.00 80.75 340 ALA A N 1
ATOM 2666 C CA . ALA A 1 340 ? 23.336 -2.357 -19.524 1.00 80.75 340 ALA A CA 1
ATOM 2667 C C . ALA A 1 340 ? 23.324 -3.797 -19.000 1.00 80.75 340 ALA A C 1
ATOM 2669 O O . ALA A 1 340 ? 22.330 -4.502 -19.148 1.00 80.75 340 ALA A O 1
ATOM 2670 N N . HIS A 1 341 ? 24.401 -4.213 -18.343 1.00 82.56 341 HIS A N 1
ATOM 2671 C CA . HIS A 1 341 ? 24.500 -5.483 -17.625 1.00 82.56 341 HIS A CA 1
ATOM 2672 C C . HIS A 1 341 ? 24.946 -5.209 -16.184 1.00 82.56 341 HIS A C 1
ATOM 2674 O O . HIS A 1 341 ? 25.770 -4.324 -15.956 1.00 82.56 341 HIS A O 1
ATOM 2680 N N . PHE A 1 342 ? 24.369 -5.938 -15.230 1.00 76.31 342 PHE A N 1
ATOM 2681 C CA . PHE A 1 342 ? 24.635 -5.821 -13.799 1.00 76.31 342 PHE A CA 1
ATOM 2682 C C . PHE A 1 342 ? 24.776 -7.203 -13.185 1.00 76.31 342 PHE A C 1
ATOM 2684 O O . PHE A 1 342 ? 23.835 -7.997 -13.248 1.00 76.31 342 PHE A O 1
ATOM 2691 N N . ASP A 1 343 ? 25.895 -7.470 -12.522 1.00 76.25 343 ASP A N 1
ATOM 2692 C CA . ASP A 1 343 ? 26.083 -8.730 -11.822 1.00 76.25 343 ASP A CA 1
ATOM 2693 C C . ASP A 1 343 ? 25.493 -8.657 -10.412 1.00 76.25 343 ASP A C 1
ATOM 2695 O O . ASP A 1 343 ? 26.078 -8.112 -9.482 1.00 76.25 343 ASP A O 1
ATOM 2699 N N . THR A 1 344 ? 24.304 -9.231 -10.232 1.00 66.12 344 THR A N 1
ATOM 2700 C CA . THR A 1 344 ? 23.591 -9.201 -8.946 1.00 66.12 344 THR A CA 1
ATOM 2701 C C . THR A 1 344 ? 24.224 -10.070 -7.855 1.00 66.12 344 THR A C 1
ATOM 2703 O O . THR A 1 344 ? 23.712 -10.090 -6.736 1.00 66.12 344 THR A O 1
ATOM 2706 N N . TYR A 1 345 ? 25.271 -10.837 -8.166 1.00 64.38 345 TYR A N 1
ATOM 2707 C CA . TYR A 1 345 ? 25.982 -11.676 -7.201 1.00 64.38 345 TYR A CA 1
ATOM 2708 C C . TYR A 1 345 ? 27.206 -10.964 -6.610 1.00 64.38 345 TYR A C 1
ATOM 2710 O O . TYR A 1 345 ? 27.450 -11.068 -5.409 1.00 64.38 345 TYR A O 1
ATOM 2718 N N . GLU A 1 346 ? 27.957 -10.232 -7.435 1.00 58.72 346 GLU A N 1
ATOM 2719 C CA . GLU A 1 346 ? 29.155 -9.489 -7.010 1.00 58.72 346 GLU A CA 1
ATOM 2720 C C . GLU A 1 346 ? 28.824 -8.058 -6.570 1.00 58.72 346 GLU A C 1
ATOM 2722 O O . GLU A 1 346 ? 29.366 -7.572 -5.573 1.00 58.72 346 GLU A O 1
ATOM 2727 N N . ASP A 1 347 ? 27.856 -7.420 -7.230 1.00 54.28 347 ASP A N 1
ATOM 2728 C CA . ASP A 1 347 ? 27.393 -6.084 -6.882 1.00 54.28 347 ASP A CA 1
ATOM 2729 C C . ASP A 1 347 ? 26.221 -6.212 -5.899 1.00 54.28 347 ASP A C 1
ATOM 2731 O O . ASP A 1 347 ? 25.123 -6.638 -6.256 1.00 54.28 347 ASP A O 1
ATOM 2735 N N . GLY A 1 348 ? 26.430 -5.878 -4.624 1.00 50.94 348 GLY A N 1
ATOM 2736 C CA . GLY A 1 348 ? 25.412 -6.054 -3.581 1.00 50.94 348 GLY A CA 1
ATOM 2737 C C . GLY A 1 348 ? 24.024 -5.468 -3.920 1.00 50.94 348 GLY A C 1
ATOM 2738 O O . GLY A 1 348 ? 23.898 -4.414 -4.544 1.00 50.94 348 GLY A O 1
ATOM 2739 N N . TYR A 1 349 ? 22.969 -6.126 -3.419 1.00 48.53 349 TYR A N 1
ATOM 2740 C CA . TYR A 1 349 ? 21.534 -5.926 -3.714 1.00 48.53 349 TYR A CA 1
ATOM 2741 C C . TYR A 1 349 ? 20.992 -4.474 -3.761 1.00 48.53 349 TYR A C 1
ATOM 2743 O O . TYR A 1 349 ? 19.956 -4.232 -4.379 1.00 48.53 349 TYR A O 1
ATOM 2751 N N . GLY A 1 350 ? 21.654 -3.498 -3.129 1.00 46.22 350 GLY A N 1
ATOM 2752 C CA . GLY A 1 350 ? 21.149 -2.124 -2.984 1.00 46.22 350 GLY A CA 1
ATOM 2753 C C . GLY A 1 350 ? 21.241 -1.231 -4.231 1.00 46.22 350 GLY A C 1
ATOM 2754 O O . GLY A 1 350 ? 20.481 -0.271 -4.336 1.00 46.22 350 GLY A O 1
ATOM 2755 N N . ILE A 1 351 ? 22.138 -1.524 -5.179 1.00 48.06 351 ILE A N 1
ATOM 2756 C CA . ILE A 1 351 ? 22.344 -0.687 -6.381 1.00 48.06 351 ILE A CA 1
ATOM 2757 C C . ILE A 1 351 ? 21.261 -0.975 -7.439 1.00 48.06 351 ILE 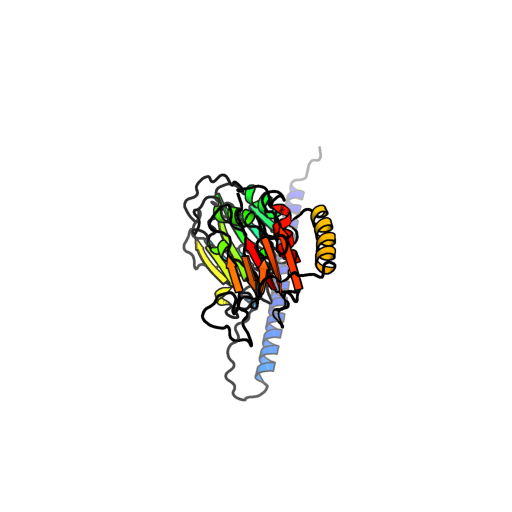A C 1
ATOM 2759 O O . ILE A 1 351 ? 20.753 -0.065 -8.093 1.00 48.06 351 ILE A O 1
ATOM 2763 N N . HIS A 1 352 ? 20.814 -2.228 -7.530 1.00 49.75 352 HIS A N 1
ATOM 2764 C CA . HIS A 1 352 ? 19.944 -2.736 -8.601 1.00 49.75 352 HIS A CA 1
ATOM 2765 C C . HIS A 1 352 ? 18.518 -2.171 -8.585 1.00 49.75 352 HIS A C 1
ATOM 2767 O O . HIS A 1 352 ? 17.950 -1.873 -9.636 1.00 49.75 352 HIS A O 1
ATOM 2773 N N . VAL A 1 353 ? 17.939 -1.966 -7.396 1.00 47.19 353 VAL A N 1
ATOM 2774 C CA . VAL A 1 353 ? 16.588 -1.386 -7.255 1.00 47.19 353 VAL A CA 1
ATOM 2775 C C . VAL A 1 353 ? 16.592 0.094 -7.649 1.00 47.19 353 VAL A C 1
ATOM 2777 O O . VAL A 1 353 ? 15.659 0.567 -8.295 1.00 47.19 353 VAL A O 1
ATOM 2780 N N . ALA A 1 354 ? 17.661 0.824 -7.322 1.00 44.59 354 ALA A N 1
ATOM 2781 C CA . ALA A 1 354 ? 17.784 2.243 -7.642 1.00 44.59 354 ALA A CA 1
ATOM 2782 C C . ALA A 1 354 ? 18.003 2.494 -9.146 1.00 44.59 354 ALA A C 1
ATOM 2784 O O . ALA A 1 354 ? 17.450 3.455 -9.687 1.00 44.59 354 ALA A O 1
ATOM 2785 N N . VAL A 1 355 ? 18.717 1.597 -9.841 1.00 49.16 355 VAL A N 1
ATOM 2786 C CA . VAL A 1 355 ? 18.839 1.604 -11.311 1.00 49.16 355 VAL A CA 1
ATOM 2787 C C . VAL A 1 355 ? 17.465 1.465 -11.973 1.00 49.16 355 VAL A C 1
ATOM 2789 O O . VAL A 1 355 ? 17.111 2.278 -12.827 1.00 49.16 355 VAL A O 1
ATOM 2792 N N . LEU A 1 356 ? 16.648 0.493 -11.547 1.00 49.94 356 LEU A N 1
ATOM 2793 C CA . LEU A 1 356 ? 15.315 0.272 -12.124 1.00 49.94 356 LEU A CA 1
ATOM 2794 C C . LEU A 1 356 ? 14.370 1.466 -11.893 1.00 49.94 356 LEU A C 1
ATOM 2796 O O . LEU A 1 356 ? 13.564 1.804 -12.760 1.00 49.94 356 LEU A O 1
ATOM 2800 N N . VAL A 1 357 ? 14.487 2.115 -10.731 1.00 46.16 357 VAL A N 1
ATOM 2801 C CA . VAL A 1 357 ? 13.673 3.279 -10.350 1.00 46.16 357 VAL A CA 1
ATOM 2802 C C . VAL A 1 357 ? 14.065 4.536 -11.142 1.00 46.16 357 VAL A C 1
ATOM 2804 O O . VAL A 1 357 ? 13.182 5.321 -11.485 1.00 46.16 357 VAL A O 1
ATOM 2807 N N . ARG A 1 358 ? 15.349 4.727 -11.491 1.00 47.25 358 ARG A N 1
ATOM 2808 C CA . ARG A 1 358 ? 15.839 5.946 -12.170 1.00 47.25 358 ARG A CA 1
ATOM 2809 C C . ARG A 1 358 ? 15.908 5.854 -13.698 1.00 47.25 358 ARG A C 1
ATOM 2811 O O . ARG A 1 358 ? 15.766 6.874 -14.366 1.00 47.25 358 ARG A O 1
ATOM 2818 N N . LEU A 1 359 ? 16.021 4.652 -14.272 1.00 48.62 359 LEU A N 1
ATOM 2819 C CA . LEU A 1 359 ? 15.935 4.444 -15.730 1.00 48.62 359 LEU A CA 1
ATOM 2820 C C . LEU A 1 359 ? 14.539 4.731 -16.306 1.00 48.62 359 LEU A C 1
ATOM 2822 O O . LEU A 1 359 ? 14.367 4.818 -17.523 1.00 48.62 359 LEU A O 1
ATOM 2826 N N . ARG A 1 360 ? 13.538 4.944 -15.447 1.00 47.94 360 ARG A N 1
ATOM 2827 C CA . ARG A 1 360 ? 12.197 5.386 -15.826 1.00 47.94 360 ARG A CA 1
ATOM 2828 C C . ARG A 1 360 ? 12.195 6.890 -16.135 1.00 47.94 360 ARG A C 1
ATOM 2830 O O . ARG A 1 360 ? 11.558 7.686 -15.452 1.00 47.94 360 ARG A O 1
ATOM 2837 N N . LYS A 1 361 ? 12.915 7.299 -17.187 1.00 47.44 361 LYS A N 1
ATOM 2838 C CA . LYS A 1 361 ? 12.723 8.627 -17.793 1.00 47.44 361 LYS A CA 1
ATOM 2839 C C . LYS A 1 361 ? 11.277 8.745 -18.296 1.00 47.44 361 LYS A C 1
ATOM 2841 O O . LYS A 1 361 ? 10.710 7.736 -18.715 1.00 47.44 361 LYS A O 1
ATOM 2846 N N . PRO A 1 362 ? 10.691 9.955 -18.354 1.00 45.69 362 PRO A N 1
ATOM 2847 C CA . PRO A 1 362 ? 9.304 10.154 -18.795 1.00 45.69 362 PRO A CA 1
ATOM 2848 C C . PRO A 1 362 ? 9.007 9.678 -20.234 1.00 45.69 362 PRO A C 1
ATOM 2850 O O . PRO A 1 362 ? 7.850 9.670 -20.639 1.00 45.69 362 PRO A O 1
ATOM 2853 N N . CYS A 1 363 ? 10.023 9.259 -21.001 1.00 48.62 363 CYS A N 1
ATOM 2854 C CA . CYS A 1 363 ? 9.901 8.881 -22.408 1.00 48.62 363 CYS A CA 1
ATOM 2855 C C . CYS A 1 363 ? 10.656 7.585 -22.781 1.00 48.62 363 CYS A C 1
ATOM 2857 O O . CYS A 1 363 ? 11.082 7.478 -23.925 1.00 48.62 363 CYS A O 1
ATOM 2859 N N . GLY A 1 364 ? 10.873 6.626 -21.870 1.00 53.62 364 GLY A N 1
ATOM 2860 C CA . GLY A 1 364 ? 11.592 5.370 -22.164 1.00 53.62 364 GLY A CA 1
ATOM 2861 C C . GLY A 1 364 ? 10.879 4.126 -21.628 1.00 53.62 364 GLY A C 1
ATOM 2862 O O . GLY A 1 364 ? 10.311 4.168 -20.539 1.00 53.62 364 GLY A O 1
ATOM 2863 N N . PHE A 1 365 ? 10.908 3.019 -22.376 1.00 62.72 365 PHE A N 1
ATOM 2864 C CA . PHE A 1 365 ? 10.457 1.704 -21.903 1.00 62.72 365 PHE A CA 1
ATOM 2865 C C . PHE A 1 365 ? 11.674 0.833 -21.571 1.00 62.72 365 PHE A C 1
ATOM 2867 O O . PHE A 1 365 ? 12.593 0.731 -22.382 1.00 62.72 365 PHE A O 1
ATOM 2874 N N . LEU A 1 366 ? 11.696 0.226 -20.383 1.00 67.19 366 LEU A N 1
ATOM 2875 C CA . LEU A 1 366 ? 12.800 -0.615 -19.920 1.00 67.19 366 LEU A CA 1
ATOM 2876 C C . LEU A 1 366 ? 12.431 -2.092 -20.076 1.00 67.19 366 LEU A C 1
ATOM 2878 O O . LEU A 1 366 ? 11.390 -2.530 -19.589 1.00 67.19 366 LEU A O 1
ATOM 2882 N N . VAL A 1 367 ? 13.304 -2.855 -20.723 1.00 75.44 367 VAL A N 1
ATOM 2883 C CA . VAL A 1 367 ? 13.189 -4.304 -20.901 1.00 75.44 367 VAL A CA 1
ATOM 2884 C C . VAL A 1 367 ? 14.361 -4.966 -20.191 1.00 75.44 367 VAL A C 1
ATOM 2886 O O . VAL A 1 367 ? 15.491 -4.513 -20.344 1.00 75.44 367 VAL A O 1
ATOM 2889 N N . GLY A 1 368 ? 14.112 -6.023 -19.417 1.00 78.75 368 GLY A N 1
ATOM 2890 C CA . GLY A 1 368 ? 15.153 -6.686 -18.636 1.00 78.75 368 GLY A CA 1
ATOM 2891 C C . GLY A 1 368 ? 15.041 -8.204 -18.627 1.00 78.75 368 GLY A C 1
ATOM 2892 O O . GLY A 1 368 ? 13.939 -8.750 -18.634 1.00 78.75 368 GLY A O 1
ATOM 2893 N N . LEU A 1 369 ? 16.195 -8.867 -18.571 1.00 77.44 369 LEU A N 1
ATOM 2894 C CA . LEU A 1 369 ? 16.350 -10.309 -18.421 1.00 77.44 369 LEU A CA 1
ATOM 2895 C C . LEU A 1 369 ? 17.298 -10.608 -17.259 1.00 77.44 369 LEU A C 1
ATOM 2897 O O . LEU A 1 369 ? 18.408 -10.080 -17.210 1.00 77.44 369 LEU A O 1
ATOM 2901 N N . SER A 1 370 ? 16.867 -11.473 -16.344 1.00 77.31 370 SER A N 1
ATOM 2902 C CA . SER A 1 370 ? 17.720 -11.981 -15.268 1.00 77.31 370 SER A CA 1
ATOM 2903 C C . SER A 1 370 ? 18.369 -13.304 -15.678 1.00 77.31 370 SER A C 1
ATOM 2905 O O . SER A 1 370 ? 17.697 -14.150 -16.271 1.00 77.31 370 SER A O 1
ATOM 2907 N N . TYR A 1 371 ? 19.648 -13.491 -15.346 1.00 73.56 371 TYR A N 1
ATOM 2908 C CA . TYR A 1 371 ? 20.396 -14.726 -15.574 1.00 73.56 371 TYR A CA 1
ATOM 2909 C C . TYR A 1 371 ? 21.133 -15.200 -14.321 1.00 73.56 371 TYR A C 1
ATOM 2911 O O . TYR A 1 371 ? 21.899 -14.455 -13.718 1.00 73.56 371 TYR A O 1
ATOM 2919 N N . LEU A 1 372 ? 20.956 -16.466 -13.952 1.00 63.53 372 LEU A N 1
ATOM 2920 C CA . LEU A 1 372 ? 21.679 -17.115 -12.858 1.00 63.53 372 LEU A CA 1
ATOM 2921 C C . LEU A 1 372 ? 22.801 -17.984 -13.446 1.00 63.53 372 LEU A C 1
ATOM 2923 O O . LEU A 1 372 ? 22.649 -19.195 -13.568 1.00 63.53 372 LEU A O 1
ATOM 2927 N N . GLY A 1 373 ? 23.911 -17.360 -13.850 1.00 57.94 373 GLY A N 1
ATOM 2928 C CA . GLY A 1 373 ? 25.151 -18.088 -14.150 1.00 57.94 373 GLY A CA 1
ATOM 2929 C C . GLY A 1 373 ? 25.804 -18.568 -12.848 1.00 57.94 373 GLY A C 1
ATOM 2930 O O . GLY A 1 373 ? 25.847 -17.800 -11.886 1.00 57.94 373 GLY A O 1
ATOM 2931 N N . PHE A 1 374 ? 26.270 -19.818 -12.792 1.00 52.72 374 PHE A N 1
ATOM 2932 C CA . PHE A 1 374 ? 26.956 -20.395 -11.624 1.00 52.72 374 PHE A CA 1
ATOM 2933 C C . PHE A 1 374 ? 28.468 -20.429 -11.801 1.00 52.72 374 PHE A C 1
ATOM 2935 O O . PHE A 1 374 ? 28.911 -20.801 -12.911 1.00 52.72 374 PHE A O 1
#